Protein AF-0000000086902797 (afdb_homodimer)

Structure (mmCIF, N/CA/C/O backbone):
data_AF-0000000086902797-model_v1
#
loop_
_entity.id
_entity.type
_entity.pdbx_description
1 polymer 'Uncharacterized protein LOC34619097'
#
loop_
_atom_site.group_PDB
_atom_site.id
_atom_site.type_symbol
_atom_site.label_atom_id
_atom_site.label_alt_id
_atom_site.label_comp_id
_atom_site.label_asym_id
_atom_site.label_entity_id
_atom_site.label_seq_id
_atom_site.pdbx_PDB_ins_code
_atom_site.Cartn_x
_atom_site.Cartn_y
_atom_site.Cartn_z
_atom_site.occupancy
_atom_site.B_iso_or_equiv
_atom_site.auth_seq_id
_atom_site.auth_comp_id
_atom_site.auth_asym_id
_atom_site.auth_atom_id
_atom_site.pdbx_PDB_model_num
ATOM 1 N N . MET A 1 1 ? 27.516 14.711 15.938 1 35.34 1 MET A N 1
ATOM 2 C CA . MET A 1 1 ? 26.391 13.875 15.508 1 35.34 1 MET A CA 1
ATOM 3 C C . MET A 1 1 ? 25.438 14.664 14.625 1 35.34 1 MET A C 1
ATOM 5 O O . MET A 1 1 ? 24.922 14.141 13.625 1 35.34 1 MET A O 1
ATOM 9 N N . GLY A 1 2 ? 25.234 16.031 14.969 1 41.91 2 GLY A N 1
ATOM 10 C CA . GLY A 1 2 ? 24.453 17 14.219 1 41.91 2 GLY A CA 1
ATOM 11 C C . GLY A 1 2 ? 25 17.281 12.844 1 41.91 2 GLY A C 1
ATOM 12 O O . GLY A 1 2 ? 24.266 17.344 11.867 1 41.91 2 GLY A O 1
ATOM 13 N N . ASP A 1 3 ? 26.219 17.391 12.836 1 45.19 3 ASP A N 1
ATOM 14 C CA . ASP A 1 3 ? 27 17.688 11.641 1 45.19 3 ASP A CA 1
ATOM 15 C C . ASP A 1 3 ? 26.891 16.547 10.617 1 45.19 3 ASP A C 1
ATOM 17 O O . ASP A 1 3 ? 26.828 16.812 9.406 1 45.19 3 ASP A O 1
ATOM 21 N N . CYS A 1 4 ? 26.641 15.469 11.148 1 50.16 4 CYS A N 1
ATOM 22 C CA . CYS A 1 4 ? 26.656 14.281 10.297 1 50.16 4 CYS A CA 1
ATOM 23 C C . CYS A 1 4 ? 25.359 14.172 9.492 1 50.16 4 CYS A C 1
ATOM 25 O O . CYS A 1 4 ? 25.391 13.812 8.32 1 50.16 4 CYS A O 1
ATOM 27 N N . GLU A 1 5 ? 24.266 14.633 10.102 1 54.31 5 GLU A N 1
ATOM 28 C CA . GLU A 1 5 ? 23 14.508 9.383 1 54.31 5 GLU A CA 1
ATOM 29 C C . GLU A 1 5 ? 22.891 15.57 8.297 1 54.31 5 GLU A C 1
ATOM 31 O O . GLU A 1 5 ? 22.344 15.305 7.219 1 54.31 5 GLU A O 1
ATOM 36 N N . LEU A 1 6 ? 23.484 16.75 8.648 1 50.22 6 LEU A N 1
ATOM 37 C CA . LEU A 1 6 ? 23.516 17.797 7.645 1 50.22 6 LEU A CA 1
ATOM 38 C C . LEU A 1 6 ? 24.375 17.391 6.453 1 50.22 6 LEU A C 1
ATOM 40 O O . LEU A 1 6 ? 24 17.641 5.305 1 50.22 6 LEU A O 1
ATOM 44 N N . LEU A 1 7 ? 25.422 16.891 6.805 1 52.56 7 LEU A N 1
ATOM 45 C CA . LEU A 1 7 ? 26.328 16.453 5.758 1 52.56 7 LEU A CA 1
ATOM 46 C C . LEU A 1 7 ? 25.688 15.359 4.906 1 52.56 7 LEU A C 1
ATOM 48 O O . LEU A 1 7 ? 25.859 15.336 3.686 1 52.56 7 LEU A O 1
ATOM 52 N N . ARG A 1 8 ? 24.859 14.586 5.551 1 58.66 8 ARG A N 1
ATOM 53 C CA . ARG A 1 8 ? 24.203 13.469 4.883 1 58.66 8 ARG A CA 1
ATOM 54 C C . ARG A 1 8 ? 23.25 13.961 3.805 1 58.66 8 ARG A C 1
ATOM 56 O O . ARG A 1 8 ? 23.219 13.43 2.693 1 58.66 8 ARG A O 1
ATOM 63 N N . ARG A 1 9 ? 22.625 14.953 4.074 1 56.69 9 ARG A N 1
ATOM 64 C CA . ARG A 1 9 ? 21.609 15.445 3.148 1 56.69 9 ARG A CA 1
ATOM 65 C C . ARG A 1 9 ? 22.234 16.391 2.111 1 56.69 9 ARG A C 1
ATOM 67 O O . ARG A 1 9 ? 21.859 16.344 0.938 1 56.69 9 ARG A O 1
ATOM 74 N N . ALA A 1 10 ? 23.188 17.203 2.549 1 57.59 10 ALA A N 1
ATOM 75 C CA . ALA A 1 10 ? 23.781 18.234 1.687 1 57.59 10 ALA A CA 1
ATOM 76 C C . ALA A 1 10 ? 24.797 17.609 0.73 1 57.59 10 ALA A C 1
ATOM 78 O O . ALA A 1 10 ? 24.875 18 -0.436 1 57.59 10 ALA A O 1
ATOM 79 N N . CYS A 1 11 ? 25.438 16.75 1.182 1 65.75 11 CYS A N 1
ATOM 80 C CA . CYS A 1 11 ? 26.484 16.109 0.381 1 65.75 11 CYS A CA 1
ATOM 81 C C . CYS A 1 11 ? 26.594 14.625 0.696 1 65.75 11 CYS A C 1
ATOM 83 O O . CYS A 1 11 ? 27.547 14.188 1.338 1 65.75 11 CYS A O 1
ATOM 85 N N . PRO A 1 12 ? 25.516 13.977 0.159 1 65.5 12 PRO A N 1
ATOM 86 C CA . PRO A 1 12 ? 25.484 12.547 0.484 1 65.5 12 PRO A CA 1
ATOM 87 C C . PRO A 1 12 ? 26.812 11.844 0.194 1 65.5 12 PRO A C 1
ATOM 89 O O . PRO A 1 12 ? 27.234 10.969 0.952 1 65.5 12 PRO A O 1
ATOM 92 N N . ARG A 1 13 ? 27.438 12.367 -0.789 1 71.12 13 ARG A N 1
ATOM 93 C CA . ARG A 1 13 ? 28.719 11.742 -1.139 1 71.12 13 ARG A CA 1
ATOM 94 C C . ARG A 1 13 ? 29.75 11.961 -0.042 1 71.12 13 ARG A C 1
ATOM 96 O O . ARG A 1 13 ? 30.438 11.023 0.363 1 71.12 13 ARG A O 1
ATOM 103 N N . SER A 1 14 ? 29.781 13.195 0.343 1 69.5 14 SER A N 1
ATOM 104 C CA . SER A 1 14 ? 30.766 13.523 1.37 1 69.5 14 SER A CA 1
ATOM 105 C C . SER A 1 14 ? 30.422 12.867 2.703 1 69.5 14 SER A C 1
ATOM 107 O O . SER A 1 14 ? 31.297 12.539 3.49 1 69.5 14 SER A O 1
ATOM 109 N N . PHE A 1 15 ? 29.25 12.703 2.887 1 70.69 15 PHE A N 1
ATOM 110 C CA . PHE A 1 15 ? 28.781 12.07 4.117 1 70.69 15 PHE A CA 1
ATOM 111 C C . PHE A 1 15 ? 29.094 10.578 4.109 1 70.69 15 PHE A C 1
ATOM 113 O O . PHE A 1 15 ? 29.547 10.023 5.117 1 70.69 15 PHE A O 1
ATOM 120 N N . ILE A 1 16 ? 28.875 9.945 2.947 1 74.44 16 ILE A N 1
ATOM 121 C CA . ILE A 1 16 ? 28.969 8.492 2.865 1 74.44 16 ILE A CA 1
ATOM 122 C C . ILE A 1 16 ? 30.422 8.078 2.705 1 74.44 16 ILE A C 1
ATOM 124 O O . ILE A 1 16 ? 30.844 7.016 3.168 1 74.44 16 ILE A O 1
ATOM 128 N N . ALA A 1 17 ? 31.234 8.938 2.197 1 75.75 17 ALA A N 1
ATOM 129 C CA . ALA A 1 17 ? 32.625 8.609 1.826 1 75.75 17 ALA A CA 1
ATOM 130 C C . ALA A 1 17 ? 33.406 8.172 3.045 1 75.75 17 ALA A C 1
ATOM 132 O O . ALA A 1 17 ? 34.094 7.141 3.01 1 75.75 17 ALA A O 1
ATOM 133 N N . PRO A 1 18 ? 33.25 8.859 4.145 1 75.25 18 PRO A N 1
ATOM 134 C CA . PRO A 1 18 ? 34.031 8.438 5.301 1 75.25 18 PRO A CA 1
ATOM 135 C C . PRO A 1 18 ? 33.625 7.07 5.836 1 75.25 18 PRO A C 1
ATOM 137 O O . PRO A 1 18 ? 34.469 6.316 6.336 1 75.25 18 PRO A O 1
ATOM 140 N N . PHE A 1 19 ? 32.438 6.812 5.781 1 74.25 19 PHE A N 1
ATOM 141 C CA . PHE A 1 19 ? 31.969 5.512 6.242 1 74.25 19 PHE A CA 1
ATOM 142 C C . PHE A 1 19 ? 32.531 4.391 5.371 1 74.25 19 PHE A C 1
ATOM 144 O O . PHE A 1 19 ? 33.031 3.387 5.887 1 74.25 19 PHE A O 1
ATOM 151 N N . LEU A 1 20 ? 32.531 4.652 4.191 1 75.69 20 LEU A N 1
ATOM 152 C CA . LEU A 1 20 ? 32.938 3.619 3.244 1 75.69 20 LEU A CA 1
ATOM 153 C C . LEU A 1 20 ? 34.438 3.379 3.312 1 75.69 20 LEU A C 1
ATOM 155 O O . LEU A 1 20 ? 34.906 2.271 3.039 1 75.69 20 LEU A O 1
ATOM 159 N N . GLN A 1 21 ? 35.094 4.402 3.682 1 76.62 21 GLN A N 1
ATOM 160 C CA . GLN A 1 21 ? 36.531 4.227 3.893 1 76.62 21 GLN A CA 1
ATOM 161 C C . GLN A 1 21 ? 36.812 3.238 5.023 1 76.62 21 GLN A C 1
ATOM 163 O O . GLN A 1 21 ? 37.812 2.508 4.992 1 76.62 21 GLN A O 1
ATOM 168 N N . ARG A 1 22 ? 35.875 3.229 5.922 1 78.94 22 ARG A N 1
ATOM 169 C CA . ARG A 1 22 ? 36 2.297 7.039 1 78.94 22 ARG A CA 1
ATOM 170 C C . ARG A 1 22 ? 35.219 1.015 6.762 1 78.94 22 ARG A C 1
ATOM 172 O O . ARG A 1 22 ? 35.062 0.181 7.652 1 78.94 22 ARG A O 1
ATOM 179 N N . ARG A 1 23 ? 34.719 0.865 5.637 1 80.62 23 ARG A N 1
ATOM 180 C CA . ARG A 1 23 ? 34 -0.312 5.156 1 80.62 23 ARG A CA 1
ATOM 181 C C . ARG A 1 23 ? 32.719 -0.55 5.965 1 80.62 23 ARG A C 1
ATOM 183 O O . ARG A 1 23 ? 32.406 -1.69 6.309 1 80.62 23 ARG A O 1
ATOM 190 N N . VAL A 1 24 ? 32.219 0.514 6.461 1 87.88 24 VAL A N 1
ATOM 191 C CA . VAL A 1 24 ? 30.938 0.491 7.152 1 87.88 24 VAL A CA 1
ATOM 192 C C . VAL A 1 24 ? 30.016 1.551 6.555 1 87.88 24 VAL A C 1
ATOM 194 O O . VAL A 1 24 ? 30.453 2.664 6.25 1 87.88 24 VAL A O 1
ATOM 197 N N . ARG A 1 25 ? 28.891 1.145 6.309 1 89.75 25 ARG A N 1
ATOM 198 C CA . ARG A 1 25 ? 27.906 2.057 5.738 1 89.75 25 ARG A CA 1
ATOM 199 C C . ARG A 1 25 ? 27.188 2.846 6.832 1 89.75 25 ARG A C 1
ATOM 201 O O . ARG A 1 25 ? 27.266 2.498 8.008 1 89.75 25 ARG A O 1
ATOM 208 N N . PRO A 1 26 ? 26.484 3.869 6.516 1 84.38 26 PRO A N 1
ATOM 209 C CA . PRO A 1 26 ? 25.812 4.699 7.512 1 84.38 26 PRO A CA 1
ATOM 210 C C . PRO A 1 26 ? 24.797 3.918 8.344 1 84.38 26 PRO A C 1
ATOM 212 O O . PRO A 1 26 ? 24.531 4.27 9.5 1 84.38 26 PRO A O 1
ATOM 215 N N . ASP A 1 27 ? 24.281 2.869 7.805 1 85.44 27 ASP A N 1
ATOM 216 C CA . ASP A 1 27 ? 23.281 2.098 8.547 1 85.44 27 ASP A CA 1
ATOM 217 C C . ASP A 1 27 ? 23.938 0.925 9.281 1 85.44 27 ASP A C 1
ATOM 219 O O . ASP A 1 27 ? 23.25 0.066 9.828 1 85.44 27 ASP A O 1
ATOM 223 N N . GLY A 1 28 ? 25.203 0.854 9.258 1 88.56 28 GLY A N 1
ATOM 224 C CA . GLY A 1 28 ? 25.922 -0.121 10.055 1 88.56 28 GLY A CA 1
ATOM 225 C C . GLY A 1 28 ? 26.297 -1.369 9.273 1 88.56 28 GLY A C 1
ATOM 226 O O . GLY A 1 28 ? 27.062 -2.201 9.75 1 88.56 28 GLY A O 1
ATOM 227 N N . ARG A 1 29 ? 25.875 -1.428 8.055 1 92.31 29 ARG A N 1
ATOM 228 C CA . ARG A 1 29 ? 26.172 -2.609 7.246 1 92.31 29 ARG A CA 1
ATOM 229 C C . ARG A 1 29 ? 27.547 -2.514 6.613 1 92.31 29 ARG A C 1
ATOM 231 O O . ARG A 1 29 ? 28.062 -1.414 6.383 1 92.31 29 ARG A O 1
ATOM 238 N N . ARG A 1 30 ? 28.109 -3.727 6.441 1 92.75 30 ARG A N 1
ATOM 239 C CA . ARG A 1 30 ? 29.266 -3.799 5.559 1 92.75 30 ARG A CA 1
ATOM 240 C C . ARG A 1 30 ? 28.859 -3.627 4.102 1 92.75 30 ARG A C 1
ATOM 242 O O . ARG A 1 30 ? 27.688 -3.777 3.758 1 92.75 30 ARG A O 1
ATOM 249 N N . PRO A 1 31 ? 29.734 -3.369 3.203 1 90.56 31 PRO A N 1
ATOM 250 C CA . PRO A 1 31 ? 29.391 -3.092 1.803 1 90.56 31 PRO A CA 1
ATOM 251 C C . PRO A 1 31 ? 28.656 -4.246 1.133 1 90.56 31 PRO A C 1
ATOM 253 O O . PRO A 1 31 ? 27.766 -4.02 0.3 1 90.56 31 PRO A O 1
ATOM 256 N N . SER A 1 32 ? 28.922 -5.496 1.545 1 91.75 32 SER A N 1
ATOM 257 C CA . SER A 1 32 ? 28.344 -6.648 0.857 1 91.75 32 SER A CA 1
ATOM 258 C C . SER A 1 32 ? 27.156 -7.219 1.628 1 91.75 32 SER A C 1
ATOM 260 O O . SER A 1 32 ? 26.578 -8.234 1.232 1 91.75 32 SER A O 1
ATOM 262 N N . GLU A 1 33 ? 26.75 -6.555 2.646 1 92.31 33 GLU A N 1
ATOM 263 C CA . GLU A 1 33 ? 25.672 -7.055 3.496 1 92.31 33 GLU A CA 1
ATOM 264 C C . GLU A 1 33 ? 24.312 -6.531 3.033 1 92.31 33 GLU A C 1
ATOM 266 O O . GLU A 1 33 ? 24.203 -5.391 2.58 1 92.31 33 GLU A O 1
ATOM 271 N N . VAL A 1 34 ? 23.297 -7.426 3.137 1 94.31 34 VAL A N 1
ATOM 272 C CA . VAL A 1 34 ? 21.938 -7.051 2.801 1 94.31 34 VAL A CA 1
ATOM 273 C C . VAL A 1 34 ? 21.125 -6.824 4.078 1 94.31 34 VAL A C 1
ATOM 275 O O . VAL A 1 34 ? 21.453 -7.379 5.129 1 94.31 34 VAL A O 1
ATOM 278 N N . ARG A 1 35 ? 20.203 -6.059 3.98 1 93.19 35 ARG A N 1
ATOM 279 C CA . ARG A 1 35 ? 19.266 -5.891 5.09 1 93.19 35 ARG A CA 1
ATOM 280 C C . ARG A 1 35 ? 18.484 -7.18 5.355 1 93.19 35 ARG A C 1
ATOM 282 O O . ARG A 1 35 ? 18.109 -7.883 4.418 1 93.19 35 ARG A O 1
ATOM 289 N N . SER A 1 36 ? 18.234 -7.359 6.602 1 90.75 36 SER A N 1
ATOM 290 C CA . SER A 1 36 ? 17.391 -8.508 6.938 1 90.75 36 SER A CA 1
ATOM 291 C C . SER A 1 36 ? 15.961 -8.289 6.473 1 90.75 36 SER A C 1
ATOM 293 O O . SER A 1 36 ? 15.391 -7.219 6.684 1 90.75 36 SER A O 1
ATOM 295 N N . ALA A 1 37 ? 15.43 -9.32 5.832 1 91.94 37 ALA A N 1
ATOM 296 C CA . ALA A 1 37 ? 14.078 -9.203 5.293 1 91.94 37 ALA A CA 1
ATOM 297 C C . ALA A 1 37 ? 13.086 -10.008 6.129 1 91.94 37 ALA A C 1
ATOM 299 O O . ALA A 1 37 ? 13.328 -11.172 6.449 1 91.94 37 ALA A O 1
ATOM 300 N N . GLU A 1 38 ? 12.062 -9.344 6.566 1 91.12 38 GLU A N 1
ATOM 301 C CA . GLU A 1 38 ? 10.914 -10.016 7.16 1 91.12 38 GLU A CA 1
ATOM 302 C C . GLU A 1 38 ? 9.859 -10.344 6.102 1 91.12 38 GLU A C 1
ATOM 304 O O . GLU A 1 38 ? 9.266 -9.445 5.508 1 91.12 38 GLU A O 1
ATOM 309 N N . ILE A 1 39 ? 9.711 -11.625 5.898 1 93.69 39 ILE A N 1
ATOM 310 C CA . ILE A 1 39 ? 8.781 -12.078 4.863 1 93.69 39 ILE A CA 1
ATOM 311 C C . ILE A 1 39 ? 7.621 -12.828 5.508 1 93.69 39 ILE A C 1
ATOM 313 O O . ILE A 1 39 ? 7.836 -13.75 6.297 1 93.69 39 ILE A O 1
ATOM 317 N N . VAL A 1 40 ? 6.422 -12.391 5.227 1 91.88 40 VAL A N 1
ATOM 318 C CA . VAL A 1 40 ? 5.203 -13.078 5.637 1 91.88 40 VAL A CA 1
ATOM 319 C C . VAL A 1 40 ? 4.395 -13.477 4.402 1 91.88 40 VAL A C 1
ATOM 321 O O . VAL A 1 40 ? 4.145 -12.648 3.523 1 91.88 40 VAL A O 1
ATOM 324 N N . ALA A 1 41 ? 4.137 -14.695 4.262 1 92.75 41 ALA A N 1
ATOM 325 C CA . ALA A 1 41 ? 3.354 -15.18 3.129 1 92.75 41 ALA A CA 1
ATOM 326 C C . ALA A 1 41 ? 2.264 -16.141 3.586 1 92.75 41 ALA A C 1
ATOM 328 O O . ALA A 1 41 ? 2.438 -16.875 4.57 1 92.75 41 ALA A O 1
ATOM 329 N N . GLY A 1 42 ? 1.119 -16.094 2.879 1 89.38 42 GLY A N 1
ATOM 330 C CA . GLY A 1 42 ? 0.04 -17.016 3.215 1 89.38 42 GLY A CA 1
ATOM 331 C C . GLY A 1 42 ? -1.132 -16.922 2.256 1 89.38 42 GLY A C 1
ATOM 332 O O . GLY A 1 42 ? -1.144 -16.094 1.351 1 89.38 42 GLY A O 1
ATOM 333 N N . GLY A 1 43 ? -1.982 -17.891 2.424 1 83.25 43 GLY A N 1
ATOM 334 C CA . GLY A 1 43 ? -3.244 -17.953 1.703 1 83.25 43 GLY A CA 1
ATOM 335 C C . GLY A 1 43 ? -4.43 -18.25 2.604 1 83.25 43 GLY A C 1
ATOM 336 O O . GLY A 1 43 ? -4.262 -18.484 3.803 1 83.25 43 GLY A O 1
ATOM 337 N N . PRO A 1 44 ? -5.512 -18.125 2.033 1 76.12 44 PRO A N 1
ATOM 338 C CA . PRO A 1 44 ? -6.715 -18.344 2.838 1 76.12 44 PRO A CA 1
ATOM 339 C C . PRO A 1 44 ? -6.828 -19.781 3.355 1 76.12 44 PRO A C 1
ATOM 341 O O . PRO A 1 44 ? -7.504 -20.031 4.355 1 76.12 44 PRO A O 1
ATOM 344 N N . TYR A 1 45 ? -6.07 -20.719 2.77 1 70.81 45 TYR A N 1
ATOM 345 C CA . TYR A 1 45 ? -6.191 -22.125 3.137 1 70.81 45 TYR A CA 1
ATOM 346 C C . TYR A 1 45 ? -5.191 -22.5 4.227 1 70.81 45 TYR A C 1
ATOM 348 O O . TYR A 1 45 ? -5.512 -23.266 5.141 1 70.81 45 TYR A O 1
ATOM 356 N N . GLU A 1 46 ? -3.988 -22.125 4.164 1 69.19 46 GLU A N 1
ATOM 357 C CA . GLU A 1 46 ? -2.912 -22.609 5.02 1 69.19 46 GLU A CA 1
ATOM 358 C C . GLU A 1 46 ? -2.48 -21.547 6.023 1 69.19 46 GLU A C 1
ATOM 360 O O . GLU A 1 46 ? -1.691 -21.828 6.93 1 69.19 46 GLU A O 1
ATOM 365 N N . GLY A 1 47 ? -3.07 -20.5 6.062 1 74.31 47 GLY A N 1
ATOM 366 C CA . GLY A 1 47 ? -2.633 -19.469 6.992 1 74.31 47 GLY A CA 1
ATOM 367 C C . GLY A 1 47 ? -1.329 -18.812 6.582 1 74.31 47 GLY A C 1
ATOM 368 O O . GLY A 1 47 ? -0.803 -19.094 5.5 1 74.31 47 GLY A O 1
ATOM 369 N N . ALA A 1 48 ? -0.746 -17.938 7.465 1 77.75 48 ALA A N 1
ATOM 370 C CA . ALA A 1 48 ? 0.446 -17.156 7.137 1 77.75 48 ALA A CA 1
ATOM 371 C C . ALA A 1 48 ? 1.696 -17.781 7.742 1 77.75 48 ALA A C 1
ATOM 373 O O . ALA A 1 48 ? 1.643 -18.359 8.828 1 77.75 48 ALA A O 1
ATOM 374 N N . ARG A 1 49 ? 2.752 -17.875 6.973 1 80.69 49 ARG A N 1
ATOM 375 C CA . ARG A 1 49 ? 4.086 -18.25 7.426 1 80.69 49 ARG A CA 1
ATOM 376 C C . ARG A 1 49 ? 5.039 -17.062 7.387 1 80.69 49 ARG A C 1
ATOM 378 O O . ARG A 1 49 ? 4.844 -16.125 6.602 1 80.69 49 ARG A O 1
ATOM 385 N N . GLN A 1 50 ? 5.953 -17.062 8.336 1 78.44 50 GLN A N 1
ATOM 386 C CA . GLN A 1 50 ? 6.891 -15.945 8.406 1 78.44 50 GLN A CA 1
ATOM 387 C C . GLN A 1 50 ? 8.336 -16.438 8.445 1 78.44 50 GLN A C 1
ATOM 389 O O . GLN A 1 50 ? 8.602 -17.547 8.914 1 78.44 50 GLN A O 1
ATOM 394 N N . SER A 1 51 ? 9.164 -15.633 7.887 1 75.56 51 SER A N 1
ATOM 395 C CA . SER A 1 51 ? 10.594 -15.914 8.023 1 75.56 51 SER A CA 1
ATOM 396 C C . SER A 1 51 ? 11.055 -15.773 9.469 1 75.56 51 SER A C 1
ATOM 398 O O . SER A 1 51 ? 10.328 -15.227 10.305 1 75.56 51 SER A O 1
ATOM 400 N N . GLU A 1 52 ? 12.078 -16.547 10.289 1 61.47 52 GLU A N 1
ATOM 401 C CA . GLU A 1 52 ? 12.547 -16.547 11.672 1 61.47 52 GLU A CA 1
ATOM 402 C C . GLU A 1 52 ? 12.766 -15.117 12.18 1 61.47 52 GLU A C 1
ATOM 404 O O . GLU A 1 52 ? 13.156 -14.922 13.328 1 61.47 52 GLU A O 1
ATOM 409 N N . GLY A 1 53 ? 12.586 -14.188 11.953 1 47.66 53 GLY A N 1
ATOM 410 C CA . GLY A 1 53 ? 13.211 -12.969 12.438 1 47.66 53 GLY A CA 1
ATOM 411 C C . GLY A 1 53 ? 12.844 -12.648 13.875 1 47.66 53 GLY A C 1
ATOM 412 O O . GLY A 1 53 ? 12.195 -13.453 14.555 1 47.66 53 GLY A O 1
ATOM 413 N N . CYS A 1 54 ? 12.641 -11.188 14.375 1 43.12 54 CYS A N 1
ATOM 414 C CA . CYS A 1 54 ? 12.922 -10.43 15.586 1 43.12 54 CYS A CA 1
ATOM 415 C C . CYS A 1 54 ? 12.117 -10.977 16.766 1 43.12 54 CYS A C 1
ATOM 417 O O . CYS A 1 54 ? 10.961 -11.359 16.609 1 43.12 54 CYS A O 1
ATOM 419 N N . PRO A 1 55 ? 12.844 -11.133 17.938 1 35.16 55 PRO A N 1
ATOM 420 C CA . PRO A 1 55 ? 12.266 -11.133 19.281 1 35.16 55 PRO A CA 1
ATOM 421 C C . PRO A 1 55 ? 11.344 -9.945 19.531 1 35.16 55 PRO A C 1
ATOM 423 O O . PRO A 1 55 ? 11.656 -8.82 19.141 1 35.16 55 PRO A O 1
ATOM 426 N N . GLY A 1 56 ? 10.195 -9.992 20.172 1 39.59 56 GLY A N 1
ATOM 427 C CA . GLY A 1 56 ? 9.188 -9.039 20.609 1 39.59 56 GLY A CA 1
ATOM 428 C C . GLY A 1 56 ? 8.109 -8.789 19.562 1 39.59 56 GLY A C 1
ATOM 429 O O . GLY A 1 56 ? 7.41 -7.777 19.609 1 39.59 56 GLY A O 1
ATOM 430 N N . SER A 1 57 ? 8.258 -9.211 18.484 1 41.81 57 SER A N 1
ATOM 431 C CA . SER A 1 57 ? 7.973 -8.883 17.094 1 41.81 57 SER A CA 1
ATOM 432 C C . SER A 1 57 ? 6.473 -8.773 16.844 1 41.81 57 SER A C 1
ATOM 434 O O . SER A 1 57 ? 5.684 -9.5 17.453 1 41.81 57 SER A O 1
ATOM 436 N N . ALA A 1 58 ? 5.727 -7.734 16.547 1 42.41 58 ALA A N 1
ATOM 437 C CA . ALA A 1 58 ? 4.43 -7.477 15.922 1 42.41 58 ALA A CA 1
ATOM 438 C C . ALA A 1 58 ? 4.246 -8.32 14.664 1 42.41 58 ALA A C 1
ATOM 440 O O . ALA A 1 58 ? 3.236 -8.195 13.969 1 42.41 58 ALA A O 1
ATOM 441 N N . PRO A 1 59 ? 4.73 -9.57 14.195 1 41.03 59 PRO A N 1
ATOM 442 C CA . PRO A 1 59 ? 4.93 -10.07 12.836 1 41.03 59 PRO A CA 1
ATOM 443 C C . PRO A 1 59 ? 3.617 -10.305 12.094 1 41.03 59 PRO A C 1
ATOM 445 O O . PRO A 1 59 ? 3.553 -10.125 10.875 1 41.03 59 PRO A O 1
ATOM 448 N N . PRO A 1 60 ? 2.611 -10.656 12.219 1 47.84 60 PRO A N 1
ATOM 449 C CA . PRO A 1 60 ? 2.08 -11.531 11.172 1 47.84 60 PRO A CA 1
ATOM 450 C C . PRO A 1 60 ? 1.351 -10.766 10.078 1 47.84 60 PRO A C 1
ATOM 452 O O . PRO A 1 60 ? 1.397 -11.156 8.906 1 47.84 60 PRO A O 1
ATOM 455 N N . ARG A 1 61 ? 1.106 -9.742 9.367 1 57.19 61 ARG A N 1
ATOM 456 C CA . ARG A 1 61 ? -0.207 -10.031 8.797 1 57.19 61 ARG A CA 1
ATOM 457 C C . ARG A 1 61 ? -0.096 -10.391 7.32 1 57.19 61 ARG A C 1
ATOM 459 O O . ARG A 1 61 ? 0.56 -9.688 6.551 1 57.19 61 ARG A O 1
ATOM 466 N N . PRO A 1 62 ? 0.324 -11.289 6.559 1 59.31 62 PRO A N 1
ATOM 467 C CA . PRO A 1 62 ? -0.295 -11.68 5.289 1 59.31 62 PRO A CA 1
ATOM 468 C C . PRO A 1 62 ? -1.45 -12.664 5.477 1 59.31 62 PRO A C 1
ATOM 470 O O . PRO A 1 62 ? -1.313 -13.648 6.203 1 59.31 62 PRO A O 1
ATOM 473 N N . PRO A 1 63 ? -2.824 -12.836 5.125 1 72.88 63 PRO A N 1
ATOM 474 C CA . PRO A 1 63 ? -3.328 -12.852 3.752 1 72.88 63 PRO A CA 1
ATOM 475 C C . PRO A 1 63 ? -4.285 -11.703 3.463 1 72.88 63 PRO A C 1
ATOM 477 O O . PRO A 1 63 ? -4.988 -11.234 4.363 1 72.88 63 PRO A O 1
ATOM 480 N N . LEU A 1 64 ? -4.227 -11.086 2.363 1 82.56 64 LEU A N 1
ATOM 481 C CA . LEU A 1 64 ? -5.195 -10.117 1.862 1 82.56 64 LEU A CA 1
ATOM 482 C C . LEU A 1 64 ? -6.492 -10.812 1.457 1 82.56 64 LEU A C 1
ATOM 484 O O . LEU A 1 64 ? -6.469 -11.828 0.763 1 82.56 64 LEU A O 1
ATOM 488 N N . ALA A 1 65 ? -7.648 -10.344 1.944 1 72.56 65 ALA A N 1
ATOM 489 C CA . ALA A 1 65 ? -8.953 -10.992 1.805 1 72.56 65 ALA A CA 1
ATOM 490 C C . ALA A 1 65 ? -9.297 -11.219 0.335 1 72.56 65 ALA A C 1
ATOM 492 O O . ALA A 1 65 ? -9.961 -12.195 -0.011 1 72.56 65 ALA A O 1
ATOM 493 N N . ALA A 1 66 ? -8.852 -10.352 -0.508 1 75.5 66 ALA A N 1
ATOM 494 C CA . ALA A 1 66 ? -9.266 -10.422 -1.907 1 75.5 66 ALA A CA 1
ATOM 495 C C . ALA A 1 66 ? -8.258 -11.211 -2.738 1 75.5 66 ALA A C 1
ATOM 497 O O . ALA A 1 66 ? -8.406 -11.336 -3.955 1 75.5 66 ALA A O 1
ATOM 498 N N . ALA A 1 67 ? -7.324 -11.812 -2.072 1 89.88 67 ALA A N 1
ATOM 499 C CA . ALA A 1 67 ? -6.273 -12.516 -2.803 1 89.88 67 ALA A CA 1
ATOM 500 C C . ALA A 1 67 ? -6.301 -14.016 -2.496 1 89.88 67 ALA A C 1
ATOM 502 O O . ALA A 1 67 ? -6.773 -14.43 -1.434 1 89.88 67 ALA A O 1
ATOM 503 N N . HIS A 1 68 ? -5.898 -14.844 -3.461 1 93.5 68 HIS A N 1
ATOM 504 C CA . HIS A 1 68 ? -5.781 -16.281 -3.248 1 93.5 68 HIS A CA 1
ATOM 505 C C . HIS A 1 68 ? -4.492 -16.625 -2.51 1 93.5 68 HIS A C 1
ATOM 507 O O . HIS A 1 68 ? -4.355 -17.734 -1.976 1 93.5 68 HIS A O 1
ATOM 513 N N . ALA A 1 69 ? -3.633 -15.766 -2.523 1 94.38 69 ALA A N 1
ATOM 514 C CA . ALA A 1 69 ? -2.414 -15.773 -1.718 1 94.38 69 ALA A CA 1
ATOM 515 C C . ALA A 1 69 ? -1.812 -14.375 -1.626 1 94.38 69 ALA A C 1
ATOM 517 O O . ALA A 1 69 ? -2.025 -13.539 -2.51 1 94.38 69 ALA A O 1
ATOM 518 N N . SER A 1 70 ? -1.124 -14.117 -0.626 1 94.94 70 SER A N 1
ATOM 519 C CA . SER A 1 70 ? -0.521 -12.797 -0.46 1 94.94 70 SER A CA 1
ATOM 520 C C . SER A 1 70 ? 0.754 -12.875 0.374 1 94.94 70 SER A C 1
ATOM 522 O O . SER A 1 70 ? 1.031 -13.898 1 1 94.94 70 SER A O 1
ATOM 524 N N . SER A 1 71 ? 1.534 -11.836 0.305 1 95.38 71 SER A N 1
ATOM 525 C CA . SER A 1 71 ? 2.768 -11.758 1.081 1 95.38 71 SER A CA 1
ATOM 526 C C . SER A 1 71 ? 3.125 -10.312 1.405 1 95.38 71 SER A C 1
ATOM 528 O O . SER A 1 71 ? 2.578 -9.383 0.807 1 95.38 71 SER A O 1
ATOM 530 N N . SER A 1 72 ? 3.904 -10.156 2.379 1 93.88 72 SER A N 1
ATOM 531 C CA . SER A 1 72 ? 4.523 -8.875 2.719 1 93.88 72 SER A CA 1
ATOM 532 C C . SER A 1 72 ? 6.016 -9.039 2.984 1 93.88 72 SER A C 1
ATOM 534 O O . SER A 1 72 ? 6.445 -10.047 3.545 1 93.88 72 SER A O 1
ATOM 536 N N . VAL A 1 73 ? 6.754 -8.094 2.504 1 94.5 73 VAL A N 1
ATOM 537 C CA . VAL A 1 73 ? 8.203 -8.094 2.699 1 94.5 73 VAL A CA 1
ATOM 538 C C . VAL A 1 73 ? 8.641 -6.758 3.295 1 94.5 73 VAL A C 1
ATOM 540 O O . VAL A 1 73 ? 8.328 -5.695 2.752 1 94.5 73 VAL A O 1
ATOM 543 N N . ARG A 1 74 ? 9.32 -6.887 4.363 1 91.94 74 ARG A N 1
ATOM 544 C CA . ARG A 1 74 ? 9.922 -5.707 4.977 1 91.94 74 ARG A CA 1
ATOM 545 C C . ARG A 1 74 ? 11.43 -5.871 5.121 1 91.94 74 ARG A C 1
ATOM 547 O O . ARG A 1 74 ? 11.906 -6.875 5.652 1 91.94 74 ARG A O 1
ATOM 554 N N . ALA A 1 75 ? 12.156 -4.91 4.625 1 91.75 75 ALA A N 1
ATOM 555 C CA . ALA A 1 75 ? 13.609 -4.848 4.742 1 91.75 75 ALA A CA 1
ATOM 556 C C . ALA A 1 75 ? 14.086 -3.404 4.898 1 91.75 75 ALA A C 1
ATOM 558 O O . ALA A 1 75 ? 14.094 -2.639 3.934 1 91.75 75 ALA A O 1
ATOM 559 N N . GLY A 1 76 ? 14.523 -3.088 6.125 1 89.44 76 GLY A N 1
ATOM 560 C CA . GLY A 1 76 ? 14.812 -1.684 6.367 1 89.44 76 GLY A CA 1
ATOM 561 C C . GLY A 1 76 ? 13.609 -0.784 6.148 1 89.44 76 GLY A C 1
ATOM 562 O O . GLY A 1 76 ? 12.547 -1.009 6.727 1 89.44 76 GLY A O 1
ATOM 563 N N . ALA A 1 77 ? 13.773 0.185 5.254 1 89.5 77 ALA A N 1
ATOM 564 C CA . ALA A 1 77 ? 12.68 1.11 4.977 1 89.5 77 ALA A CA 1
ATOM 565 C C . ALA A 1 77 ? 11.789 0.587 3.855 1 89.5 77 ALA A C 1
ATOM 567 O O . ALA A 1 77 ? 10.789 1.221 3.496 1 89.5 77 ALA A O 1
ATOM 568 N N . ASP A 1 78 ? 12.109 -0.549 3.324 1 92.81 78 ASP A N 1
ATOM 569 C CA . ASP A 1 78 ? 11.289 -1.131 2.264 1 92.81 78 ASP A CA 1
ATOM 570 C C . ASP A 1 78 ? 10.094 -1.886 2.844 1 92.81 78 ASP A C 1
ATOM 572 O O . ASP A 1 78 ? 10.242 -2.648 3.801 1 92.81 78 ASP A O 1
ATOM 576 N N . TRP A 1 79 ? 9 -1.631 2.305 1 93.94 79 TRP A N 1
ATOM 577 C CA . TRP A 1 79 ? 7.793 -2.373 2.648 1 93.94 79 TRP A CA 1
ATOM 578 C C . TRP A 1 79 ? 6.961 -2.66 1.404 1 93.94 79 TRP A C 1
ATOM 580 O O . TRP A 1 79 ? 6.426 -1.738 0.781 1 93.94 79 TRP A O 1
ATOM 590 N N . TRP A 1 80 ? 6.91 -3.922 1.045 1 95.19 80 TRP A N 1
ATOM 591 C CA . TRP A 1 80 ? 6.262 -4.352 -0.19 1 95.19 80 TRP A CA 1
ATOM 592 C C . TRP A 1 80 ? 5.211 -5.422 0.088 1 95.19 80 TRP A C 1
ATOM 594 O O . TRP A 1 80 ? 5.375 -6.234 1 1 95.19 80 TRP A O 1
ATOM 604 N N . PHE A 1 81 ? 4.148 -5.379 -0.717 1 95.81 81 PHE A N 1
ATOM 605 C CA . PHE A 1 81 ? 3.088 -6.379 -0.643 1 95.81 81 PHE A CA 1
ATOM 606 C C . PHE A 1 81 ? 2.867 -7.035 -2 1 95.81 81 PHE A C 1
ATOM 608 O O . PHE A 1 81 ? 3.084 -6.41 -3.041 1 95.81 81 PHE A O 1
ATOM 615 N N . ALA A 1 82 ? 2.424 -8.234 -1.956 1 97.12 82 ALA A N 1
ATOM 616 C CA . ALA A 1 82 ? 2.021 -8.922 -3.178 1 97.12 82 ALA A CA 1
ATOM 617 C C . ALA A 1 82 ? 0.742 -9.727 -2.959 1 97.12 82 ALA A C 1
ATOM 619 O O . ALA A 1 82 ? 0.51 -10.25 -1.867 1 97.12 82 ALA A O 1
ATOM 620 N N . ALA A 1 83 ? -0.08 -9.781 -3.908 1 96.5 83 ALA A N 1
ATOM 621 C CA . ALA A 1 83 ? -1.312 -10.562 -3.926 1 96.5 83 ALA A CA 1
ATOM 622 C C . ALA A 1 83 ? -1.44 -11.359 -5.223 1 96.5 83 ALA A C 1
ATOM 624 O O . ALA A 1 83 ? -1.154 -10.836 -6.305 1 96.5 83 ALA A O 1
ATOM 625 N N . VAL A 1 84 ? -1.854 -12.547 -5.137 1 96.88 84 VAL A N 1
ATOM 626 C CA . VAL A 1 84 ? -2.053 -13.391 -6.316 1 96.88 84 VAL A CA 1
ATOM 627 C C . VAL A 1 84 ? -3.545 -13.594 -6.559 1 96.88 84 VAL A C 1
ATOM 629 O O . VAL A 1 84 ? 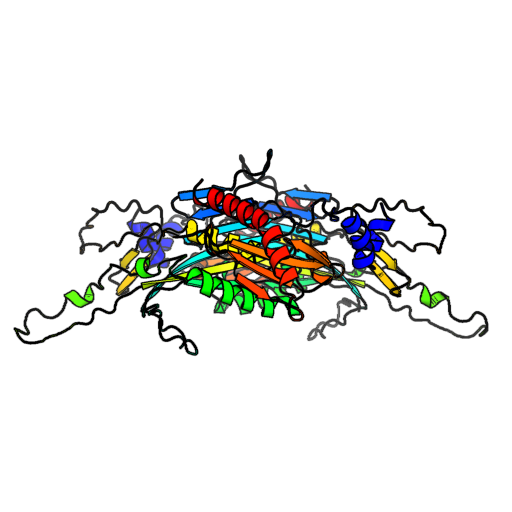-4.289 -13.938 -5.641 1 96.88 84 VAL A O 1
ATOM 632 N N . GLU A 1 85 ? -3.91 -13.344 -7.727 1 94.12 85 GLU A N 1
ATOM 633 C CA . GLU A 1 85 ? -5.273 -13.617 -8.172 1 94.12 85 GLU A CA 1
ATOM 634 C C . GLU A 1 85 ? -5.293 -14.648 -9.297 1 94.12 85 GLU A C 1
ATOM 636 O O . GLU A 1 85 ? -4.539 -14.523 -10.266 1 94.12 85 GLU A O 1
ATOM 641 N N . CYS A 1 86 ? -6.148 -15.617 -9.148 1 94.88 86 CYS A N 1
ATOM 642 C CA . CYS A 1 86 ? -6.312 -16.641 -10.172 1 94.88 86 CYS A CA 1
ATOM 643 C C . CYS A 1 86 ? -7.531 -16.359 -11.039 1 94.88 86 CYS A C 1
ATOM 645 O O . CYS A 1 86 ? -8.625 -16.109 -10.523 1 94.88 86 CYS A O 1
ATOM 647 N N . LYS A 1 87 ? -7.281 -16.406 -12.289 1 91.88 87 LYS A N 1
ATOM 648 C CA . LYS A 1 87 ? -8.367 -16.25 -13.242 1 91.88 87 LYS A CA 1
ATOM 649 C C . LYS A 1 87 ? -8.414 -17.438 -14.219 1 91.88 87 LYS A C 1
ATOM 651 O O . LYS A 1 87 ? -7.383 -17.859 -14.734 1 91.88 87 LYS A O 1
ATOM 656 N N . LEU A 1 88 ? -9.625 -17.891 -14.375 1 91.5 88 LEU A N 1
ATOM 657 C CA . LEU A 1 88 ? -9.812 -18.984 -15.328 1 91.5 88 LEU A CA 1
ATOM 658 C C . LEU A 1 88 ? -10.18 -18.438 -16.703 1 91.5 88 LEU A C 1
ATOM 660 O O . LEU A 1 88 ? -11.023 -17.547 -16.812 1 91.5 88 LEU A O 1
ATOM 664 N N . GLY A 1 89 ? -9.461 -18.922 -17.75 1 88.25 89 GLY A N 1
ATOM 665 C CA . GLY A 1 89 ? -9.742 -18.438 -19.078 1 88.25 89 GLY A CA 1
ATOM 666 C C . GLY A 1 89 ? -9.055 -19.25 -20.172 1 88.25 89 GLY A C 1
ATOM 667 O O . GLY A 1 89 ? -8.352 -20.219 -19.891 1 88.25 89 GLY A O 1
ATOM 668 N N . PRO A 1 90 ? -9.43 -18.844 -21.359 1 85.25 90 PRO A N 1
ATOM 669 C CA . PRO A 1 90 ? -8.758 -19.5 -22.484 1 85.25 90 PRO A CA 1
ATOM 670 C C . PRO A 1 90 ? -7.262 -19.188 -22.547 1 85.25 90 PRO A C 1
ATOM 672 O O . PRO A 1 90 ? -6.785 -18.297 -21.844 1 85.25 90 PRO A O 1
ATOM 675 N N . PRO A 1 91 ? -6.594 -20.016 -23.281 1 81.75 91 PRO A N 1
ATOM 676 C CA . PRO A 1 91 ? -5.156 -19.766 -23.391 1 81.75 91 PRO A CA 1
ATOM 677 C C . PRO A 1 91 ? -4.844 -18.391 -23.984 1 81.75 91 PRO A C 1
ATOM 679 O O . PRO A 1 91 ? -5.617 -17.859 -24.781 1 81.75 91 PRO A O 1
ATOM 682 N N . VAL A 1 92 ? -3.859 -17.641 -23.438 1 73.12 92 VAL A N 1
ATOM 683 C CA . VAL A 1 92 ? -3.412 -16.344 -23.906 1 73.12 92 VAL A CA 1
ATOM 684 C C . VAL A 1 92 ? -2.154 -16.5 -24.766 1 73.12 92 VAL A C 1
ATOM 686 O O . VAL A 1 92 ? -1.225 -17.219 -24.375 1 73.12 92 VAL A O 1
ATOM 689 N N . PRO A 1 93 ? -2.279 -15.922 -26.016 1 62.12 93 PRO A N 1
ATOM 690 C CA . PRO A 1 93 ? -1.097 -16.031 -26.875 1 62.12 93 PRO A CA 1
ATOM 691 C C . PRO A 1 93 ? 0.087 -15.219 -26.359 1 62.12 93 PRO A C 1
ATOM 693 O O . PRO A 1 93 ? -0.106 -14.188 -25.719 1 62.12 93 PRO A O 1
ATOM 696 N N . LEU A 1 94 ? 1.349 -15.641 -26.188 1 57.38 94 LEU A N 1
ATOM 697 C CA . LEU A 1 94 ? 2.559 -14.891 -25.875 1 57.38 94 LEU A CA 1
ATOM 698 C C . LEU A 1 94 ? 2.895 -13.906 -26.984 1 57.38 94 LEU A C 1
ATOM 700 O O . LEU A 1 94 ? 2.623 -14.18 -28.156 1 57.38 94 LEU A O 1
ATOM 704 N N . PRO A 1 95 ? 3.172 -12.617 -26.578 1 52.69 95 PRO A N 1
ATOM 705 C CA . PRO A 1 95 ? 3.701 -11.805 -27.672 1 52.69 95 PRO A CA 1
ATOM 706 C C . PRO A 1 95 ? 4.848 -12.492 -28.422 1 52.69 95 PRO A C 1
ATOM 708 O O . PRO A 1 95 ? 5.594 -13.273 -27.828 1 52.69 95 PRO A O 1
ATOM 711 N N . PRO A 1 96 ? 4.875 -12.391 -29.75 1 44.25 96 PRO A N 1
ATOM 712 C CA . PRO A 1 96 ? 5.961 -12.984 -30.531 1 44.25 96 PRO A CA 1
ATOM 713 C C . PRO A 1 96 ? 7.344 -12.594 -30.016 1 44.25 96 PRO A C 1
ATOM 715 O O . PRO A 1 96 ? 7.566 -11.438 -29.672 1 44.25 96 PRO A O 1
ATOM 718 N N . ARG A 1 97 ? 8.102 -13.375 -29.234 1 42.5 97 ARG A N 1
ATOM 719 C CA . ARG A 1 97 ? 9.5 -13.07 -28.969 1 42.5 97 ARG A CA 1
ATOM 720 C C . ARG A 1 97 ? 10.219 -12.656 -30.25 1 42.5 97 ARG A C 1
ATOM 722 O O . ARG A 1 97 ? 9.961 -13.211 -31.328 1 42.5 97 ARG A O 1
ATOM 729 N N . ASN A 1 98 ? 10.789 -11.492 -30.328 1 35.84 98 ASN A N 1
ATOM 730 C CA . ASN A 1 98 ? 11.898 -11.336 -31.266 1 35.84 98 ASN A CA 1
ATOM 731 C C . ASN A 1 98 ? 12.945 -12.422 -31.062 1 35.84 98 ASN A C 1
ATOM 733 O O . ASN A 1 98 ? 13.469 -12.594 -29.953 1 35.84 98 ASN A O 1
ATOM 737 N N . GLY A 1 99 ? 13.312 -13.414 -32.125 1 38.41 99 GLY A N 1
ATOM 738 C CA . GLY A 1 99 ? 14.281 -14.375 -32.625 1 38.41 99 GLY A CA 1
ATOM 739 C C . GLY A 1 99 ? 14.086 -15.766 -32.062 1 38.41 99 GLY A C 1
ATOM 740 O O . GLY A 1 99 ? 14.656 -16.734 -32.562 1 38.41 99 GLY A O 1
ATOM 741 N N . SER A 1 100 ? 14.422 -15.992 -30.641 1 37.34 100 SER A N 1
ATOM 742 C CA . SER A 1 100 ? 14.695 -17.406 -30.375 1 37.34 100 SER A CA 1
ATOM 743 C C . SER A 1 100 ? 13.438 -18.25 -30.562 1 37.34 100 SER A C 1
ATOM 745 O O . SER A 1 100 ? 12.352 -17.859 -30.125 1 37.34 100 SER A O 1
ATOM 747 N N . PRO A 1 101 ? 13.328 -19.062 -31.609 1 36.78 101 PRO A N 1
ATOM 748 C CA . PRO A 1 101 ? 12.336 -20.078 -31.953 1 36.78 101 PRO A CA 1
ATOM 749 C C . PRO A 1 101 ? 11.781 -20.812 -30.734 1 36.78 101 PRO A C 1
ATOM 751 O O . PRO A 1 101 ? 10.844 -21.609 -30.859 1 36.78 101 PRO A O 1
ATOM 754 N N . HIS A 1 102 ? 12.742 -21.062 -29.828 1 37 102 HIS A N 1
ATOM 755 C CA . HIS A 1 102 ? 12.57 -22.297 -29.047 1 37 102 HIS A CA 1
ATOM 756 C C . HIS A 1 102 ? 11.297 -22.25 -28.219 1 37 102 HIS A C 1
ATOM 758 O O . HIS A 1 102 ? 10.523 -23.203 -28.203 1 37 102 HIS A O 1
ATOM 764 N N . GLY A 1 103 ? 11.406 -21.75 -26.844 1 37.69 103 GLY A N 1
ATOM 765 C CA . GLY A 1 103 ? 10.555 -22.516 -25.953 1 37.69 103 GLY A CA 1
ATOM 766 C C . GLY A 1 103 ? 9.078 -22.219 -26.125 1 37.69 103 GLY A C 1
ATOM 767 O O . GLY A 1 103 ? 8.695 -21.094 -26.469 1 37.69 103 GLY A O 1
ATOM 768 N N . GLU A 1 104 ? 8.336 -23.109 -26.719 1 39.91 104 GLU A N 1
ATOM 769 C CA . GLU A 1 104 ? 6.902 -23.375 -26.656 1 39.91 104 GLU A CA 1
ATOM 770 C C . GLU A 1 104 ? 6.289 -22.797 -25.375 1 39.91 104 GLU A C 1
ATOM 772 O O . GLU A 1 104 ? 6.121 -23.531 -24.391 1 39.91 104 GLU A O 1
ATOM 777 N N . CYS A 1 105 ? 6.922 -21.859 -24.703 1 44.19 105 CYS A N 1
ATOM 778 C CA . CYS A 1 105 ? 5.914 -21.594 -23.688 1 44.19 105 CYS A CA 1
ATOM 779 C C . CYS A 1 105 ? 4.523 -21.516 -24.297 1 44.19 105 CYS A C 1
ATOM 781 O O . CYS A 1 105 ? 4.234 -20.609 -25.078 1 44.19 105 CYS A O 1
ATOM 783 N N . GLY A 1 106 ? 3.994 -22.641 -24.812 1 48.72 106 GLY A N 1
ATOM 784 C CA . GLY A 1 106 ? 2.674 -23 -25.312 1 48.72 106 GLY A CA 1
ATOM 785 C C . GLY A 1 106 ? 1.578 -22.078 -24.797 1 48.72 106 GLY A C 1
ATOM 786 O O . GLY A 1 106 ? 1.791 -21.328 -23.844 1 48.72 106 GLY A O 1
ATOM 787 N N . SER A 1 107 ? 0.456 -21.891 -25.578 1 65.62 107 SER A N 1
ATOM 788 C CA . SER A 1 107 ? -0.895 -21.359 -25.406 1 65.62 107 SER A CA 1
ATOM 789 C C . SER A 1 107 ? -1.516 -21.844 -24.109 1 65.62 107 SER A C 1
ATOM 791 O O . SER A 1 107 ? -1.849 -23.031 -23.969 1 65.62 107 SER A O 1
ATOM 793 N N . GLY A 1 108 ? -0.819 -21.547 -22.938 1 83.06 108 GLY A N 1
ATOM 794 C CA . GLY A 1 108 ? -1.48 -22 -21.734 1 83.06 108 GLY A CA 1
ATOM 795 C C . GLY A 1 108 ? -1.618 -20.906 -20.688 1 83.06 108 GLY A C 1
ATOM 796 O O . GLY A 1 108 ? -1.766 -19.734 -21.016 1 83.06 108 GLY A O 1
ATOM 797 N N . GLY A 1 109 ? -1.688 -21.328 -19.453 1 90.19 109 GLY A N 1
ATOM 798 C CA . GLY A 1 109 ? -1.733 -20.422 -18.328 1 90.19 109 GLY A CA 1
ATOM 799 C C . GLY A 1 109 ? -0.411 -19.734 -18.062 1 90.19 109 GLY A C 1
ATOM 800 O O . GLY A 1 109 ? 0.652 -20.266 -18.375 1 90.19 109 GLY A O 1
ATOM 801 N N . ARG A 1 110 ? -0.475 -18.5 -17.609 1 92.5 110 ARG A N 1
ATOM 802 C CA . ARG A 1 110 ? 0.734 -17.719 -17.359 1 92.5 110 ARG A CA 1
ATOM 803 C C . ARG A 1 110 ? 0.631 -16.953 -16.047 1 92.5 110 ARG A C 1
ATOM 805 O O . ARG A 1 110 ? -0.452 -16.844 -15.477 1 92.5 110 ARG A O 1
ATOM 812 N N . VAL A 1 111 ? 1.815 -16.547 -15.742 1 96.25 111 VAL A N 1
ATOM 813 C CA . VAL A 1 111 ? 1.926 -15.648 -14.602 1 96.25 111 VAL A CA 1
ATOM 814 C C . VAL A 1 111 ? 2.211 -14.227 -15.086 1 96.25 111 VAL A C 1
ATOM 816 O O . VAL A 1 111 ? 3.119 -14.016 -15.891 1 96.25 111 VAL A O 1
ATOM 819 N N . VAL A 1 112 ? 1.403 -13.328 -14.727 1 96.19 112 VAL A N 1
ATOM 820 C CA . VAL A 1 112 ? 1.642 -11.922 -15.031 1 96.19 112 VAL A CA 1
ATOM 821 C C . VAL A 1 112 ? 1.859 -11.141 -13.734 1 96.19 112 VAL A C 1
ATOM 823 O O . VAL A 1 112 ? 1.047 -11.227 -12.812 1 96.19 112 VAL A O 1
ATOM 826 N N . VAL A 1 113 ? 2.98 -10.438 -13.695 1 97.12 113 VAL A N 1
ATOM 827 C CA . VAL A 1 113 ? 3.293 -9.641 -12.516 1 97.12 113 VAL A CA 1
ATOM 828 C C . VAL A 1 113 ? 3.082 -8.156 -12.828 1 97.12 113 VAL A C 1
ATOM 830 O O . VAL A 1 113 ? 3.559 -7.656 -13.852 1 97.12 113 VAL A O 1
ATOM 833 N N . VAL A 1 114 ? 2.342 -7.488 -12.031 1 95.75 114 VAL A N 1
ATOM 834 C CA . VAL A 1 114 ? 2.131 -6.051 -12.148 1 95.75 114 VAL A CA 1
ATOM 835 C C . VAL A 1 114 ? 2.613 -5.355 -10.875 1 95.75 114 VAL A C 1
ATOM 837 O O . VAL A 1 114 ? 2.182 -5.695 -9.773 1 95.75 114 VAL A O 1
ATOM 840 N N . VAL A 1 115 ? 3.479 -4.406 -11.062 1 95.69 115 VAL A N 1
ATOM 841 C CA . VAL A 1 115 ? 4.055 -3.682 -9.938 1 95.69 115 VAL A CA 1
ATOM 842 C C . VAL A 1 115 ? 3.514 -2.254 -9.906 1 95.69 115 VAL A C 1
ATOM 844 O O . VAL A 1 115 ? 3.516 -1.562 -10.93 1 95.69 115 VAL A O 1
ATOM 847 N N . ASP A 1 116 ? 3.012 -1.884 -8.75 1 93.94 116 ASP A N 1
ATOM 848 C CA . ASP A 1 116 ? 2.545 -0.516 -8.539 1 93.94 116 ASP A CA 1
ATOM 849 C C . ASP A 1 116 ? 3.373 0.188 -7.469 1 93.94 116 ASP A C 1
ATOM 851 O O . ASP A 1 116 ? 3.684 -0.4 -6.434 1 93.94 116 ASP A O 1
ATOM 855 N N . MET A 1 117 ? 3.727 1.404 -7.766 1 93.31 117 MET A N 1
ATOM 856 C CA . MET A 1 117 ? 4.406 2.262 -6.797 1 93.31 117 MET A CA 1
ATOM 857 C C . MET A 1 117 ? 3.627 3.555 -6.574 1 93.31 117 MET A C 1
ATOM 859 O O . MET A 1 117 ? 3.951 4.586 -7.164 1 93.31 117 MET A O 1
AT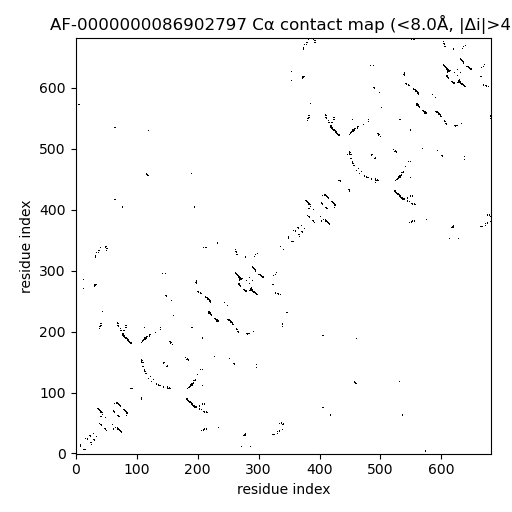OM 863 N N . PRO A 1 118 ? 2.658 3.441 -5.676 1 92.31 118 PRO A N 1
ATOM 864 C CA . PRO A 1 118 ? 1.848 4.637 -5.426 1 92.31 118 PRO A CA 1
ATOM 865 C C . PRO A 1 118 ? 2.648 5.77 -4.789 1 92.31 118 PRO A C 1
ATOM 867 O O . PRO A 1 118 ? 3.781 5.559 -4.348 1 92.31 118 PRO A O 1
ATOM 870 N N . ARG A 1 119 ? 2.074 6.969 -4.734 1 89.25 119 ARG A N 1
ATOM 871 C CA . ARG A 1 119 ? 2.762 8.172 -4.289 1 89.25 119 ARG A CA 1
ATOM 872 C C . ARG A 1 119 ? 3.182 8.055 -2.826 1 89.25 119 ARG A C 1
ATOM 874 O O . ARG A 1 119 ? 4.148 8.688 -2.398 1 89.25 119 ARG A O 1
ATOM 881 N N . ILE A 1 120 ? 2.516 7.254 -2.131 1 92.75 120 ILE A N 1
ATOM 882 C CA . ILE A 1 120 ? 2.762 7.141 -0.697 1 92.75 120 ILE A CA 1
ATOM 883 C C . ILE A 1 120 ? 4.148 6.547 -0.457 1 92.75 120 ILE A C 1
ATOM 885 O O . ILE A 1 120 ? 4.723 6.711 0.622 1 92.75 120 ILE A O 1
ATOM 889 N N . CYS A 1 121 ? 4.68 5.824 -1.412 1 91.94 121 CYS A N 1
ATOM 890 C CA . CYS A 1 121 ? 5.875 5.027 -1.146 1 91.94 121 CYS A CA 1
ATOM 891 C C . CYS A 1 121 ? 7.102 5.918 -1.01 1 91.94 121 CYS A C 1
ATOM 893 O O . CYS A 1 121 ? 8.148 5.473 -0.542 1 91.94 121 CYS A O 1
ATOM 895 N N . GLY A 1 122 ? 6.98 7.152 -1.412 1 86.69 122 GLY A N 1
ATOM 896 C CA . GLY A 1 122 ? 8.055 8.109 -1.196 1 86.69 122 GLY A CA 1
ATOM 897 C C . GLY A 1 122 ? 9.031 8.188 -2.355 1 86.69 122 GLY A C 1
ATOM 898 O O . GLY A 1 122 ? 9.969 8.984 -2.33 1 86.69 122 GLY A O 1
ATOM 899 N N . CYS A 1 123 ? 8.812 7.375 -3.301 1 82.06 123 CYS A N 1
ATOM 900 C CA . CYS A 1 123 ? 9.664 7.418 -4.484 1 82.06 123 CYS A CA 1
ATOM 901 C C . CYS A 1 123 ? 9.211 8.508 -5.445 1 82.06 123 CYS A C 1
ATOM 903 O O . CYS A 1 123 ? 8.016 8.797 -5.543 1 82.06 123 CYS A O 1
ATOM 905 N N . SER A 1 124 ? 10.195 9.164 -6.016 1 73.81 124 SER A N 1
ATOM 906 C CA . SER A 1 124 ? 9.844 10.211 -6.973 1 73.81 124 SER A CA 1
ATOM 907 C C . SER A 1 124 ? 9.047 9.641 -8.141 1 73.81 124 SER A C 1
ATOM 909 O O . SER A 1 124 ? 9.289 8.508 -8.57 1 73.81 124 SER A O 1
ATOM 911 N N . GLN A 1 125 ? 8.023 10.383 -8.562 1 63.56 125 GLN A N 1
ATOM 912 C CA . GLN A 1 125 ? 7.062 9.93 -9.562 1 63.56 125 GLN A CA 1
ATOM 913 C C . GLN A 1 125 ? 7.766 9.57 -10.867 1 63.56 125 GLN A C 1
ATOM 915 O O . GLN A 1 125 ? 7.414 8.578 -11.516 1 63.56 125 GLN A O 1
ATOM 920 N N . ASP A 1 126 ? 8.602 10.414 -11.305 1 59.91 126 ASP A N 1
ATOM 921 C CA . ASP A 1 126 ? 9.289 10.156 -12.562 1 59.91 126 ASP A CA 1
ATOM 922 C C . ASP A 1 126 ? 10.023 8.812 -12.523 1 59.91 126 ASP A C 1
ATOM 924 O O . ASP A 1 126 ? 10.008 8.062 -13.5 1 59.91 126 ASP A O 1
ATOM 928 N N . ASP A 1 127 ? 10.422 8.422 -11.469 1 65.38 127 ASP A N 1
ATOM 929 C CA . ASP A 1 127 ? 11.219 7.211 -11.281 1 65.38 127 ASP A CA 1
ATOM 930 C C . ASP A 1 127 ? 10.32 5.988 -11.086 1 65.38 127 ASP A C 1
ATOM 932 O O . ASP A 1 127 ? 10.625 4.902 -11.586 1 65.38 127 ASP A O 1
ATOM 936 N N . THR A 1 128 ? 9.094 6.355 -10.805 1 73.06 128 THR A N 1
ATOM 937 C CA . THR A 1 128 ? 8.281 5.238 -10.336 1 73.06 128 THR A CA 1
ATOM 938 C C . THR A 1 128 ? 7.648 4.496 -11.508 1 73.06 128 THR A C 1
ATOM 940 O O . THR A 1 128 ? 7.59 3.264 -11.508 1 73.06 128 THR A O 1
ATOM 943 N N . VAL A 1 129 ? 7.27 5.199 -12.562 1 75.25 129 VAL A N 1
ATOM 944 C CA . VAL A 1 129 ? 6.539 4.551 -13.648 1 75.25 129 VAL A CA 1
ATOM 945 C C . VAL A 1 129 ? 7.488 3.66 -14.445 1 75.25 129 VAL A C 1
ATOM 947 O O . VAL A 1 129 ? 7.188 2.492 -14.703 1 75.25 129 VAL A O 1
ATOM 950 N N . GLY A 1 130 ? 8.578 4.223 -14.844 1 77.56 130 GLY A N 1
ATOM 951 C CA . GLY A 1 130 ? 9.562 3.443 -15.578 1 77.56 130 GLY A CA 1
ATOM 9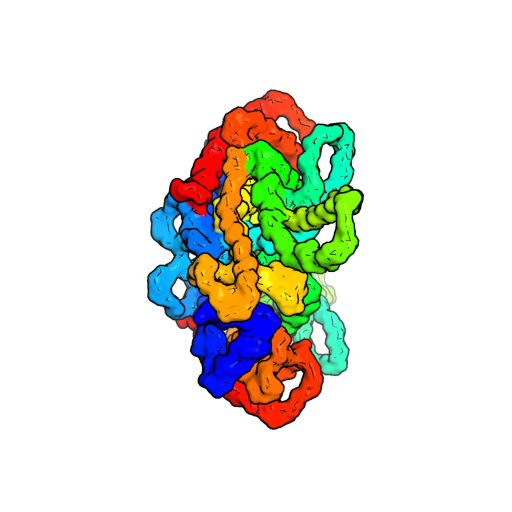52 C C . GLY A 1 130 ? 10.086 2.254 -14.789 1 77.56 130 GLY A C 1
ATOM 953 O O . GLY A 1 130 ? 10.164 1.144 -15.32 1 77.56 130 GLY A O 1
ATOM 954 N N . THR A 1 131 ? 10.32 2.494 -13.609 1 80.62 131 THR A N 1
ATOM 955 C CA . THR A 1 131 ? 10.844 1.453 -12.727 1 80.62 131 THR A CA 1
ATOM 956 C C . THR A 1 131 ? 9.812 0.349 -12.523 1 80.62 131 THR A C 1
ATOM 958 O O . THR A 1 131 ? 10.133 -0.836 -12.625 1 80.62 131 THR A O 1
ATOM 961 N N . SER A 1 132 ? 8.602 0.742 -12.266 1 88.75 132 SER A N 1
ATOM 962 C CA . SER A 1 132 ? 7.527 -0.219 -12.047 1 88.75 132 SER A CA 1
ATOM 963 C C . SER A 1 132 ? 7.348 -1.131 -13.258 1 88.75 132 SER A C 1
ATOM 965 O O . SER A 1 132 ? 7.203 -2.346 -13.109 1 88.75 132 SER A O 1
ATOM 967 N N . ARG A 1 133 ? 7.402 -0.535 -14.43 1 88.81 133 ARG A N 1
ATOM 968 C CA . ARG A 1 133 ? 7.242 -1.302 -15.656 1 88.81 133 ARG A CA 1
ATOM 969 C C . ARG A 1 133 ? 8.398 -2.275 -15.852 1 88.81 133 ARG A C 1
ATOM 971 O O . ARG A 1 133 ? 8.188 -3.432 -16.219 1 88.81 133 ARG A O 1
ATOM 978 N N . GLU A 1 134 ? 9.523 -1.78 -15.609 1 85.56 134 GLU A N 1
ATOM 979 C CA . GLU A 1 134 ? 10.719 -2.607 -15.773 1 85.56 134 GLU A CA 1
ATOM 980 C C . GLU A 1 134 ? 10.711 -3.791 -14.812 1 85.56 134 GLU A C 1
ATOM 982 O O . GLU A 1 134 ? 10.984 -4.926 -15.211 1 85.56 134 GLU A O 1
ATOM 987 N N . VAL A 1 135 ? 10.398 -3.535 -13.656 1 89 135 VAL A N 1
ATOM 988 C CA . VAL A 1 135 ? 10.367 -4.586 -12.648 1 89 135 VAL A CA 1
ATOM 989 C C . VAL A 1 135 ? 9.25 -5.582 -12.969 1 89 135 VAL A C 1
ATOM 991 O O . VAL A 1 135 ? 9.445 -6.793 -12.859 1 89 135 VAL A O 1
ATOM 994 N N . SER A 1 136 ? 8.109 -5.082 -13.43 1 94.44 136 SER A N 1
ATOM 995 C CA . SER A 1 136 ? 7 -5.941 -13.82 1 94.44 136 SER A CA 1
ATOM 996 C C . SER A 1 136 ? 7.414 -6.914 -14.922 1 94.44 136 SER A C 1
ATOM 998 O O . SER A 1 136 ? 7.148 -8.117 -14.828 1 94.44 136 SER A O 1
ATOM 1000 N N . ARG A 1 137 ? 8.023 -6.348 -15.898 1 92 137 ARG A N 1
ATOM 1001 C CA . ARG A 1 137 ? 8.453 -7.156 -17.031 1 92 137 ARG A CA 1
ATOM 1002 C C . ARG A 1 137 ? 9.461 -8.211 -16.594 1 92 137 ARG A C 1
ATOM 1004 O O . ARG A 1 137 ? 9.352 -9.383 -16.984 1 92 137 ARG A O 1
ATOM 1011 N N . HIS A 1 138 ? 10.367 -7.789 -15.82 1 88.62 138 HIS A N 1
ATOM 1012 C CA . HIS A 1 138 ? 11.414 -8.688 -15.344 1 88.62 138 HIS A CA 1
ATOM 1013 C C . HIS A 1 138 ? 10.828 -9.828 -14.523 1 88.62 138 HIS A C 1
ATOM 1015 O O . HIS A 1 138 ? 11.148 -11 -14.758 1 88.62 138 HIS A O 1
ATOM 1021 N N . LEU A 1 139 ? 10 -9.508 -13.633 1 94.06 139 LEU A N 1
ATOM 1022 C CA . LEU A 1 139 ? 9.414 -10.516 -12.742 1 94.06 139 LEU A CA 1
ATOM 1023 C C . LEU A 1 139 ? 8.492 -11.453 -13.516 1 94.06 139 LEU A C 1
ATOM 1025 O O . LEU A 1 139 ? 8.438 -12.648 -13.227 1 94.06 139 LEU A O 1
ATOM 1029 N N . THR A 1 140 ? 7.766 -10.875 -14.469 1 95.25 140 THR A N 1
ATOM 1030 C CA . THR A 1 140 ? 6.91 -11.711 -15.305 1 95.25 140 THR A CA 1
ATOM 1031 C C . THR A 1 140 ? 7.738 -12.742 -16.062 1 95.25 140 THR A C 1
ATOM 1033 O O . THR A 1 140 ? 7.395 -13.93 -16.078 1 95.25 140 THR A O 1
ATOM 1036 N N . ALA A 1 141 ? 8.797 -12.281 -16.609 1 91.62 141 ALA A N 1
ATOM 1037 C CA . ALA A 1 141 ? 9.672 -13.195 -17.344 1 91.62 141 ALA A CA 1
ATOM 1038 C C . ALA A 1 141 ? 10.266 -14.242 -16.406 1 91.62 141 ALA A C 1
ATOM 1040 O O . ALA A 1 141 ? 10.312 -15.43 -16.734 1 91.62 141 ALA A O 1
ATOM 1041 N N . LEU A 1 142 ? 10.656 -13.844 -15.281 1 91.69 142 LEU A N 1
ATOM 1042 C CA . LEU A 1 142 ? 11.289 -14.711 -14.297 1 91.69 142 LEU A CA 1
ATOM 1043 C C . LEU A 1 142 ? 10.328 -15.805 -13.844 1 91.69 142 LEU A C 1
ATOM 1045 O O . LEU A 1 142 ? 10.711 -16.969 -13.758 1 91.69 142 LEU A O 1
ATOM 1049 N N . LEU A 1 143 ? 9.086 -15.461 -13.648 1 94.88 143 LEU A N 1
ATOM 1050 C CA . LEU A 1 143 ? 8.125 -16.391 -13.078 1 94.88 143 LEU A CA 1
ATOM 1051 C C . LEU A 1 143 ? 7.461 -17.219 -14.172 1 94.88 143 LEU A C 1
ATOM 1053 O O . LEU A 1 143 ? 6.641 -18.094 -13.875 1 94.88 143 LEU A O 1
ATOM 1057 N N . ASN A 1 144 ? 7.828 -16.953 -15.367 1 93.31 144 ASN A N 1
ATOM 1058 C CA . ASN A 1 144 ? 7.363 -17.797 -16.453 1 93.31 144 ASN A CA 1
ATOM 1059 C C . ASN A 1 144 ? 8.5 -18.656 -17.031 1 93.31 144 ASN A C 1
ATOM 1061 O O . ASN A 1 144 ? 8.305 -19.391 -17.984 1 93.31 144 ASN A O 1
ATOM 1065 N N . ASP A 1 145 ? 9.641 -18.484 -16.438 1 90.44 145 ASP A N 1
ATOM 1066 C CA . ASP A 1 145 ? 10.75 -19.375 -16.766 1 90.44 145 ASP A CA 1
ATOM 1067 C C . ASP A 1 145 ? 10.484 -20.797 -16.266 1 90.44 145 ASP A C 1
ATOM 1069 O O . ASP A 1 145 ? 10.219 -21 -15.078 1 90.44 145 ASP A O 1
ATOM 1073 N N . PRO A 1 146 ? 10.602 -21.781 -17.141 1 91.06 146 PRO A N 1
ATOM 1074 C CA . PRO A 1 146 ? 10.273 -23.156 -16.75 1 91.06 146 PRO A CA 1
ATOM 1075 C C . PRO A 1 146 ? 11.18 -23.688 -15.648 1 91.06 146 PRO A C 1
ATOM 1077 O O . PRO A 1 146 ? 10.781 -24.594 -14.898 1 91.06 146 PRO A O 1
ATOM 1080 N N . SER A 1 147 ? 12.344 -23.172 -15.562 1 90 147 SER A N 1
ATOM 1081 C CA . SER A 1 147 ? 13.258 -23.625 -14.516 1 90 147 SER A CA 1
ATOM 1082 C C . SER A 1 147 ? 12.82 -23.141 -13.148 1 90 147 SER A C 1
ATOM 1084 O O . SER A 1 147 ? 13.227 -23.688 -12.125 1 90 147 SER A O 1
ATOM 1086 N N . VAL A 1 148 ? 12.023 -22.141 -13.125 1 93.31 148 VAL A N 1
ATOM 1087 C CA . VAL A 1 148 ? 11.539 -21.562 -11.875 1 93.31 148 VAL A CA 1
ATOM 1088 C C . VAL A 1 148 ? 10.117 -22.047 -11.594 1 93.31 148 VAL A C 1
ATOM 1090 O O . VAL A 1 148 ? 9.82 -22.531 -10.5 1 93.31 148 VAL A O 1
ATOM 1093 N N . PHE A 1 149 ? 9.281 -21.922 -12.609 1 94.38 149 PHE A N 1
ATOM 1094 C CA . PHE A 1 149 ? 7.855 -22.234 -12.484 1 94.38 149 PHE A CA 1
ATOM 1095 C C . PHE A 1 149 ? 7.324 -22.875 -13.758 1 94.38 149 PHE A C 1
ATOM 1097 O O . PHE A 1 149 ? 7.324 -22.25 -14.82 1 94.38 149 PHE A O 1
ATOM 1104 N N . ASP A 1 150 ? 6.863 -24.078 -13.672 1 93.62 150 ASP A N 1
ATOM 1105 C CA . ASP A 1 150 ? 6.285 -24.781 -14.812 1 93.62 150 ASP A CA 1
ATOM 1106 C C . ASP A 1 150 ? 4.82 -24.391 -15.016 1 93.62 150 ASP A C 1
ATOM 1108 O O . ASP A 1 150 ? 3.943 -24.859 -14.289 1 93.62 150 ASP A O 1
ATOM 1112 N N . CYS A 1 151 ? 4.562 -23.719 -16.016 1 92.38 151 CYS A N 1
ATOM 1113 C CA . CYS A 1 151 ? 3.211 -23.219 -16.266 1 92.38 151 CYS A CA 1
ATOM 1114 C C . CYS A 1 151 ? 2.285 -24.359 -16.688 1 92.38 151 CYS A C 1
ATOM 1116 O O . CYS A 1 151 ? 1.064 -24.188 -16.719 1 92.38 151 CYS A O 1
ATOM 1118 N N . GLY A 1 152 ? 2.775 -25.5 -16.953 1 91.5 152 GLY A N 1
ATOM 1119 C CA . GLY A 1 152 ? 1.947 -26.672 -17.219 1 91.5 152 GLY A CA 1
ATOM 1120 C C . GLY A 1 152 ? 0.993 -26.984 -16.078 1 91.5 152 GLY A C 1
ATOM 1121 O O . GLY A 1 152 ? -0.082 -27.547 -16.297 1 91.5 152 GLY A O 1
ATOM 1122 N N . GLN A 1 153 ? 1.381 -26.594 -14.883 1 94.19 153 GLN A N 1
ATOM 1123 C CA . GLN A 1 153 ? 0.562 -26.891 -13.711 1 94.19 153 GLN A CA 1
ATOM 1124 C C . GLN A 1 153 ? -0.681 -26 -13.672 1 94.19 153 GLN A C 1
ATOM 1126 O O . GLN A 1 153 ? -1.566 -26.203 -12.844 1 94.19 153 GLN A O 1
ATOM 1131 N N . LEU A 1 154 ? -0.754 -25.109 -14.648 1 95.19 154 LEU A N 1
ATOM 1132 C CA . LEU A 1 154 ? -1.869 -24.172 -14.664 1 95.19 154 LEU A CA 1
ATOM 1133 C C . LEU A 1 154 ? -2.982 -24.656 -15.586 1 95.19 154 LEU A C 1
ATOM 1135 O O . LEU A 1 154 ? -3.992 -23.984 -15.758 1 95.19 154 LEU A O 1
ATOM 1139 N N . GLN A 1 155 ? -2.875 -25.812 -16.188 1 92.12 155 GLN A N 1
ATOM 1140 C CA . GLN A 1 155 ? -3.936 -26.391 -17.016 1 92.12 155 GLN A CA 1
ATOM 1141 C C . GLN A 1 155 ? -5.156 -26.75 -16.172 1 92.12 155 GLN A C 1
ATOM 1143 O O . GLN A 1 155 ? -5.027 -27.344 -15.094 1 92.12 155 GLN A O 1
ATOM 1148 N N . PHE A 1 156 ? -6.246 -26.281 -16.641 1 91.94 156 PHE A N 1
ATOM 1149 C CA . PHE A 1 156 ? -7.496 -26.578 -15.945 1 91.94 156 PHE A CA 1
ATOM 1150 C C . PHE A 1 156 ? -8.023 -27.938 -16.359 1 91.94 156 PHE A C 1
ATOM 1152 O O . PHE A 1 156 ? -8.227 -28.219 -17.531 1 91.94 156 PHE A O 1
ATOM 1159 N N . PRO A 1 157 ? -8.25 -28.75 -15.32 1 86.75 157 PRO A N 1
ATOM 1160 C CA . PRO A 1 157 ? -8.664 -30.125 -15.672 1 86.75 157 PRO A CA 1
ATOM 1161 C C . PRO A 1 157 ? -10.164 -30.234 -15.953 1 86.75 157 PRO A C 1
ATOM 1163 O O . PRO A 1 157 ? -10.617 -31.25 -16.484 1 86.75 157 PRO A O 1
ATOM 1166 N N . GLY A 1 158 ? -10.891 -29.219 -15.562 1 81.19 158 GLY A N 1
ATOM 1167 C CA . GLY A 1 158 ? -12.336 -29.312 -15.727 1 81.19 158 GLY A CA 1
ATOM 1168 C C . GLY A 1 158 ? -12.781 -29.203 -17.172 1 81.19 158 GLY A C 1
ATOM 1169 O O . GLY A 1 158 ? -12.109 -28.562 -17.984 1 81.19 158 GLY A O 1
ATOM 1170 N N . HIS A 1 159 ? -13.789 -30.062 -17.609 1 69.44 159 HIS A N 1
ATOM 1171 C CA . HIS A 1 159 ? -14.391 -30.016 -18.938 1 69.44 159 HIS A CA 1
ATOM 1172 C C . HIS A 1 159 ? -15.75 -29.312 -18.906 1 69.44 159 HIS A C 1
ATOM 1174 O O . HIS A 1 159 ? -16.484 -29.438 -17.922 1 69.44 159 HIS A O 1
ATOM 1180 N N . PRO A 1 160 ? -15.891 -28.219 -19.719 1 56.53 160 PRO A N 1
ATOM 1181 C CA . PRO A 1 160 ? -17.234 -27.641 -19.75 1 56.53 160 PRO A CA 1
ATOM 1182 C C . PRO A 1 160 ? -18.328 -28.703 -19.953 1 56.53 160 PRO A C 1
ATOM 1184 O O . PRO A 1 160 ? -18.094 -29.688 -20.641 1 56.53 160 PRO A O 1
ATOM 1187 N N . ALA A 1 161 ? -19.141 -28.953 -19.094 1 51.16 161 ALA A N 1
ATOM 1188 C CA . ALA A 1 161 ? -20.25 -29.875 -19.234 1 51.16 161 ALA A CA 1
ATOM 1189 C C . ALA A 1 161 ? -20.922 -29.719 -20.594 1 51.16 161 ALA A C 1
ATOM 1191 O O . ALA A 1 161 ? -21.469 -30.688 -21.141 1 51.16 161 ALA A O 1
ATOM 1192 N N . ALA A 1 162 ? -21.172 -28.562 -21.094 1 47.31 162 ALA A N 1
ATOM 1193 C CA . ALA A 1 162 ? -21.922 -28.438 -22.344 1 47.31 162 ALA A CA 1
ATOM 1194 C C . ALA A 1 162 ? -21.297 -29.25 -23.453 1 47.31 162 ALA A C 1
ATOM 1196 O O . ALA A 1 162 ? -21.953 -29.547 -24.469 1 47.31 162 ALA A O 1
ATOM 1197 N N . ALA A 1 163 ? -20.031 -29.578 -23.406 1 43.38 163 ALA A N 1
ATOM 1198 C CA . ALA A 1 163 ? -19.594 -30.422 -24.516 1 43.38 163 ALA A CA 1
ATOM 1199 C C . ALA A 1 163 ? -20.234 -31.812 -24.438 1 43.38 163 ALA A C 1
ATOM 1201 O O . ALA A 1 163 ? -20.25 -32.531 -25.422 1 43.38 163 ALA A O 1
ATOM 1202 N N . VAL A 1 164 ? -20.703 -32.219 -23.25 1 41.31 164 VAL A N 1
ATOM 1203 C CA . VAL A 1 164 ? -21.266 -33.562 -23.25 1 41.31 164 VAL A CA 1
ATOM 1204 C C . VAL A 1 164 ? -22.656 -33.562 -23.875 1 41.31 164 VAL A C 1
ATOM 1206 O O . VAL A 1 164 ? -23.172 -34.594 -24.281 1 41.31 164 VAL A O 1
ATOM 1209 N N . GLU A 1 165 ? -23.344 -32.531 -23.75 1 41.56 165 GLU A N 1
ATOM 1210 C CA . GLU A 1 165 ? -24.688 -32.75 -24.297 1 41.56 165 GLU A CA 1
ATOM 1211 C C . GLU A 1 165 ? -24.672 -32.75 -25.812 1 41.56 165 GLU A C 1
ATOM 1213 O O . GLU A 1 165 ? -25.156 -31.781 -26.438 1 41.56 165 GLU A O 1
ATOM 1218 N N . ALA A 1 166 ? -23.516 -33 -26.547 1 38.25 166 ALA A N 1
ATOM 1219 C CA . ALA A 1 166 ? -23.828 -33.25 -27.953 1 38.25 166 ALA A CA 1
ATOM 1220 C C . ALA A 1 166 ? -24.922 -34.281 -28.109 1 38.25 166 ALA A C 1
ATOM 1222 O O . ALA A 1 166 ? -25.094 -35.156 -27.234 1 38.25 166 ALA A O 1
ATOM 1223 N N . ASP A 1 167 ? -25.859 -34.156 -29.016 1 38.38 167 ASP A N 1
ATOM 1224 C CA . ASP A 1 167 ? -26.969 -34.969 -29.484 1 38.38 167 ASP A CA 1
ATOM 1225 C C . ASP A 1 167 ? -26.578 -36.438 -29.609 1 38.38 167 ASP A C 1
ATOM 1227 O O . ASP A 1 167 ? -25.578 -36.75 -30.25 1 38.38 167 ASP A O 1
ATOM 1231 N N . PRO A 1 168 ? -27.031 -37.406 -28.859 1 38.75 168 PRO A N 1
ATOM 1232 C CA . PRO A 1 168 ? -26.891 -38.844 -29.094 1 38.75 168 PRO A CA 1
ATOM 1233 C C . PRO A 1 168 ? -27.031 -39.219 -30.578 1 38.75 168 PRO A C 1
ATOM 1235 O O . PRO A 1 168 ? -26.703 -40.344 -30.953 1 38.75 168 PRO A O 1
ATOM 1238 N N . GLY A 1 169 ? -27.969 -38.688 -31.453 1 37.16 169 GLY A N 1
ATOM 1239 C CA . GLY A 1 169 ? -28.312 -39.25 -32.75 1 37.16 169 GLY A CA 1
ATOM 1240 C C . GLY A 1 169 ? -27.188 -39.188 -33.75 1 37.16 169 GLY A C 1
ATOM 1241 O O . GLY A 1 169 ? -27.344 -39.625 -34.906 1 37.16 169 GLY A O 1
ATOM 1242 N N . CYS A 1 170 ? -26.484 -38.125 -34.062 1 34.62 170 CYS A N 1
ATOM 1243 C CA . CYS A 1 170 ? -25.672 -38.281 -35.25 1 34.62 170 CYS A CA 1
ATOM 1244 C C . CYS A 1 170 ? -24.562 -39.312 -35.031 1 34.62 170 CYS A C 1
ATOM 1246 O O . CYS A 1 170 ? -23.812 -39.219 -34.062 1 34.62 170 CYS A O 1
ATOM 1248 N N . GLY A 1 171 ? -24.594 -40.594 -35.656 1 35.16 171 GLY A N 1
ATOM 1249 C CA . GLY A 1 171 ? -23.734 -41.75 -35.875 1 35.16 171 GLY A CA 1
ATOM 1250 C C . GLY A 1 171 ? -22.25 -41.406 -35.844 1 35.16 171 GLY A C 1
ATOM 1251 O O . GLY A 1 171 ? -21.891 -40.25 -35.625 1 35.16 171 GLY A O 1
ATOM 1252 N N . ASP A 1 172 ? -21.344 -42.344 -36.75 1 36.91 172 ASP A N 1
ATOM 1253 C CA . ASP A 1 172 ? -20 -42.875 -36.906 1 36.91 172 ASP A CA 1
ATOM 1254 C C . ASP A 1 172 ? -18.969 -41.75 -37.062 1 36.91 172 ASP A C 1
ATOM 1256 O O . ASP A 1 172 ? -17.875 -41.812 -36.5 1 36.91 172 ASP A O 1
ATOM 1260 N N . ASN A 1 173 ? -18.938 -41.188 -38.375 1 35 173 ASN A N 1
ATOM 1261 C CA . ASN A 1 173 ? -17.734 -40.688 -39.031 1 35 173 ASN A CA 1
ATOM 1262 C C . ASN A 1 173 ? -17.203 -39.438 -38.375 1 35 173 ASN A C 1
ATOM 1264 O O . ASN A 1 173 ? -16.422 -38.688 -38.969 1 35 173 ASN A O 1
ATOM 1268 N N . HIS A 1 174 ? -18.078 -38.656 -37.719 1 35.59 174 HIS A N 1
ATOM 1269 C CA . HIS A 1 174 ? -17.531 -37.344 -37.531 1 35.59 174 HIS A CA 1
ATOM 1270 C C . HIS A 1 174 ? -16.297 -37.375 -36.625 1 35.59 174 HIS A C 1
ATOM 1272 O O . HIS A 1 174 ? -16.344 -37.938 -35.531 1 35.59 174 HIS A O 1
ATOM 1278 N N . ASN A 1 175 ? -15.078 -37.562 -37.156 1 36.94 175 ASN A N 1
ATOM 1279 C CA . ASN A 1 175 ? -13.805 -37.031 -36.688 1 36.94 175 ASN A CA 1
ATOM 1280 C C . ASN A 1 175 ? -14.008 -35.781 -35.812 1 36.94 175 ASN A C 1
ATOM 1282 O O . ASN A 1 175 ? -13.859 -34.656 -36.281 1 36.94 175 ASN A O 1
ATOM 1286 N N . ASN A 1 176 ? -15.117 -35.562 -35.344 1 37.47 176 ASN A N 1
ATOM 1287 C CA . ASN A 1 176 ? -15.336 -34.438 -34.438 1 37.47 176 ASN A CA 1
ATOM 1288 C C . ASN A 1 176 ? -14.219 -34.312 -33.406 1 37.47 176 ASN A C 1
ATOM 1290 O O . ASN A 1 176 ? -14.203 -35.062 -32.406 1 37.47 176 ASN A O 1
ATOM 1294 N N . SER A 1 177 ? -12.961 -34.344 -33.812 1 40.41 177 SER A N 1
ATOM 1295 C CA . SER A 1 177 ? -11.953 -33.594 -33.062 1 40.41 177 SER A CA 1
ATOM 1296 C C . SER A 1 177 ? -12.586 -32.5 -32.219 1 40.41 177 SER A C 1
ATOM 1298 O O . SER A 1 177 ? -12.758 -31.375 -32.688 1 40.41 177 SER A O 1
ATOM 1300 N N . SER A 1 178 ? -13.727 -32.5 -31.734 1 42.56 178 SER A N 1
ATOM 1301 C CA . SER A 1 178 ? -14.258 -31.609 -30.719 1 42.56 178 SER A CA 1
ATOM 1302 C C . SER A 1 178 ? -13.141 -31 -29.891 1 42.56 178 SER A C 1
ATOM 1304 O O . SER A 1 178 ? -12.531 -31.688 -29.062 1 42.56 178 SER A O 1
ATOM 1306 N N . SER A 1 179 ? -12.188 -30.359 -30.422 1 48.09 179 SER A N 1
ATOM 1307 C CA . SER A 1 179 ? -11.094 -29.547 -29.906 1 48.09 179 SER A CA 1
ATOM 1308 C C . SER A 1 179 ? -11.5 -28.859 -28.609 1 48.09 179 SER A C 1
ATOM 1310 O O . SER A 1 179 ? -12.242 -27.875 -28.641 1 48.09 179 SER A O 1
ATOM 1312 N N . SER A 1 180 ? -11.898 -29.516 -27.578 1 56.91 180 SER A N 1
ATOM 1313 C CA . SER A 1 180 ? -12.219 -29.047 -26.234 1 56.91 180 SER A CA 1
ATOM 1314 C C . SER A 1 180 ? -11.328 -27.875 -25.844 1 56.91 180 SER A C 1
ATOM 1316 O O . SER A 1 180 ? -10.109 -27.922 -25.984 1 56.91 180 SER A O 1
ATOM 1318 N N . ILE A 1 181 ? -11.844 -26.688 -26.016 1 64.19 181 ILE A N 1
ATOM 1319 C CA . ILE A 1 181 ? -11.156 -25.5 -25.562 1 64.19 181 ILE A CA 1
ATOM 1320 C C . ILE A 1 181 ? -10.57 -25.734 -24.172 1 64.19 181 ILE A C 1
ATOM 1322 O O . ILE A 1 181 ? -11.289 -26.125 -23.25 1 64.19 181 ILE A O 1
ATOM 1326 N N . LYS A 1 182 ? -9.273 -25.969 -24.203 1 79.75 182 LYS A N 1
ATOM 1327 C CA . LYS A 1 182 ? -8.57 -26.078 -22.922 1 79.75 182 LYS A CA 1
ATOM 1328 C C . LYS A 1 182 ? -8.555 -24.75 -22.188 1 79.75 182 LYS A C 1
ATOM 1330 O O . LYS A 1 182 ? -8.398 -23.688 -22.812 1 79.75 182 LYS A O 1
ATOM 1335 N N . PHE A 1 183 ? -9.023 -24.812 -20.953 1 88.38 183 PHE A N 1
ATOM 1336 C CA . PHE A 1 183 ? -8.945 -23.641 -20.094 1 88.38 183 PHE A CA 1
ATOM 1337 C C . PHE A 1 183 ? -7.719 -23.719 -19.188 1 88.38 183 PHE A C 1
ATOM 1339 O O . PHE A 1 183 ? -7.172 -24.812 -18.969 1 88.38 183 PHE A O 1
ATOM 1346 N N . TYR A 1 184 ? -7.27 -22.578 -18.859 1 92.62 184 TYR A N 1
ATOM 1347 C CA . TYR A 1 184 ? -6.082 -22.453 -18.031 1 92.62 184 TYR A CA 1
ATOM 1348 C C . TYR A 1 184 ? -6.297 -21.438 -16.906 1 92.62 184 TYR A C 1
ATOM 1350 O O . TYR A 1 184 ? -7.09 -20.5 -17.062 1 92.62 184 TYR A O 1
ATOM 1358 N N . TRP A 1 185 ? -5.586 -21.719 -15.828 1 94.75 185 TRP A N 1
ATOM 1359 C CA . TRP A 1 185 ? -5.473 -20.688 -14.805 1 94.75 185 TRP A CA 1
ATOM 1360 C C . TRP A 1 185 ? -4.453 -19.625 -15.211 1 94.75 185 TRP A C 1
ATOM 1362 O O . TRP A 1 185 ? -3.326 -19.953 -15.594 1 94.75 185 TRP A O 1
ATOM 1372 N N . HIS A 1 186 ? -4.895 -18.422 -15.219 1 95 186 HIS A N 1
ATOM 1373 C CA . HIS A 1 186 ? -4.012 -17.266 -15.367 1 95 186 HIS A CA 1
ATOM 1374 C C . HIS A 1 186 ? -3.773 -16.578 -14.031 1 95 186 HIS A C 1
ATOM 1376 O O . HIS A 1 186 ? -4.715 -16.094 -13.398 1 95 186 HIS A O 1
ATOM 1382 N N . LEU A 1 187 ? -2.506 -16.547 -13.625 1 96.88 187 LEU A N 1
ATOM 1383 C CA . LEU A 1 187 ? -2.158 -15.984 -12.32 1 96.88 187 LEU A CA 1
ATOM 1384 C C . LEU A 1 187 ? -1.724 -14.523 -12.469 1 96.88 187 LEU A C 1
ATOM 1386 O O . LEU A 1 187 ? -0.793 -14.219 -13.219 1 96.88 187 LEU A O 1
ATOM 1390 N N . GLU A 1 188 ? -2.402 -13.695 -11.852 1 96.25 188 GLU A N 1
ATOM 1391 C CA . GLU A 1 188 ? -1.99 -12.305 -11.758 1 96.25 188 GLU A CA 1
ATOM 1392 C C . GLU A 1 188 ? -1.382 -11.992 -10.391 1 96.25 188 GLU A C 1
ATOM 1394 O O . GLU A 1 188 ? -2.07 -12.062 -9.375 1 96.25 188 GLU A O 1
ATOM 1399 N N . VAL A 1 189 ? -0.105 -11.672 -10.406 1 97.69 189 VAL A N 1
ATOM 1400 C CA . VAL A 1 189 ? 0.586 -11.281 -9.18 1 97.69 189 VAL A CA 1
ATOM 1401 C C . VAL A 1 189 ? 0.692 -9.758 -9.109 1 97.69 189 VAL A C 1
ATOM 1403 O O . VAL A 1 189 ? 1.424 -9.141 -9.891 1 97.69 189 VAL A O 1
ATOM 1406 N N . ARG A 1 190 ? 0.015 -9.188 -8.219 1 96.81 190 ARG A N 1
ATOM 1407 C CA . ARG A 1 190 ? 0.004 -7.742 -8.047 1 96.81 190 ARG A CA 1
ATOM 1408 C C . ARG A 1 190 ? 0.901 -7.324 -6.883 1 96.81 190 ARG A C 1
ATOM 1410 O O . ARG A 1 190 ? 0.656 -7.703 -5.734 1 96.81 190 ARG A O 1
ATOM 1417 N N . VAL A 1 191 ? 1.905 -6.578 -7.215 1 97.31 191 VAL A N 1
ATOM 1418 C CA . VAL A 1 191 ? 2.891 -6.148 -6.227 1 97.31 191 VAL A CA 1
ATOM 1419 C C . VAL A 1 191 ? 2.77 -4.641 -6 1 97.31 191 VAL A C 1
ATOM 1421 O O . VAL A 1 191 ? 2.619 -3.875 -6.953 1 97.31 191 VAL A O 1
ATOM 1424 N N . VAL A 1 192 ? 2.846 -4.219 -4.73 1 95.62 192 VAL A N 1
ATOM 1425 C CA . VAL A 1 192 ? 2.75 -2.793 -4.449 1 95.62 192 VAL A CA 1
ATOM 1426 C C . VAL A 1 192 ? 3.852 -2.385 -3.471 1 95.62 192 VAL A C 1
ATOM 1428 O O . VAL A 1 192 ? 4.156 -3.121 -2.529 1 95.62 192 VAL A O 1
ATOM 1431 N N . CYS A 1 193 ? 4.398 -1.244 -3.771 1 95.38 193 CYS A N 1
ATOM 1432 C CA . CYS A 1 193 ? 5.371 -0.651 -2.861 1 95.38 193 CYS A CA 1
ATOM 1433 C C . CYS A 1 193 ? 4.699 0.327 -1.905 1 95.38 193 CYS A C 1
ATOM 1435 O O . CYS A 1 193 ? 4.238 1.392 -2.322 1 95.38 193 CYS A O 1
ATOM 1437 N N . LEU A 1 194 ? 4.664 -0.003 -0.648 1 93.5 194 LEU A N 1
ATOM 1438 C CA . LEU A 1 194 ? 4.074 0.89 0.344 1 93.5 194 LEU A CA 1
ATOM 1439 C C . LEU A 1 194 ? 5.102 1.907 0.836 1 93.5 194 LEU A C 1
ATOM 1441 O O . LEU A 1 194 ? 4.75 3.051 1.136 1 93.5 194 LEU A O 1
ATOM 1445 N N . GLN A 1 195 ? 6.277 1.433 0.982 1 92.81 195 GLN A N 1
ATOM 1446 C CA . GLN A 1 195 ? 7.422 2.256 1.361 1 92.81 195 GLN A CA 1
ATOM 1447 C C . GLN A 1 195 ? 8.672 1.856 0.58 1 92.81 195 GLN A C 1
ATOM 1449 O O . GLN A 1 195 ? 9.031 0.678 0.538 1 92.81 195 GLN A O 1
ATOM 1454 N N . PHE A 1 196 ? 9.266 2.906 0.072 1 92.69 196 PHE A N 1
ATOM 1455 C CA . PHE A 1 196 ? 10.43 2.621 -0.758 1 92.69 196 PHE A CA 1
ATOM 1456 C C . PHE A 1 196 ? 11.719 2.975 -0.023 1 92.69 196 PHE A C 1
ATOM 1458 O O . PHE A 1 196 ? 11.922 4.129 0.358 1 92.69 196 PHE A O 1
ATOM 1465 N N . GLY A 1 197 ? 12.57 1.932 0.115 1 91.5 197 GLY A N 1
ATOM 1466 C CA . GLY A 1 197 ? 13.844 2.121 0.793 1 91.5 197 GLY A CA 1
ATOM 1467 C C . GLY A 1 197 ? 15.039 1.889 -0.109 1 91.5 197 GLY A C 1
ATOM 1468 O O . GLY A 1 197 ? 16.172 1.756 0.371 1 91.5 197 GLY A O 1
ATOM 1469 N N . GLY A 1 198 ? 14.742 1.713 -1.37 1 90.19 198 GLY A N 1
ATOM 1470 C CA . GLY A 1 198 ? 15.859 1.563 -2.293 1 90.19 198 GLY A CA 1
ATOM 1471 C C . GLY A 1 198 ? 15.898 0.204 -2.965 1 90.19 198 GLY A C 1
ATOM 1472 O O . GLY A 1 198 ? 16.641 0.005 -3.932 1 90.19 198 GLY A O 1
ATOM 1473 N N . SER A 1 199 ? 15.141 -0.736 -2.465 1 89.25 199 SER A N 1
ATOM 1474 C CA . SER A 1 199 ? 15.164 -2.092 -3.008 1 89.25 199 SER A CA 1
ATOM 1475 C C . SER A 1 199 ? 14.297 -2.203 -4.258 1 89.25 199 SER A C 1
ATOM 1477 O O . SER A 1 199 ? 13.148 -2.65 -4.184 1 89.25 199 SER A O 1
ATOM 1479 N N . LEU A 1 200 ? 14.852 -2.02 -5.336 1 83.25 200 LEU A N 1
ATOM 1480 C CA . LEU A 1 200 ? 14.117 -1.978 -6.594 1 83.25 200 LEU A CA 1
ATOM 1481 C C . LEU A 1 200 ? 13.719 -3.381 -7.035 1 83.25 200 LEU A C 1
ATOM 1483 O O . LEU A 1 200 ? 12.586 -3.598 -7.48 1 83.25 200 LEU A O 1
ATOM 1487 N N . PHE A 1 201 ? 14.617 -4.344 -6.926 1 90.31 201 PHE A N 1
ATOM 1488 C CA . PHE A 1 201 ? 14.383 -5.668 -7.48 1 90.31 201 PHE A CA 1
ATOM 1489 C C . PHE A 1 201 ? 14.266 -6.707 -6.375 1 90.31 201 PHE A C 1
ATOM 1491 O O . PHE A 1 201 ? 13.406 -7.586 -6.43 1 90.31 201 PHE A O 1
ATOM 1498 N N . ARG A 1 202 ? 14.969 -6.551 -5.352 1 94.06 202 ARG A N 1
ATOM 1499 C CA . ARG A 1 202 ? 15.062 -7.598 -4.34 1 94.06 202 ARG A CA 1
ATOM 1500 C C . ARG A 1 202 ? 13.734 -7.766 -3.602 1 94.06 202 ARG A C 1
ATOM 1502 O O . ARG A 1 202 ? 13.156 -8.852 -3.602 1 94.06 202 ARG A O 1
ATOM 1509 N N . ALA A 1 203 ? 13.281 -6.645 -3.049 1 95.31 203 ALA A N 1
ATOM 1510 C CA . ALA A 1 203 ? 12.086 -6.723 -2.203 1 95.31 203 ALA A CA 1
ATOM 1511 C C . ALA A 1 203 ? 10.867 -7.145 -3.014 1 95.31 203 ALA A C 1
ATOM 1513 O O . ALA A 1 203 ? 10.133 -8.055 -2.615 1 95.31 203 ALA A O 1
ATOM 1514 N N . PRO A 1 204 ? 10.648 -6.562 -4.223 1 96.25 204 PRO A N 1
ATOM 1515 C CA . PRO A 1 204 ? 9.484 -7.004 -4.996 1 96.25 204 PRO A CA 1
ATOM 1516 C C . PRO A 1 204 ? 9.602 -8.453 -5.461 1 96.25 204 PRO A C 1
ATOM 1518 O O . PRO A 1 204 ? 8.594 -9.156 -5.562 1 96.25 204 PRO A O 1
ATOM 1521 N N . THR A 1 205 ? 10.805 -8.891 -5.777 1 96.69 205 THR A N 1
ATOM 1522 C CA . THR A 1 205 ? 11 -10.289 -6.141 1 96.69 205 THR A CA 1
ATOM 1523 C C . THR A 1 205 ? 10.648 -11.211 -4.977 1 96.69 205 THR A C 1
ATOM 1525 O O . THR A 1 205 ? 9.922 -12.188 -5.148 1 96.69 205 THR A O 1
ATOM 1528 N N . LEU A 1 206 ? 11.125 -10.852 -3.811 1 96.94 206 LEU A N 1
ATOM 1529 C CA . LEU A 1 206 ? 10.82 -11.633 -2.621 1 96.94 206 LEU A CA 1
ATOM 1530 C C . LEU A 1 206 ? 9.32 -11.695 -2.379 1 96.94 206 LEU A C 1
ATOM 1532 O O . LEU A 1 206 ? 8.773 -12.758 -2.086 1 96.94 206 LEU A O 1
ATOM 1536 N N . ALA A 1 207 ? 8.672 -10.586 -2.547 1 97 207 ALA A N 1
ATOM 1537 C CA . ALA A 1 207 ? 7.23 -10.516 -2.312 1 97 207 ALA A CA 1
ATOM 1538 C C . ALA A 1 207 ? 6.469 -11.383 -3.316 1 97 207 ALA A C 1
ATOM 1540 O O . ALA A 1 207 ? 5.605 -12.172 -2.936 1 97 207 ALA A O 1
ATOM 1541 N N . ALA A 1 208 ? 6.824 -11.227 -4.562 1 97.94 208 ALA A N 1
ATOM 1542 C CA . ALA A 1 208 ? 6.133 -11.945 -5.625 1 97.94 208 ALA A CA 1
ATOM 1543 C C . ALA A 1 208 ? 6.328 -13.453 -5.484 1 97.94 208 ALA A C 1
ATOM 1545 O O . ALA A 1 208 ? 5.367 -14.219 -5.562 1 97.94 208 ALA A O 1
ATOM 1546 N N . VAL A 1 209 ? 7.559 -13.859 -5.227 1 97.62 209 VAL A N 1
ATOM 1547 C CA . VAL A 1 209 ? 7.887 -15.273 -5.148 1 97.62 209 VAL A CA 1
ATOM 1548 C C . VAL A 1 209 ? 7.262 -15.883 -3.891 1 97.62 209 VAL A C 1
ATOM 1550 O O . VAL A 1 209 ? 6.73 -16.984 -3.926 1 97.62 209 VAL A O 1
ATOM 1553 N N . ALA A 1 210 ? 7.293 -15.148 -2.836 1 96.44 210 ALA A N 1
ATOM 1554 C CA . ALA A 1 210 ? 6.699 -15.641 -1.595 1 96.44 210 ALA A CA 1
ATOM 1555 C C . ALA A 1 210 ? 5.195 -15.828 -1.743 1 96.44 210 ALA A C 1
ATOM 1557 O O . ALA A 1 210 ? 4.641 -16.844 -1.296 1 96.44 210 ALA A O 1
ATOM 1558 N N . ALA A 1 211 ? 4.543 -14.859 -2.344 1 96.56 211 ALA A N 1
ATOM 1559 C CA . ALA A 1 211 ? 3.1 -14.969 -2.553 1 96.56 211 ALA A CA 1
ATOM 1560 C C . ALA A 1 211 ? 2.764 -16.156 -3.441 1 96.56 211 ALA A C 1
ATOM 1562 O O . ALA A 1 211 ? 1.851 -16.938 -3.137 1 96.56 211 ALA A O 1
ATOM 1563 N N . LEU A 1 212 ? 3.527 -16.297 -4.512 1 96.75 212 LEU A N 1
ATOM 1564 C CA . LEU A 1 212 ? 3.295 -17.406 -5.422 1 96.75 212 LEU A CA 1
ATOM 1565 C C . LEU A 1 212 ? 3.559 -18.734 -4.727 1 96.75 212 LEU A C 1
ATOM 1567 O O . LEU A 1 212 ? 2.824 -19.703 -4.934 1 96.75 212 LEU A O 1
ATOM 1571 N N . GLY A 1 213 ? 4.582 -18.734 -3.918 1 94.75 213 GLY A N 1
ATOM 1572 C CA . GLY A 1 213 ? 4.922 -19.938 -3.176 1 94.75 213 GLY A CA 1
ATOM 1573 C C . GLY A 1 213 ? 3.846 -20.359 -2.188 1 94.75 213 GLY A C 1
ATOM 1574 O O . GLY A 1 213 ? 3.76 -21.516 -1.809 1 94.75 213 GLY A O 1
ATOM 1575 N N . ALA A 1 214 ? 3.012 -19.453 -1.787 1 93.5 214 ALA A N 1
ATOM 1576 C CA . ALA A 1 214 ? 1.948 -19.719 -0.823 1 93.5 214 ALA A CA 1
ATOM 1577 C C . ALA A 1 214 ? 0.628 -20.016 -1.529 1 93.5 214 ALA A C 1
ATOM 1579 O O . ALA A 1 214 ? -0.377 -20.312 -0.881 1 93.5 214 ALA A O 1
ATOM 1580 N N . LEU A 1 215 ? 0.614 -20 -2.805 1 95.19 215 LEU A N 1
ATOM 1581 C CA . LEU A 1 215 ? -0.625 -20.047 -3.572 1 95.19 215 LEU A CA 1
ATOM 1582 C C . LEU A 1 215 ? -1.154 -21.484 -3.652 1 95.19 215 LEU A C 1
ATOM 1584 O O . LEU A 1 215 ? -0.412 -22.406 -3.998 1 95.19 215 LEU A O 1
ATOM 1588 N N . ARG A 1 216 ? -2.375 -21.609 -3.316 1 94.44 216 ARG A N 1
ATOM 1589 C CA . ARG A 1 216 ? -3.201 -22.75 -3.695 1 94.44 216 ARG A CA 1
ATOM 1590 C C . ARG A 1 216 ? -4.305 -22.328 -4.66 1 94.44 216 ARG A C 1
ATOM 1592 O O . ARG A 1 216 ? -5.145 -21.484 -4.328 1 94.44 216 ARG A O 1
ATOM 1599 N N . ILE A 1 217 ? -4.215 -22.922 -5.793 1 94.56 217 ILE A N 1
ATOM 1600 C CA . ILE A 1 217 ? -5.273 -22.625 -6.758 1 94.56 217 ILE A CA 1
ATOM 1601 C C . ILE A 1 217 ? -6.633 -22.984 -6.152 1 94.56 217 ILE A C 1
ATOM 1603 O O . ILE A 1 217 ? -6.789 -24.047 -5.543 1 94.56 217 ILE A O 1
ATOM 1607 N N . PRO A 1 218 ? -7.559 -22.109 -6.266 1 91.62 218 PRO A N 1
ATOM 1608 C CA . PRO A 1 218 ? -8.836 -22.312 -5.586 1 91.62 218 PRO A CA 1
ATOM 1609 C C . PRO A 1 218 ? -9.68 -23.422 -6.219 1 91.62 218 PRO A C 1
ATOM 1611 O O . PRO A 1 218 ? -9.5 -23.734 -7.398 1 91.62 218 PRO A O 1
ATOM 1614 N N . ASP A 1 219 ? -10.617 -23.922 -5.359 1 89.94 219 ASP A N 1
ATOM 1615 C CA . ASP A 1 219 ? -11.625 -24.859 -5.844 1 89.94 219 ASP A CA 1
ATOM 1616 C C . ASP A 1 219 ? -12.695 -24.141 -6.656 1 89.94 219 ASP A C 1
ATOM 1618 O O . ASP A 1 219 ? -13.047 -22.984 -6.355 1 89.94 219 ASP A O 1
ATOM 1622 N N . VAL A 1 220 ? -13.148 -24.844 -7.703 1 89 220 VAL A N 1
ATOM 1623 C CA . VAL A 1 220 ? -14.211 -24.234 -8.484 1 89 220 VAL A CA 1
ATOM 1624 C C . VAL A 1 220 ? -15.359 -25.219 -8.656 1 89 220 VAL A C 1
ATOM 1626 O O . VAL A 1 220 ? -15.156 -26.438 -8.586 1 89 220 VAL A O 1
ATOM 1629 N N . GLU A 1 221 ? -16.516 -24.656 -8.828 1 85 221 GLU A N 1
ATOM 1630 C CA . GLU A 1 221 ? -17.734 -25.438 -9.086 1 85 221 GLU A CA 1
ATOM 1631 C C . GLU A 1 221 ? -18.438 -24.938 -10.344 1 85 221 GLU A C 1
ATOM 1633 O O . GLU A 1 221 ? -18.5 -23.734 -10.594 1 85 221 GLU A O 1
ATOM 1638 N N . TRP A 1 222 ? -18.938 -25.906 -11.062 1 83.19 222 TRP A N 1
ATOM 1639 C CA . TRP A 1 222 ? -19.703 -25.547 -12.25 1 83.19 222 TRP A CA 1
ATOM 1640 C C . TRP A 1 222 ? -21.047 -24.938 -11.867 1 83.19 222 TRP A C 1
ATOM 1642 O O . TRP A 1 222 ? -21.797 -25.516 -11.07 1 83.19 222 TRP A O 1
ATOM 1652 N N . ASP A 1 223 ? -21.203 -23.766 -12.383 1 77.88 223 ASP A N 1
ATOM 1653 C CA . ASP A 1 223 ? -22.5 -23.094 -12.219 1 77.88 223 ASP A CA 1
ATOM 1654 C C . ASP A 1 223 ? -23.359 -23.281 -13.461 1 77.88 223 ASP A C 1
ATOM 1656 O O . ASP A 1 223 ? -23.125 -22.641 -14.492 1 77.88 223 ASP A O 1
ATOM 1660 N N . PRO A 1 224 ? -24.312 -24.047 -13.352 1 76 224 PRO A N 1
ATOM 1661 C CA . PRO A 1 224 ? -25.141 -24.328 -14.523 1 76 224 PRO A CA 1
ATOM 1662 C C . PRO A 1 224 ? -25.922 -23.109 -15.008 1 76 224 PRO A C 1
ATOM 1664 O O . PRO A 1 224 ? -26.234 -23 -16.188 1 76 224 PRO A O 1
ATOM 1667 N N . GLN A 1 225 ? -26.25 -22.234 -14.109 1 74.75 225 GLN A N 1
ATOM 1668 C CA . GLN A 1 225 ? -27 -21.047 -14.484 1 74.75 225 GLN A CA 1
ATOM 1669 C C . GLN A 1 225 ? -26.125 -20.078 -15.273 1 74.75 225 GLN A C 1
ATOM 1671 O O . GLN A 1 225 ? -26.562 -19.547 -16.297 1 74.75 225 GLN A O 1
ATOM 1676 N N . LYS A 1 226 ? -24.953 -19.938 -14.867 1 76.25 226 LYS A N 1
ATOM 1677 C CA . LYS A 1 226 ? -24.016 -19.016 -15.523 1 76.25 226 LYS A CA 1
ATOM 1678 C C . LYS A 1 226 ? -23.266 -19.703 -16.656 1 76.25 226 LYS A C 1
ATOM 1680 O O . LYS A 1 226 ? -22.625 -19.047 -17.469 1 76.25 226 LYS A O 1
ATOM 1685 N N . LYS A 1 227 ? -23.438 -20.984 -16.641 1 78.19 227 LYS A N 1
ATOM 1686 C CA . LYS A 1 227 ? -22.703 -21.797 -17.609 1 78.19 227 LYS A CA 1
ATOM 1687 C C . LYS A 1 227 ? -21.203 -21.5 -17.547 1 78.19 227 LYS A C 1
ATOM 1689 O O . LYS A 1 227 ? -20.562 -21.281 -18.578 1 78.19 227 LYS A O 1
ATOM 1694 N N . TRP A 1 228 ? -20.797 -21.359 -16.344 1 83.38 228 TRP A N 1
ATOM 1695 C CA . TRP A 1 228 ? -19.391 -21.062 -16.109 1 83.38 228 TRP A CA 1
ATOM 1696 C C . TRP A 1 228 ? -18.953 -21.594 -14.742 1 83.38 228 TRP A C 1
ATOM 1698 O O . TRP A 1 228 ? -19.766 -22.078 -13.961 1 83.38 228 TRP A O 1
ATOM 1708 N N . TRP A 1 229 ? -17.641 -21.594 -14.617 1 83.94 229 TRP A N 1
ATOM 1709 C CA . TRP A 1 229 ? -17.047 -22.031 -13.359 1 83.94 229 TRP A CA 1
ATOM 1710 C C . TRP A 1 229 ? -17.047 -20.922 -12.32 1 83.94 229 TRP A C 1
ATOM 1712 O O . TRP A 1 229 ? -16.719 -19.766 -12.641 1 83.94 229 TRP A O 1
ATOM 1722 N N . SER A 1 230 ? -17.438 -21.281 -11.125 1 83.56 230 SER A N 1
ATOM 1723 C CA . SER A 1 230 ? -17.438 -20.328 -10.023 1 83.56 230 SER A CA 1
ATOM 1724 C C . SER A 1 230 ? -16.438 -20.719 -8.945 1 83.56 230 SER A C 1
ATOM 1726 O O . SER A 1 230 ? -16.312 -21.906 -8.617 1 83.56 230 SER A O 1
ATOM 1728 N N . LEU A 1 231 ? -15.703 -19.734 -8.398 1 84.81 231 LEU A N 1
ATOM 1729 C CA . LEU A 1 231 ? -14.734 -19.984 -7.332 1 84.81 231 LEU A CA 1
ATOM 1730 C C . LEU A 1 231 ? -15.438 -20.391 -6.043 1 84.81 231 LEU A C 1
ATOM 1732 O O . LEU A 1 231 ? -16.484 -19.828 -5.699 1 84.81 231 LEU A O 1
ATOM 1736 N N . LEU A 1 232 ? -14.875 -21.391 -5.41 1 80.5 232 LEU A N 1
ATOM 1737 C CA . LEU A 1 232 ? -15.383 -21.812 -4.109 1 80.5 232 LEU A CA 1
ATOM 1738 C C . LEU A 1 232 ? -14.555 -21.203 -2.98 1 80.5 232 LEU A C 1
ATOM 1740 O O . LEU A 1 232 ? -13.336 -21.094 -3.086 1 80.5 232 LEU A O 1
ATOM 1744 N N . PRO A 1 233 ? -15.242 -20.734 -1.928 1 73.31 233 PRO A N 1
ATOM 1745 C CA . PRO A 1 233 ? -14.484 -20.219 -0.783 1 73.31 233 PRO A CA 1
ATOM 1746 C C . PRO A 1 233 ? -13.664 -21.297 -0.09 1 73.31 233 PRO A C 1
ATOM 1748 O O . PRO A 1 233 ? -13.961 -22.484 -0.215 1 73.31 233 PRO A O 1
ATOM 1751 N N . PRO A 1 234 ? -12.602 -20.875 0.535 1 67.31 234 PRO A N 1
ATOM 1752 C CA . PRO A 1 234 ? -11.719 -21.844 1.195 1 67.31 234 PRO A CA 1
ATOM 1753 C C . PRO A 1 234 ? -12.453 -22.688 2.234 1 67.31 234 PRO A C 1
ATOM 1755 O O . PRO A 1 234 ? -12.07 -23.828 2.492 1 67.31 234 PRO A O 1
ATOM 1758 N N . SER A 1 235 ? -13.32 -22.266 2.98 1 60.41 235 SER A N 1
ATOM 1759 C CA . SER A 1 235 ? -14 -22.984 4.051 1 60.41 235 SER A CA 1
ATOM 1760 C C . SER A 1 235 ? -15.016 -23.984 3.492 1 60.41 235 SER A C 1
ATOM 1762 O O . SER A 1 235 ? -15.703 -24.672 4.25 1 60.41 235 SER A O 1
ATOM 1764 N N . SER A 1 236 ? -15.094 -24.094 2.246 1 51.56 236 SER A N 1
ATOM 1765 C CA . SER A 1 236 ? -16.172 -24.953 1.753 1 51.56 236 SER A CA 1
ATOM 1766 C C . SER A 1 236 ? -15.852 -26.422 1.977 1 51.56 236 SER A C 1
ATOM 1768 O O . SER A 1 236 ? -14.828 -26.922 1.509 1 51.56 236 SER A O 1
ATOM 1770 N N . ASP A 1 237 ? -16.156 -26.859 3.152 1 50.72 237 ASP A N 1
ATOM 1771 C CA . ASP A 1 237 ? -16.141 -28.297 3.379 1 50.72 237 ASP A CA 1
ATOM 1772 C C . ASP A 1 237 ? -17 -29.016 2.34 1 50.72 237 ASP A C 1
ATOM 1774 O O . ASP A 1 237 ? -17.984 -29.672 2.684 1 50.72 237 ASP A O 1
ATOM 1778 N N . LEU A 1 238 ? -17.125 -28.5 1.393 1 49.56 238 LEU A N 1
ATOM 1779 C CA . LEU A 1 238 ? -17.953 -29.281 0.484 1 49.56 238 LEU A CA 1
ATOM 1780 C C . LEU A 1 238 ? -17.469 -30.734 0.398 1 49.56 238 LEU A C 1
ATOM 1782 O O . LEU A 1 238 ? -16.297 -30.969 0.087 1 49.56 238 LEU A O 1
ATOM 1786 N N . ARG A 1 239 ? -18.078 -31.547 1.275 1 41.88 239 ARG A N 1
ATOM 1787 C CA . ARG A 1 239 ? -18 -33 1.072 1 41.88 239 ARG A CA 1
ATOM 1788 C C . ARG A 1 239 ? -18.203 -33.344 -0.397 1 41.88 239 ARG A C 1
ATOM 1790 O O . ARG A 1 239 ? -19.031 -32.75 -1.08 1 41.88 239 ARG A O 1
ATOM 1797 N N . GLU A 1 240 ? -17.125 -33.781 -0.912 1 43.59 240 GLU A N 1
ATOM 1798 C CA . GLU A 1 240 ? -17.188 -34.406 -2.223 1 43.59 240 GLU A CA 1
ATOM 1799 C C . GLU A 1 240 ? -18.625 -34.781 -2.607 1 43.59 240 GLU A C 1
ATOM 1801 O O . GLU A 1 240 ? -18.984 -34.688 -3.781 1 43.59 240 GLU A O 1
ATOM 1806 N N . ASP A 1 241 ? -19.344 -35.25 -1.569 1 39.5 241 ASP A N 1
ATOM 1807 C CA . ASP A 1 241 ? -20.5 -36.094 -1.807 1 39.5 241 ASP A CA 1
ATOM 1808 C C . ASP A 1 241 ? -21.781 -35.281 -1.864 1 39.5 241 ASP A C 1
ATOM 1810 O O . ASP A 1 241 ? -22.875 -35.844 -1.81 1 39.5 241 ASP A O 1
ATOM 1814 N N . GLN A 1 242 ? -21.781 -34.125 -1.461 1 41.22 242 GLN A N 1
ATOM 1815 C CA . GLN A 1 242 ? -23.188 -33.719 -1.414 1 41.22 242 GLN A CA 1
ATOM 1816 C C . GLN A 1 242 ? -23.75 -33.531 -2.818 1 41.22 242 GLN A C 1
ATOM 1818 O O . GLN A 1 242 ? -23.484 -32.5 -3.459 1 41.22 242 GLN A O 1
ATOM 1823 N N . THR A 1 243 ? -24.016 -34.562 -3.461 1 39.94 243 THR A N 1
ATOM 1824 C CA . THR A 1 243 ? -24.938 -34.75 -4.566 1 39.94 243 THR A CA 1
ATOM 1825 C C . THR A 1 243 ? -26.266 -34.031 -4.281 1 39.94 243 THR A C 1
ATOM 1827 O O . THR A 1 243 ? -27.078 -34.531 -3.492 1 39.94 243 THR A O 1
ATOM 1830 N N . GLY A 1 244 ? -26.297 -32.719 -3.893 1 38.84 244 GLY A N 1
ATOM 1831 C CA . GLY A 1 244 ? -27.688 -32.344 -3.736 1 38.84 244 GLY A CA 1
ATOM 1832 C C . GLY A 1 244 ? -28.594 -32.969 -4.793 1 38.84 244 GLY A C 1
ATOM 1833 O O . GLY A 1 244 ? -28.109 -33.562 -5.746 1 38.84 244 GLY A O 1
ATOM 1834 N N . GLU A 1 245 ? -29.859 -33.125 -4.41 1 40.66 245 GLU A N 1
ATOM 1835 C CA . GLU A 1 245 ? -30.891 -33.75 -5.238 1 40.66 245 GLU A CA 1
ATOM 1836 C C . GLU A 1 245 ? -30.688 -33.406 -6.715 1 40.66 245 GLU A C 1
ATOM 1838 O O . GLU A 1 245 ? -31.172 -34.156 -7.59 1 40.66 245 GLU A O 1
ATOM 1843 N N . GLY A 1 246 ? -30.625 -32.125 -7.195 1 39.72 246 GLY A N 1
A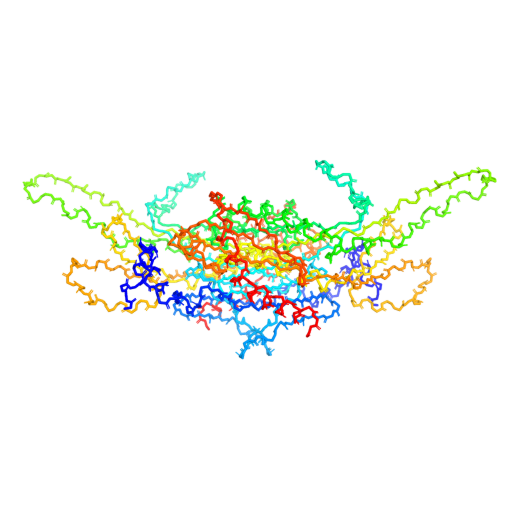TOM 1844 C CA . GLY A 1 246 ? -30.547 -31.734 -8.594 1 39.72 246 GLY A CA 1
ATOM 1845 C C . GLY A 1 246 ? -29.125 -31.703 -9.117 1 39.72 246 GLY A C 1
ATOM 1846 O O . GLY A 1 246 ? -28.172 -31.578 -8.344 1 39.72 246 GLY A O 1
ATOM 1847 N N . GLY A 1 247 ? -28.641 -32.188 -10.391 1 46.12 247 GLY A N 1
ATOM 1848 C CA . GLY A 1 247 ? -27.531 -32.625 -11.242 1 46.12 247 GLY A CA 1
ATOM 1849 C C . GLY A 1 247 ? -26.188 -32.531 -10.547 1 46.12 247 GLY A C 1
ATOM 1850 O O . GLY A 1 247 ? -26.062 -31.922 -9.484 1 46.12 247 GLY A O 1
ATOM 1851 N N . GLU A 1 248 ? -25.234 -33.625 -10.672 1 50.62 248 GLU A N 1
ATOM 1852 C CA . GLU A 1 248 ? -23.859 -33.844 -10.219 1 50.62 248 GLU A CA 1
ATOM 1853 C C . GLU A 1 248 ? -23.062 -32.562 -10.172 1 50.62 248 GLU A C 1
ATOM 1855 O O . GLU A 1 248 ? -22.938 -31.859 -11.18 1 50.62 248 GLU A O 1
ATOM 1860 N N . LEU A 1 249 ? -23.094 -31.859 -8.992 1 61.66 249 LEU A N 1
ATOM 1861 C CA . LEU A 1 249 ? -22.188 -30.719 -8.844 1 61.66 249 LEU A CA 1
ATOM 1862 C C . LEU A 1 249 ? -20.781 -31.094 -9.273 1 61.66 249 LEU A C 1
ATOM 1864 O O . LEU A 1 249 ? -20.188 -32.031 -8.727 1 61.66 249 LEU A O 1
ATOM 1868 N N . VAL A 1 250 ? -20.359 -30.688 -10.445 1 77.06 250 VAL A N 1
ATOM 1869 C CA . VAL A 1 250 ? -19.016 -30.922 -10.945 1 77.06 250 VAL A CA 1
ATOM 1870 C C . VAL A 1 250 ? -18.047 -29.953 -10.289 1 77.06 250 VAL A C 1
ATOM 1872 O O . VAL A 1 250 ? -18.109 -28.75 -10.516 1 77.06 250 VAL A O 1
ATOM 1875 N N . VAL A 1 251 ? -17.375 -30.438 -9.148 1 82.81 251 VAL A N 1
ATOM 1876 C CA . VAL A 1 251 ? -16.375 -29.656 -8.438 1 82.81 251 VAL A CA 1
ATOM 1877 C C . VAL A 1 251 ? -14.969 -30.047 -8.898 1 82.81 251 VAL A C 1
ATOM 1879 O O . VAL A 1 251 ? -14.672 -31.234 -9.047 1 82.81 251 VAL A O 1
ATOM 1882 N N . VAL A 1 252 ? -14.234 -29.047 -9.289 1 86.81 252 VAL A N 1
ATOM 1883 C CA . VAL A 1 252 ? -12.82 -29.234 -9.578 1 86.81 252 VAL A CA 1
ATOM 1884 C C . VAL A 1 252 ? -11.977 -28.688 -8.438 1 86.81 252 VAL A C 1
ATOM 1886 O O . VAL A 1 252 ? -12.078 -27.5 -8.094 1 86.81 252 VAL A O 1
ATOM 1889 N N . ARG A 1 253 ? -11.172 -29.547 -7.824 1 88.75 253 ARG A N 1
ATOM 1890 C CA . ARG A 1 253 ? -10.359 -29.156 -6.68 1 88.75 253 ARG A CA 1
ATOM 1891 C C . ARG A 1 253 ? -9.094 -28.422 -7.137 1 88.75 253 ARG A C 1
ATOM 1893 O O . ARG A 1 253 ? -8.484 -28.812 -8.133 1 88.75 253 ARG A O 1
ATOM 1900 N N . GLY A 1 254 ? -8.844 -27.422 -6.395 1 91.25 254 GLY A N 1
ATOM 1901 C CA . GLY A 1 254 ? -7.578 -26.734 -6.629 1 91.25 254 GLY A CA 1
ATOM 1902 C C . GLY A 1 254 ? -6.383 -27.484 -6.074 1 91.25 254 GLY A C 1
ATOM 1903 O O . GLY A 1 254 ? -6.527 -28.594 -5.559 1 91.25 254 GLY A O 1
ATOM 1904 N N . HIS A 1 255 ? -5.145 -26.953 -6.309 1 92.75 255 HIS A N 1
ATOM 1905 C CA . HIS A 1 255 ? -3.918 -27.578 -5.82 1 92.75 255 HIS A CA 1
ATOM 1906 C C . HIS A 1 255 ? -2.863 -26.516 -5.496 1 92.75 255 HIS A C 1
ATOM 1908 O O . HIS A 1 255 ? -2.898 -25.422 -6.035 1 92.75 255 HIS A O 1
ATOM 1914 N N . LYS A 1 256 ? -1.997 -26.938 -4.621 1 93.69 256 LYS A N 1
ATOM 1915 C CA . LYS A 1 256 ? -0.852 -26.094 -4.297 1 93.69 256 LYS A CA 1
ATOM 1916 C C . LYS A 1 256 ? 0.136 -26.047 -5.461 1 93.69 256 LYS A C 1
ATOM 1918 O O . LYS A 1 256 ? 0.507 -27.078 -6.016 1 93.69 256 LYS A O 1
ATOM 1923 N N . VAL A 1 257 ? 0.521 -24.844 -5.844 1 95.12 257 VAL A N 1
ATOM 1924 C CA . VAL A 1 257 ? 1.496 -24.734 -6.922 1 95.12 257 VAL A CA 1
ATOM 1925 C C . VAL A 1 257 ? 2.893 -25.047 -6.391 1 95.12 257 VAL A C 1
ATOM 1927 O O . VAL A 1 257 ? 3.156 -24.906 -5.195 1 95.12 257 VAL A O 1
ATOM 1930 N N . VAL A 1 258 ? 3.738 -25.453 -7.301 1 95.06 258 VAL A N 1
ATOM 1931 C CA . VAL A 1 258 ? 5.094 -25.844 -6.934 1 95.06 258 VAL A CA 1
ATOM 1932 C C . VAL A 1 258 ? 6.102 -24.938 -7.648 1 95.06 258 VAL A C 1
ATOM 1934 O O . VAL A 1 258 ? 6.051 -24.797 -8.867 1 95.06 258 VAL A O 1
ATOM 1937 N N . LEU A 1 259 ? 6.91 -24.344 -6.867 1 95.62 259 LEU A N 1
ATOM 1938 C CA . LEU A 1 259 ? 8.07 -23.641 -7.422 1 95.62 259 LEU A CA 1
ATOM 1939 C C . LEU A 1 259 ? 9.258 -24.594 -7.562 1 95.62 259 LEU A C 1
ATOM 1941 O O . LEU A 1 259 ? 9.656 -25.25 -6.594 1 95.62 259 LEU A O 1
ATOM 1945 N N . HIS A 1 260 ? 9.82 -24.641 -8.711 1 94.94 260 HIS A N 1
ATOM 1946 C CA . HIS A 1 260 ? 10.945 -25.531 -8.953 1 94.94 260 HIS A CA 1
ATOM 1947 C C . HIS A 1 260 ? 12.242 -24.938 -8.414 1 94.94 260 HIS A C 1
ATOM 1949 O O . HIS A 1 260 ? 13.211 -25.672 -8.195 1 94.94 260 HIS A O 1
ATOM 1955 N N . ALA A 1 261 ? 12.258 -23.656 -8.336 1 95.06 261 ALA A N 1
ATOM 1956 C CA . ALA A 1 261 ? 13.391 -22.938 -7.773 1 95.06 261 ALA A CA 1
ATOM 1957 C C . ALA A 1 261 ? 12.93 -21.656 -7.062 1 95.06 261 ALA A C 1
ATOM 1959 O O . ALA A 1 261 ? 11.797 -21.219 -7.254 1 95.06 261 ALA A O 1
ATOM 1960 N N . LEU A 1 262 ? 13.781 -21.188 -6.207 1 96.19 262 LEU A N 1
ATOM 1961 C CA . LEU A 1 262 ? 13.531 -19.922 -5.527 1 96.19 262 LEU A CA 1
ATOM 1962 C C . LEU A 1 262 ? 14.43 -18.812 -6.086 1 96.19 262 LEU A C 1
ATOM 1964 O O . LEU A 1 262 ? 15.539 -18.609 -5.594 1 96.19 262 LEU A O 1
ATOM 1968 N N . PRO A 1 263 ? 13.93 -18.125 -7.094 1 96 263 PRO A N 1
ATOM 1969 C CA . PRO A 1 263 ? 14.742 -17.062 -7.676 1 96 263 PRO A CA 1
ATOM 1970 C C . PRO A 1 263 ? 14.914 -15.867 -6.738 1 96 263 PRO A C 1
ATOM 1972 O O . PRO A 1 263 ? 13.977 -15.508 -6.023 1 96 263 PRO A O 1
ATOM 1975 N N . VAL A 1 264 ? 16.062 -15.344 -6.703 1 95.5 264 VAL A N 1
ATOM 1976 C CA . VAL A 1 264 ? 16.344 -14.164 -5.891 1 95.5 264 VAL A CA 1
ATOM 1977 C C . VAL A 1 264 ? 17.156 -13.156 -6.699 1 95.5 264 VAL A C 1
ATOM 1979 O O . VAL A 1 264 ? 17.812 -13.523 -7.676 1 95.5 264 VAL A O 1
ATOM 1982 N N . CYS A 1 265 ? 16.938 -11.906 -6.336 1 93.5 265 CYS A N 1
ATOM 1983 C CA . CYS A 1 265 ? 17.672 -10.82 -6.98 1 93.5 265 CYS A CA 1
ATOM 1984 C C . CYS A 1 265 ? 18.266 -9.875 -5.945 1 93.5 265 CYS A C 1
ATOM 1986 O O . CYS A 1 265 ? 17.688 -9.68 -4.871 1 93.5 265 CYS A O 1
ATOM 1988 N N . VAL A 1 266 ? 19.453 -9.375 -6.23 1 93.69 266 VAL A N 1
ATOM 1989 C CA . VAL A 1 266 ? 20.031 -8.312 -5.422 1 93.69 266 VAL A CA 1
ATOM 1990 C C . VAL A 1 266 ? 20.5 -7.172 -6.324 1 93.69 266 VAL A C 1
ATOM 1992 O O . VAL A 1 266 ? 20.75 -7.379 -7.512 1 93.69 266 VAL A O 1
ATOM 1995 N N . THR A 1 267 ? 20.5 -6 -5.801 1 92.25 267 THR A N 1
ATOM 1996 C CA . THR A 1 267 ? 20.969 -4.824 -6.523 1 92.25 267 THR A CA 1
ATOM 1997 C C . THR A 1 267 ? 22.281 -4.316 -5.93 1 92.25 267 THR A C 1
ATOM 1999 O O . THR A 1 267 ? 22.469 -4.344 -4.711 1 92.25 267 THR A O 1
ATOM 2002 N N . ALA A 1 268 ? 23.141 -3.953 -6.75 1 92.81 268 ALA A N 1
ATOM 2003 C CA . ALA A 1 268 ? 24.406 -3.355 -6.34 1 92.81 268 ALA A CA 1
ATOM 2004 C C . ALA A 1 268 ? 24.578 -1.954 -6.918 1 92.81 268 ALA A C 1
ATOM 2006 O O . ALA A 1 268 ? 24.062 -1.661 -8 1 92.81 268 ALA A O 1
ATOM 2007 N N . CYS A 1 269 ? 25.156 -1.125 -6.156 1 90.5 269 CYS A N 1
ATOM 2008 C CA . CYS A 1 269 ? 25.453 0.24 -6.574 1 90.5 269 CYS A CA 1
ATOM 2009 C C . CYS A 1 269 ? 26.938 0.54 -6.461 1 90.5 269 CYS A C 1
ATOM 2011 O O . CYS A 1 269 ? 27.562 0.222 -5.445 1 90.5 269 CYS A O 1
ATOM 2013 N N . GLN A 1 270 ? 27.469 1.061 -7.52 1 87.12 270 GLN A N 1
ATOM 2014 C CA . GLN A 1 270 ? 28.859 1.492 -7.465 1 87.12 270 GLN A CA 1
ATOM 2015 C C . GLN A 1 270 ? 28.984 2.865 -6.809 1 87.12 270 GLN A C 1
ATOM 2017 O O . GLN A 1 270 ? 28.531 3.867 -7.367 1 87.12 270 GLN A O 1
ATOM 2022 N N . VAL A 1 271 ? 29.5 2.746 -5.609 1 83.44 271 VAL A N 1
ATOM 2023 C CA . VAL A 1 271 ? 29.656 3.992 -4.863 1 83.44 271 VAL A CA 1
ATOM 2024 C C . VAL A 1 271 ? 31.109 4.449 -4.906 1 83.44 271 VAL A C 1
ATOM 2026 O O . VAL A 1 271 ? 32.031 3.625 -4.848 1 83.44 271 VAL A O 1
ATOM 2029 N N . LEU A 1 272 ? 31.406 5.75 -4.957 1 76.19 272 LEU A N 1
ATOM 2030 C CA . LEU A 1 272 ? 32.719 6.359 -4.941 1 76.19 272 LEU A CA 1
ATOM 2031 C C . LEU A 1 272 ? 33.656 5.691 -5.957 1 76.19 272 LEU A C 1
ATOM 2033 O O . LEU A 1 272 ? 34.781 5.363 -5.641 1 76.19 272 LEU A O 1
ATOM 2037 N N . HIS A 1 273 ? 33.281 5.246 -7.09 1 70.94 273 HIS A N 1
ATOM 2038 C CA . HIS A 1 273 ? 34 4.789 -8.273 1 70.94 273 HIS A CA 1
ATOM 2039 C C . HIS A 1 273 ? 34.469 3.355 -8.094 1 70.94 273 HIS A C 1
ATOM 2041 O O . HIS A 1 273 ? 34.438 2.566 -9.047 1 70.94 273 HIS A O 1
ATOM 2047 N N . ASN A 1 274 ? 34.906 2.998 -6.852 1 73.5 274 ASN A N 1
ATOM 2048 C CA . ASN A 1 274 ? 35.562 1.695 -6.812 1 73.5 274 ASN A CA 1
ATOM 2049 C C . ASN A 1 274 ? 34.938 0.773 -5.781 1 73.5 274 ASN A C 1
ATOM 2051 O O . ASN A 1 274 ? 35.438 -0.312 -5.504 1 73.5 274 ASN A O 1
ATOM 2055 N N . THR A 1 275 ? 33.938 1.182 -5.195 1 82.12 275 THR A N 1
ATOM 2056 C CA . THR A 1 275 ? 33.344 0.349 -4.152 1 82.12 275 THR A CA 1
ATOM 2057 C C . THR A 1 275 ? 31.891 0.01 -4.496 1 82.12 275 THR A C 1
ATOM 2059 O O . THR A 1 275 ? 31.109 0.887 -4.887 1 82.12 275 THR A O 1
ATOM 2062 N N . TRP A 1 276 ? 31.625 -1.302 -4.418 1 87.94 276 TRP A N 1
ATOM 2063 C CA . TRP A 1 276 ? 30.234 -1.745 -4.605 1 87.94 276 TRP A CA 1
ATOM 2064 C C . TRP A 1 276 ? 29.531 -1.915 -3.266 1 87.94 276 TRP A C 1
ATOM 2066 O O . TRP A 1 276 ? 30.125 -2.426 -2.309 1 87.94 276 TRP A O 1
ATOM 2076 N N . VAL A 1 277 ? 28.344 -1.418 -3.262 1 92.06 277 VAL A N 1
ATOM 2077 C CA . VAL A 1 277 ? 27.469 -1.691 -2.117 1 92.06 277 VAL A CA 1
ATOM 2078 C C . VAL A 1 277 ? 26.281 -2.525 -2.562 1 92.06 277 VAL A C 1
ATOM 2080 O O . VAL A 1 277 ? 25.656 -2.236 -3.59 1 92.06 277 VAL A O 1
ATOM 2083 N N . ILE A 1 278 ? 26.062 -3.602 -1.86 1 94.19 278 ILE A N 1
ATOM 2084 C CA . ILE A 1 278 ? 24.953 -4.48 -2.162 1 94.19 278 ILE A CA 1
ATOM 2085 C C . ILE A 1 278 ? 23.719 -4.035 -1.373 1 94.19 278 ILE A C 1
ATOM 2087 O O . ILE A 1 278 ? 23.828 -3.584 -0.232 1 94.19 278 ILE A O 1
ATOM 2091 N N . ASP A 1 279 ? 22.516 -4.113 -2.035 1 94.5 279 ASP A N 1
ATOM 2092 C CA . ASP A 1 279 ? 21.266 -3.686 -1.411 1 94.5 279 ASP A CA 1
ATOM 2093 C C . ASP A 1 279 ? 21.359 -2.232 -0.95 1 94.5 279 ASP A C 1
ATOM 2095 O O . ASP A 1 279 ? 21.188 -1.941 0.236 1 94.5 279 ASP A O 1
ATOM 2099 N N . PRO A 1 280 ? 21.547 -1.37 -1.887 1 93.12 280 PRO A N 1
ATOM 2100 C CA . PRO A 1 280 ? 21.734 0.038 -1.527 1 93.12 280 PRO A CA 1
ATOM 2101 C C . PRO A 1 280 ? 20.469 0.678 -0.962 1 93.12 280 PRO A C 1
ATOM 2103 O O . PRO A 1 280 ? 19.359 0.324 -1.367 1 93.12 280 PRO A O 1
ATOM 2106 N N . THR A 1 281 ? 20.688 1.604 -0.017 1 90.69 281 THR A N 1
ATOM 2107 C CA . THR A 1 281 ? 19.594 2.455 0.433 1 90.69 281 THR A CA 1
ATOM 2108 C C . THR A 1 281 ? 19.219 3.463 -0.647 1 90.69 281 THR A C 1
ATOM 2110 O O . THR A 1 281 ? 19.906 3.592 -1.657 1 90.69 281 THR A O 1
ATOM 2113 N N . GLN A 1 282 ? 18.125 4.102 -0.445 1 86.75 282 GLN A N 1
ATOM 2114 C CA . GLN A 1 282 ? 17.688 5.125 -1.391 1 86.75 282 GLN A CA 1
ATOM 2115 C C . GLN A 1 282 ? 18.75 6.191 -1.583 1 86.75 282 GLN A C 1
ATOM 2117 O O . GLN A 1 282 ? 18.984 6.652 -2.703 1 86.75 282 GLN A O 1
ATOM 2122 N N . GLU A 1 283 ? 19.438 6.59 -0.574 1 83.62 283 GLU A N 1
ATOM 2123 C CA . GLU A 1 283 ? 20.5 7.586 -0.629 1 83.62 283 GLU A CA 1
ATOM 2124 C C . GLU A 1 283 ? 21.703 7.066 -1.411 1 83.62 283 GLU A C 1
ATOM 2126 O O . GLU A 1 283 ? 22.266 7.781 -2.246 1 83.62 283 GLU A O 1
ATOM 2131 N N . GLU A 1 284 ? 22.062 5.887 -1.161 1 88.19 284 GLU A N 1
ATOM 2132 C CA . GLU A 1 284 ? 23.219 5.281 -1.799 1 88.19 284 GLU A CA 1
ATOM 2133 C C . GLU A 1 284 ? 23 5.109 -3.299 1 88.19 284 GLU A C 1
ATOM 2135 O O . GLU A 1 284 ? 23.953 5.215 -4.086 1 88.19 284 GLU A O 1
ATOM 2140 N N . ARG A 1 285 ? 21.812 4.883 -3.684 1 86.62 285 ARG A N 1
ATOM 2141 C CA . ARG A 1 285 ? 21.484 4.652 -5.086 1 86.62 285 ARG A CA 1
ATOM 2142 C C . ARG A 1 285 ? 21.766 5.887 -5.93 1 86.62 285 ARG A C 1
ATOM 2144 O O . ARG A 1 285 ? 21.969 5.785 -7.141 1 86.62 285 ARG A O 1
ATOM 2151 N N . GLN A 1 286 ? 21.797 6.969 -5.238 1 81.38 286 GLN A N 1
ATOM 2152 C CA . GLN A 1 286 ? 21.984 8.219 -5.961 1 81.38 286 GLN A CA 1
ATOM 2153 C C . GLN A 1 286 ? 23.453 8.484 -6.223 1 81.38 286 GLN A C 1
ATOM 2155 O O . GLN A 1 286 ? 23.812 9.43 -6.934 1 81.38 286 GLN A O 1
ATOM 2160 N N . LEU A 1 287 ? 24.312 7.66 -5.789 1 84.5 287 LEU A N 1
ATOM 2161 C CA . LEU A 1 287 ? 25.734 7.969 -5.793 1 84.5 287 LEU A CA 1
ATOM 2162 C C . LEU A 1 287 ? 26.438 7.312 -6.977 1 84.5 287 LEU A C 1
ATOM 2164 O O . LEU A 1 287 ? 27.594 7.617 -7.27 1 84.5 287 LEU A O 1
ATOM 2168 N N . GLY A 1 288 ? 25.75 6.41 -7.691 1 83.44 288 GLY A N 1
ATOM 2169 C CA . GLY A 1 288 ? 26.406 5.738 -8.805 1 83.44 288 GLY A CA 1
ATOM 2170 C C . GLY A 1 288 ? 25.469 4.844 -9.594 1 83.44 288 GLY A C 1
ATOM 2171 O O . GLY A 1 288 ? 24.25 4.848 -9.359 1 83.44 288 GLY A O 1
ATOM 2172 N N . PRO A 1 289 ? 26.031 4.152 -10.516 1 85.19 289 PRO A N 1
ATOM 2173 C CA . PRO A 1 289 ? 25.203 3.264 -11.344 1 85.19 289 PRO A CA 1
ATOM 2174 C C . PRO A 1 289 ? 24.734 2.02 -10.586 1 85.19 289 PRO A C 1
ATOM 2176 O O . PRO A 1 289 ? 25.453 1.526 -9.703 1 85.19 289 PRO A O 1
ATOM 2179 N N . LEU A 1 290 ? 23.594 1.582 -11.062 1 88.19 290 LEU A N 1
ATOM 2180 C CA . LEU A 1 290 ? 22.984 0.413 -10.438 1 88.19 290 LEU A CA 1
ATOM 2181 C C . LEU A 1 290 ? 23.109 -0.813 -11.336 1 88.19 290 LEU A C 1
ATOM 2183 O O . LEU A 1 290 ? 22.984 -0.709 -12.555 1 88.19 290 LEU A O 1
ATOM 2187 N N . VAL A 1 291 ? 23.391 -1.949 -10.68 1 88.88 291 VAL A N 1
ATOM 2188 C CA . VAL A 1 291 ? 23.438 -3.236 -11.359 1 88.88 291 VAL A CA 1
ATOM 2189 C C . VAL A 1 291 ? 22.547 -4.242 -10.641 1 88.88 291 VAL A C 1
ATOM 2191 O O . VAL A 1 291 ? 22.531 -4.297 -9.406 1 88.88 291 VAL A O 1
ATOM 2194 N N . GLY A 1 292 ? 21.781 -4.922 -11.406 1 89.44 292 GLY A N 1
ATOM 2195 C CA . GLY A 1 292 ? 20.969 -6 -10.867 1 89.44 292 GLY A CA 1
ATOM 2196 C C . GLY A 1 292 ? 21.562 -7.375 -11.109 1 89.44 292 GLY A C 1
ATOM 2197 O O . GLY A 1 292 ? 22.062 -7.656 -12.203 1 89.44 292 GLY A O 1
ATOM 2198 N N . LEU A 1 293 ? 21.578 -8.156 -10.086 1 91.5 293 LEU A N 1
ATOM 2199 C CA . LEU A 1 293 ? 22.031 -9.539 -10.18 1 91.5 293 LEU A CA 1
ATOM 2200 C C . LEU A 1 293 ? 20.875 -10.5 -9.891 1 91.5 293 LEU A C 1
ATOM 2202 O O . LEU A 1 293 ? 20.188 -10.359 -8.875 1 91.5 293 LEU A O 1
ATOM 2206 N N . VAL A 1 294 ? 20.688 -11.391 -10.82 1 91.19 294 VAL A N 1
ATOM 2207 C CA . VAL A 1 294 ? 19.578 -12.336 -10.672 1 91.19 294 VAL A CA 1
ATOM 2208 C C . VAL A 1 294 ? 20.125 -13.758 -10.578 1 91.19 294 VAL A C 1
ATOM 2210 O O . VAL A 1 294 ? 20.953 -14.164 -11.391 1 91.19 294 VAL A O 1
ATOM 2213 N N . SER A 1 295 ? 19.688 -14.438 -9.531 1 93.06 295 SER A N 1
ATOM 2214 C CA . SER A 1 295 ? 19.938 -15.859 -9.375 1 93.06 295 SER A CA 1
ATOM 2215 C C . SER A 1 295 ? 18.641 -16.672 -9.445 1 93.06 295 SER A C 1
ATOM 2217 O O . SER A 1 295 ? 17.875 -16.719 -8.484 1 93.06 295 SER A O 1
ATOM 2219 N N . PRO A 1 296 ? 18.422 -17.281 -10.594 1 89.69 296 PRO A N 1
ATOM 2220 C CA . PRO A 1 296 ? 17.156 -18.016 -10.742 1 89.69 296 PRO A CA 1
ATOM 2221 C C . PRO A 1 296 ? 17.078 -19.25 -9.836 1 89.69 296 PRO A C 1
ATOM 2223 O O . PRO A 1 296 ? 15.984 -19.656 -9.453 1 89.69 296 PRO A O 1
ATOM 2226 N N . ALA A 1 297 ? 18.219 -19.828 -9.539 1 90.75 297 ALA A N 1
ATOM 2227 C CA . ALA A 1 297 ? 18.25 -21.016 -8.703 1 90.75 297 ALA A CA 1
ATOM 2228 C C . ALA A 1 297 ? 19.578 -21.141 -7.945 1 90.75 297 ALA A C 1
ATOM 2230 O O . ALA A 1 297 ? 20.547 -20.453 -8.281 1 90.75 297 ALA A O 1
ATOM 2231 N N . GLN A 1 298 ? 19.453 -21.953 -6.941 1 88.81 298 GLN A N 1
ATOM 2232 C CA . GLN A 1 298 ? 20.672 -22.203 -6.188 1 88.81 298 GLN A CA 1
ATOM 2233 C C . GLN A 1 298 ? 21.766 -22.781 -7.086 1 88.81 298 GLN A C 1
ATOM 2235 O O . GLN A 1 298 ? 21.516 -23.719 -7.848 1 88.81 298 GLN A O 1
ATOM 2240 N N . GLY A 1 299 ? 22.938 -22.141 -7.062 1 83.44 299 GLY A N 1
ATOM 2241 C CA . GLY A 1 299 ? 24.078 -22.656 -7.82 1 83.44 299 GLY A CA 1
ATOM 2242 C C . GLY A 1 299 ? 24.078 -22.203 -9.266 1 83.44 299 GLY A C 1
ATOM 2243 O O . GLY A 1 299 ? 25.047 -22.406 -9.984 1 83.44 299 GLY A O 1
ATOM 2244 N N . ALA A 1 300 ? 22.969 -21.656 -9.734 1 84.31 300 ALA A N 1
ATOM 2245 C CA . ALA A 1 300 ? 22.906 -21.188 -11.117 1 84.31 300 ALA A CA 1
ATOM 2246 C C . ALA A 1 300 ? 23.766 -19.938 -11.312 1 84.31 300 ALA A C 1
ATOM 2248 O O . ALA A 1 300 ? 23.984 -19.172 -10.375 1 84.31 300 ALA A O 1
ATOM 2249 N N . PRO A 1 301 ? 24.312 -19.812 -12.578 1 83.56 301 PRO A N 1
ATOM 2250 C CA . PRO A 1 301 ? 25.062 -18.578 -12.859 1 83.56 301 PRO A CA 1
ATOM 2251 C C . PRO A 1 301 ? 24.219 -17.312 -12.656 1 83.56 301 PRO A C 1
ATOM 2253 O O . PRO A 1 301 ? 23.016 -17.312 -12.945 1 83.56 301 PRO A O 1
ATOM 2256 N N . LEU A 1 302 ? 24.906 -16.344 -12.18 1 87.5 302 LEU A N 1
ATOM 2257 C CA . LEU A 1 302 ? 24.234 -15.078 -11.93 1 87.5 302 LEU A CA 1
ATOM 2258 C C . LEU A 1 302 ? 24.047 -14.297 -13.234 1 87.5 302 LEU A C 1
ATOM 2260 O O . LEU A 1 302 ? 24.953 -14.234 -14.062 1 87.5 302 LEU A O 1
ATOM 2264 N N . SER A 1 303 ? 22.844 -13.852 -13.469 1 84.94 303 SER A N 1
ATOM 2265 C CA . SER A 1 303 ? 22.594 -12.922 -14.57 1 84.94 303 SER A CA 1
ATOM 2266 C C . SER A 1 303 ? 22.766 -11.477 -14.117 1 84.94 303 SER A C 1
ATOM 2268 O O . SER A 1 303 ? 22.281 -11.102 -13.047 1 84.94 303 SER A O 1
ATOM 2270 N N . VAL A 1 304 ? 23.516 -10.742 -14.93 1 85.06 304 VAL A N 1
ATOM 2271 C CA . VAL A 1 304 ? 23.797 -9.352 -14.586 1 85.06 304 VAL A CA 1
ATOM 2272 C C . VAL A 1 304 ? 23 -8.43 -15.516 1 85.06 304 VAL A C 1
ATOM 2274 O O . VAL A 1 304 ? 23.031 -8.594 -16.734 1 85.06 304 VAL A O 1
ATOM 2277 N N . HIS A 1 305 ? 22.234 -7.605 -14.867 1 79.38 305 HIS A N 1
ATOM 2278 C CA . HIS A 1 305 ? 21.469 -6.609 -15.609 1 79.38 305 HIS A CA 1
ATOM 2279 C C . HIS A 1 305 ? 21.891 -5.191 -15.227 1 79.38 305 HIS A C 1
ATOM 2281 O O . HIS A 1 305 ? 21.75 -4.789 -14.07 1 79.38 305 HIS A O 1
ATOM 2287 N N . LYS A 1 306 ? 22.453 -4.598 -16.234 1 77.06 306 LYS A N 1
ATOM 2288 C CA . LYS A 1 306 ? 22.781 -3.199 -15.977 1 77.06 306 LYS A CA 1
ATOM 2289 C C . LYS A 1 306 ? 21.531 -2.324 -15.984 1 77.06 306 LYS A C 1
ATOM 2291 O O . LYS A 1 306 ? 20.781 -2.316 -16.953 1 77.06 306 LYS A O 1
ATOM 2296 N N . LEU A 1 307 ? 21.281 -1.677 -14.891 1 71.56 307 LEU A N 1
ATOM 2297 C CA . LEU A 1 307 ? 20.094 -0.825 -14.773 1 71.56 307 LEU A CA 1
ATOM 2298 C C . LEU A 1 307 ? 20.438 0.618 -15.133 1 71.56 307 LEU A C 1
ATOM 2300 O O . LEU A 1 307 ? 19.594 1.328 -15.703 1 71.56 307 LEU A O 1
ATOM 2304 N N . GLN A 1 308 ? 21.625 0.987 -14.75 1 73.25 308 GLN A N 1
ATOM 2305 C CA . GLN A 1 308 ? 22.078 2.346 -15.039 1 73.25 308 GLN A CA 1
ATOM 2306 C C . GLN A 1 308 ? 23.578 2.377 -15.32 1 73.25 308 GLN A C 1
ATOM 2308 O O . GLN A 1 308 ? 24.312 1.469 -14.93 1 73.25 308 GLN A O 1
ATOM 2313 N N . GLY A 1 309 ? 23.969 3.332 -16.125 1 67.88 309 GLY A N 1
ATOM 2314 C CA . GLY A 1 309 ? 25.375 3.621 -16.281 1 67.88 309 GLY A CA 1
ATOM 2315 C C . GLY A 1 309 ? 26 2.945 -17.484 1 67.88 309 GLY A C 1
ATOM 2316 O O . GLY A 1 309 ? 25.297 2.293 -18.266 1 67.88 309 GLY A O 1
ATOM 2317 N N . GLY A 1 310 ? 27.312 3.188 -17.609 1 67.81 310 GLY A N 1
ATOM 2318 C CA . GLY A 1 310 ? 28.062 2.676 -18.75 1 67.81 310 GLY A CA 1
ATOM 2319 C C . GLY A 1 310 ? 28.484 1.226 -18.594 1 67.81 310 GLY A C 1
ATOM 2320 O O . GLY A 1 310 ? 28.078 0.562 -17.641 1 67.81 310 GLY A O 1
ATOM 2321 N N . PRO A 1 311 ? 29.188 0.749 -19.547 1 73.56 311 PRO A N 1
ATOM 2322 C CA . PRO A 1 311 ? 29.641 -0.644 -19.516 1 73.56 311 PRO A CA 1
ATOM 2323 C C . PRO A 1 311 ? 30.5 -0.965 -18.297 1 73.56 311 PRO A C 1
ATOM 2325 O O . PRO A 1 311 ? 31.25 -0.105 -17.812 1 73.56 311 PRO A O 1
ATOM 2328 N N . LEU A 1 312 ? 30.25 -2.104 -17.797 1 76.38 312 LEU A N 1
ATOM 2329 C CA . LEU A 1 312 ? 30.984 -2.555 -16.625 1 76.38 312 LEU A CA 1
ATOM 2330 C C . LEU A 1 312 ? 32.219 -3.324 -17.031 1 76.38 312 LEU A C 1
ATOM 2332 O O . LEU A 1 312 ? 32.219 -4.086 -18 1 76.38 312 LEU A O 1
ATOM 2336 N N . ASP A 1 313 ? 33.25 -3.004 -16.359 1 78.69 313 ASP A N 1
ATOM 2337 C CA . ASP A 1 313 ? 34.5 -3.748 -16.547 1 78.69 313 ASP A CA 1
ATOM 2338 C C . ASP A 1 313 ? 34.344 -5.191 -16.062 1 78.69 313 ASP A C 1
ATOM 2340 O O . ASP A 1 313 ? 33.719 -5.449 -15.039 1 78.69 313 ASP A O 1
ATOM 2344 N N . ALA A 1 314 ? 34.938 -6.145 -16.828 1 81.38 314 ALA A N 1
ATOM 2345 C CA . ALA A 1 314 ? 34.812 -7.57 -16.531 1 81.38 314 ALA A CA 1
ATOM 2346 C C . ALA A 1 314 ? 35.344 -7.887 -15.141 1 81.38 314 ALA A C 1
ATOM 2348 O O . ALA A 1 314 ? 34.781 -8.703 -14.422 1 81.38 314 ALA A O 1
ATOM 2349 N N . LEU A 1 315 ? 36.406 -7.254 -14.828 1 81.06 315 LEU A N 1
ATOM 2350 C CA . LEU A 1 315 ? 37 -7.504 -13.523 1 81.06 315 LEU A CA 1
ATOM 2351 C C . LEU A 1 315 ? 36.094 -7.004 -12.406 1 81.06 315 LEU A C 1
ATOM 2353 O O . LEU A 1 315 ? 35.906 -7.688 -11.398 1 81.06 315 LEU A O 1
ATOM 2357 N N . LEU A 1 316 ? 35.5 -5.922 -12.648 1 77.38 316 LEU A N 1
ATOM 2358 C CA . LEU A 1 316 ? 34.594 -5.352 -11.672 1 77.38 316 LEU A CA 1
ATOM 2359 C C . LEU A 1 316 ? 33.344 -6.215 -11.516 1 77.38 316 LEU A C 1
ATOM 2361 O O . LEU A 1 316 ? 32.812 -6.383 -10.406 1 77.38 316 LEU A O 1
ATOM 2365 N N . LEU A 1 317 ? 33.031 -6.789 -12.586 1 81.75 317 LEU A N 1
ATOM 2366 C CA . LEU A 1 317 ? 31.859 -7.652 -12.562 1 81.75 317 LEU A CA 1
ATOM 2367 C C . LEU A 1 317 ? 32.125 -8.922 -11.758 1 81.75 317 LEU A C 1
ATOM 2369 O O . LEU A 1 317 ? 31.266 -9.375 -11.008 1 81.75 317 LEU A O 1
ATOM 2373 N N . GLN A 1 318 ? 33.281 -9.422 -11.961 1 85.5 318 GLN A N 1
ATOM 2374 C CA . GLN A 1 318 ? 33.656 -10.609 -11.211 1 85.5 318 GLN A CA 1
ATOM 2375 C C . GLN A 1 318 ? 33.688 -10.32 -9.711 1 85.5 318 GLN A C 1
ATOM 2377 O O . GLN A 1 318 ? 33.25 -11.125 -8.898 1 85.5 318 GLN A O 1
ATOM 2382 N N . GLN A 1 319 ? 34.219 -9.227 -9.414 1 83.94 319 GLN A N 1
ATOM 2383 C CA . GLN A 1 319 ? 34.281 -8.812 -8.016 1 83.94 319 GLN A CA 1
ATOM 2384 C C . GLN A 1 319 ? 32.875 -8.656 -7.422 1 83.94 319 GLN A C 1
ATOM 2386 O O . GLN A 1 319 ? 32.625 -9.047 -6.281 1 83.94 319 GLN A O 1
ATOM 2391 N N . LEU A 1 320 ? 32.062 -8.102 -8.242 1 87.44 320 LEU A N 1
ATOM 2392 C CA . LEU A 1 320 ? 30.688 -7.898 -7.805 1 87.44 320 LEU A CA 1
ATOM 2393 C C . LEU A 1 320 ? 29.984 -9.234 -7.562 1 87.44 320 LEU A C 1
ATOM 2395 O O . LEU A 1 320 ? 29.266 -9.391 -6.574 1 87.44 320 LEU A O 1
ATOM 2399 N N . GLN A 1 321 ? 30.219 -10.148 -8.422 1 88.38 321 GLN A N 1
ATOM 2400 C CA . GLN A 1 321 ? 29.594 -11.461 -8.297 1 88.38 321 GLN A CA 1
ATOM 2401 C C . GLN A 1 321 ? 30.047 -12.172 -7.027 1 88.38 321 GLN A C 1
ATOM 2403 O O . GLN A 1 321 ? 29.25 -12.812 -6.344 1 88.38 321 GLN A O 1
ATOM 2408 N N . LEU A 1 322 ? 31.281 -11.977 -6.738 1 87.12 322 LEU A N 1
ATOM 2409 C CA . LEU A 1 322 ? 31.812 -12.594 -5.527 1 87.12 322 LEU A CA 1
ATOM 2410 C C . LEU A 1 322 ? 31.234 -11.938 -4.281 1 87.12 322 LEU A C 1
ATOM 2412 O O . LEU A 1 322 ? 30.859 -12.625 -3.33 1 87.12 322 LEU A O 1
ATOM 2416 N N . ALA A 1 323 ? 31.125 -10.719 -4.371 1 86.94 323 ALA A N 1
ATOM 2417 C CA . ALA A 1 323 ? 30.594 -9.969 -3.236 1 86.94 323 ALA A CA 1
ATOM 2418 C C . ALA A 1 323 ? 29.109 -10.273 -3.021 1 86.94 323 ALA A C 1
ATOM 2420 O O . ALA A 1 323 ? 28.641 -10.312 -1.884 1 86.94 323 ALA A O 1
ATOM 2421 N N . ALA A 1 324 ? 28.438 -10.547 -4.113 1 91.44 324 ALA A N 1
ATOM 2422 C CA . ALA A 1 324 ? 26.984 -10.719 -4.074 1 91.44 324 ALA A CA 1
ATOM 2423 C C . ALA A 1 324 ? 26.609 -12.148 -3.689 1 91.44 324 ALA A C 1
ATOM 2425 O O . ALA A 1 324 ? 25.469 -12.414 -3.314 1 91.44 324 ALA A O 1
ATOM 2426 N N . ALA A 1 325 ? 27.516 -13.07 -3.762 1 89.69 325 ALA A N 1
ATOM 2427 C CA . ALA A 1 325 ? 27.234 -14.492 -3.553 1 89.69 325 ALA A CA 1
ATOM 2428 C C . ALA A 1 325 ? 26.641 -14.734 -2.172 1 89.69 325 ALA A C 1
ATOM 2430 O O . ALA A 1 325 ? 25.594 -15.391 -2.049 1 89.69 325 ALA A O 1
ATOM 2431 N N . SER A 1 326 ? 27.266 -14.164 -1.184 1 90.12 326 SER A N 1
ATOM 2432 C CA . SER A 1 326 ? 26.781 -14.359 0.178 1 90.12 326 SER A CA 1
ATOM 2433 C C . SER A 1 326 ? 25.406 -13.727 0.372 1 90.12 326 SER A C 1
ATOM 2435 O O . SER A 1 326 ? 24.547 -14.281 1.052 1 90.12 326 SER A O 1
ATOM 2437 N N . ALA A 1 327 ? 25.25 -12.602 -0.227 1 93 327 ALA A N 1
ATOM 2438 C CA . ALA A 1 327 ? 23.984 -11.883 -0.127 1 93 327 ALA A CA 1
ATOM 2439 C C . ALA A 1 327 ? 22.844 -12.672 -0.78 1 93 327 ALA A C 1
ATOM 2441 O O . ALA A 1 327 ? 21.734 -12.727 -0.253 1 93 327 ALA A O 1
ATOM 2442 N N . ILE A 1 328 ? 23.125 -13.258 -1.844 1 94 328 ILE A N 1
ATOM 2443 C CA . ILE A 1 328 ? 22.156 -14.055 -2.592 1 94 328 ILE A CA 1
ATOM 2444 C C . ILE A 1 328 ? 21.75 -15.273 -1.771 1 94 328 ILE A C 1
ATOM 2446 O O . ILE A 1 328 ? 20.562 -15.57 -1.639 1 94 328 ILE A O 1
ATOM 2450 N N . ASP A 1 329 ? 22.719 -15.883 -1.2 1 93.06 329 ASP A N 1
ATOM 2451 C CA . ASP A 1 329 ? 22.438 -17.062 -0.396 1 93.06 329 ASP A CA 1
ATOM 2452 C C . ASP A 1 329 ? 21.594 -16.719 0.83 1 93.06 329 ASP A C 1
ATOM 2454 O O . ASP A 1 329 ? 20.641 -17.422 1.161 1 93.06 329 ASP A O 1
ATOM 2458 N N . GLU A 1 330 ? 21.969 -15.703 1.429 1 92.38 330 GLU A N 1
ATOM 2459 C CA . GLU A 1 330 ? 21.219 -15.242 2.6 1 92.38 330 GLU A CA 1
ATOM 2460 C C . GLU A 1 330 ? 19.781 -14.906 2.24 1 92.38 330 GLU A C 1
ATOM 2462 O O . GLU A 1 330 ? 18.859 -15.273 2.957 1 92.38 330 GLU A O 1
ATOM 2467 N N . THR A 1 331 ? 19.625 -14.203 1.147 1 93.75 331 THR A N 1
ATOM 2468 C CA . THR A 1 331 ? 18.297 -13.812 0.68 1 93.75 331 THR A CA 1
ATOM 2469 C C . THR A 1 331 ? 17.438 -15.039 0.361 1 93.75 331 THR A C 1
ATOM 2471 O O . THR A 1 331 ? 16.266 -15.094 0.729 1 93.75 331 THR A O 1
ATOM 2474 N N . ARG A 1 332 ? 18.016 -15.984 -0.25 1 94.94 332 ARG A N 1
ATOM 2475 C CA . ARG A 1 332 ? 17.312 -17.203 -0.625 1 94.94 332 ARG A CA 1
ATOM 2476 C C . ARG A 1 332 ? 16.891 -18 0.608 1 94.94 332 ARG A C 1
ATOM 2478 O O . ARG A 1 332 ? 15.797 -18.547 0.655 1 94.94 332 ARG A O 1
ATOM 2485 N N . ASN A 1 333 ? 17.781 -18.031 1.567 1 92.56 333 ASN A N 1
ATOM 2486 C CA . ASN A 1 333 ? 17.469 -18.719 2.811 1 92.56 333 ASN A CA 1
ATOM 2487 C C . ASN A 1 333 ? 16.266 -18.094 3.523 1 92.56 333 ASN A C 1
ATOM 2489 O O . ASN A 1 333 ? 15.406 -18.797 4.043 1 92.56 333 ASN A O 1
ATOM 2493 N N . GLN A 1 334 ? 16.25 -16.812 3.506 1 90.88 334 GLN A N 1
ATOM 2494 C CA . GLN A 1 334 ? 15.133 -16.109 4.113 1 90.88 334 GLN A CA 1
ATOM 2495 C C . GLN A 1 334 ? 13.828 -16.422 3.383 1 90.88 334 GLN A C 1
ATOM 2497 O O . GLN A 1 334 ? 12.789 -16.625 4.016 1 90.88 334 GLN A O 1
ATOM 2502 N N . LEU A 1 335 ? 13.906 -16.438 2.094 1 94.44 335 LEU A N 1
ATOM 2503 C CA . LEU A 1 335 ? 12.75 -16.734 1.257 1 94.44 335 LEU A CA 1
ATOM 2504 C C . LEU A 1 335 ? 12.266 -18.156 1.479 1 94.44 335 LEU A C 1
ATOM 2506 O O . LEU A 1 335 ? 11.07 -18.406 1.624 1 94.44 335 LEU A O 1
ATOM 2510 N N . ALA A 1 336 ? 13.219 -19.062 1.578 1 93.12 336 ALA A N 1
ATOM 2511 C CA . ALA A 1 336 ? 12.891 -20.469 1.781 1 93.12 336 ALA A CA 1
ATOM 2512 C C . ALA A 1 336 ? 12.18 -20.672 3.113 1 93.12 336 ALA A C 1
ATOM 2514 O O . ALA A 1 336 ? 11.211 -21.438 3.193 1 93.12 336 ALA A O 1
ATOM 2515 N N . LYS A 1 337 ? 12.562 -20 4.059 1 88.81 337 LYS A N 1
ATOM 2516 C CA . LYS A 1 337 ? 11.953 -20.125 5.379 1 88.81 337 LYS A CA 1
ATOM 2517 C C . LYS A 1 337 ? 10.523 -19.594 5.375 1 88.81 337 LYS A C 1
ATOM 2519 O O . LYS A 1 337 ? 9.648 -20.141 6.055 1 88.81 337 LYS A O 1
ATOM 2524 N N . ALA A 1 338 ? 10.305 -18.594 4.609 1 88 338 ALA A N 1
ATOM 2525 C CA . ALA A 1 338 ? 8.984 -17.969 4.547 1 88 338 ALA A CA 1
ATOM 2526 C C . ALA A 1 338 ? 8 -18.844 3.777 1 88 338 ALA A C 1
ATOM 2528 O O . ALA A 1 338 ? 6.789 -18.766 3.994 1 88 338 ALA A O 1
ATOM 2529 N N . ILE A 1 339 ? 8.5 -19.594 2.871 1 87.62 339 ILE A N 1
ATOM 2530 C CA . ILE A 1 339 ? 7.629 -20.391 2.01 1 87.62 339 ILE A CA 1
ATOM 2531 C C . ILE A 1 339 ? 7.488 -21.797 2.576 1 87.62 339 ILE A C 1
ATOM 2533 O O . ILE A 1 339 ? 6.395 -22.359 2.582 1 87.62 339 ILE A O 1
ATOM 2537 N N . LEU A 1 340 ? 8.648 -22.359 3.006 1 80.44 340 LEU A N 1
ATOM 2538 C CA . LEU A 1 340 ? 8.672 -23.766 3.371 1 80.44 340 LEU A CA 1
ATOM 2539 C C . LEU A 1 340 ? 8.586 -23.938 4.887 1 80.44 340 LEU A C 1
ATOM 2541 O O . LEU A 1 340 ? 8.273 -25.031 5.375 1 80.44 340 LEU A O 1
ATOM 2545 N N . GLY A 1 341 ? 8.562 -22.844 5.727 1 71.56 341 GLY A N 1
ATOM 2546 C CA . GLY A 1 341 ? 8.594 -22.953 7.176 1 71.56 341 GLY A CA 1
ATOM 2547 C C . GLY A 1 341 ? 9.969 -23.312 7.719 1 71.56 341 GLY A C 1
ATOM 2548 O O . GLY A 1 341 ? 10.734 -24.016 7.055 1 71.56 341 GLY A O 1
ATOM 2549 N N . MET B 1 1 ? -24.844 -24.797 4.707 1 35.25 1 MET B N 1
ATOM 2550 C CA . MET B 1 1 ? -23.766 -23.812 4.797 1 35.25 1 MET B CA 1
ATOM 2551 C C . MET B 1 1 ? -23.125 -23.578 3.438 1 35.25 1 MET B C 1
ATOM 2553 O O . MET B 1 1 ? -22.797 -22.453 3.08 1 35.25 1 MET B O 1
ATOM 2557 N N . GLY B 1 2 ? -23 -24.719 2.627 1 42.22 2 GLY B N 1
ATOM 2558 C CA . GLY B 1 2 ? -22.516 -24.75 1.257 1 42.22 2 GLY B CA 1
ATOM 2559 C C . GLY B 1 2 ? -23.375 -23.953 0.296 1 42.22 2 GLY B C 1
ATOM 2560 O O . GLY B 1 2 ? -22.875 -23.203 -0.529 1 42.22 2 GLY B O 1
ATOM 2561 N N . ASP B 1 3 ? -24.562 -24.141 0.47 1 44.84 3 ASP B N 1
ATOM 2562 C CA . ASP B 1 3 ? -25.609 -23.5 -0.333 1 44.84 3 ASP B CA 1
ATOM 2563 C C . ASP B 1 3 ? -25.594 -21.984 -0.162 1 44.84 3 ASP B C 1
ATOM 2565 O O . ASP B 1 3 ? -25.828 -21.25 -1.122 1 44.84 3 ASP B O 1
ATOM 2569 N N . CYS B 1 4 ? -25.125 -21.641 0.934 1 49.78 4 CYS B N 1
ATOM 2570 C CA . CYS B 1 4 ? -25.203 -20.234 1.28 1 49.78 4 CYS B CA 1
ATOM 2571 C C . CYS B 1 4 ? -24.094 -19.438 0.582 1 49.78 4 CYS B C 1
ATOM 2573 O O . CYS B 1 4 ? -24.328 -18.328 0.106 1 49.78 4 CYS B O 1
ATOM 2575 N N . GLU B 1 5 ? -22.938 -20.094 0.402 1 53.97 5 GLU B N 1
ATOM 2576 C CA . GLU B 1 5 ? -21.844 -19.359 -0.227 1 53.97 5 GLU B CA 1
ATOM 2577 C C . GLU B 1 5 ? -22.062 -19.234 -1.733 1 53.97 5 GLU B C 1
ATOM 2579 O O . GLU B 1 5 ? -21.734 -18.203 -2.33 1 53.97 5 GLU B O 1
ATOM 2584 N N . LEU B 1 6 ? -22.672 -20.344 -2.254 1 49.62 6 LEU B N 1
ATOM 2585 C CA . LEU B 1 6 ? -23.031 -20.297 -3.668 1 49.62 6 LEU B CA 1
ATOM 2586 C C . LEU B 1 6 ? -24.062 -19.219 -3.938 1 49.62 6 LEU B C 1
ATOM 2588 O O . LEU B 1 6 ? -23.984 -18.5 -4.93 1 49.62 6 LEU B O 1
ATOM 2592 N N . LEU B 1 7 ? -24.969 -19.25 -3.119 1 52.09 7 LEU B N 1
ATOM 2593 C CA . LEU B 1 7 ? -26.031 -18.25 -3.26 1 52.09 7 LEU B CA 1
ATOM 2594 C C . LEU B 1 7 ? -25.469 -16.844 -3.129 1 52.09 7 LEU B C 1
ATOM 2596 O O . LEU B 1 7 ? -25.891 -15.938 -3.848 1 52.09 7 LEU B O 1
ATOM 2600 N N . ARG B 1 8 ? -24.453 -16.75 -2.33 1 58.28 8 ARG B N 1
ATOM 2601 C CA . ARG B 1 8 ? -23.844 -15.445 -2.062 1 58.28 8 ARG B CA 1
ATOM 2602 C C . ARG B 1 8 ? -23.188 -14.883 -3.314 1 58.28 8 ARG B C 1
ATOM 2604 O O . ARG B 1 8 ? -23.344 -13.703 -3.629 1 58.28 8 ARG B O 1
ATOM 2611 N N . ARG B 1 9 ? -22.594 -15.68 -4 1 56.19 9 ARG B N 1
ATOM 2612 C CA . ARG B 1 9 ? -21.859 -15.227 -5.168 1 56.19 9 ARG B CA 1
ATOM 2613 C C . ARG B 1 9 ? -22.766 -15.125 -6.391 1 56.19 9 ARG B C 1
ATOM 2615 O O . ARG B 1 9 ? -22.641 -14.195 -7.191 1 56.19 9 ARG B O 1
ATOM 2622 N N . ALA B 1 10 ? -23.688 -16.078 -6.527 1 56.78 10 ALA B N 1
ATOM 2623 C CA . ALA B 1 10 ? -24.547 -16.156 -7.703 1 56.78 10 ALA B CA 1
ATOM 2624 C C . ALA B 1 10 ? -25.672 -15.141 -7.637 1 56.78 10 ALA B C 1
ATOM 2626 O O . ALA B 1 10 ? -26.031 -14.531 -8.648 1 56.78 10 ALA B O 1
ATOM 2627 N N . CYS B 1 11 ? -26.141 -14.977 -6.594 1 64.94 11 CYS B N 1
ATOM 2628 C CA . CYS B 1 11 ? -27.266 -14.062 -6.406 1 64.94 11 CYS B CA 1
ATOM 2629 C C . CYS B 1 11 ? -27.156 -13.328 -5.074 1 64.94 11 CYS B C 1
ATOM 2631 O O . CYS B 1 11 ? -27.906 -13.617 -4.137 1 64.94 11 CYS B O 1
ATOM 2633 N N . PRO B 1 12 ? -26.172 -12.391 -5.152 1 64.62 12 PRO B N 1
ATOM 2634 C CA . PRO B 1 12 ? -25.938 -11.688 -3.889 1 64.62 12 PRO B CA 1
ATOM 2635 C C . PRO B 1 12 ? -27.219 -11.148 -3.27 1 64.62 12 PRO B C 1
ATOM 2637 O O . PRO B 1 12 ? -27.391 -11.18 -2.045 1 64.62 12 PRO B O 1
ATOM 2640 N N . ARG B 1 13 ? -28.094 -10.844 -4.141 1 70.94 13 ARG B N 1
ATOM 2641 C CA . ARG B 1 13 ? -29.344 -10.297 -3.627 1 70.94 13 ARG B CA 1
ATOM 2642 C C . ARG B 1 13 ? -30.141 -11.359 -2.875 1 70.94 13 ARG B C 1
ATOM 2644 O O . ARG B 1 13 ? -30.625 -11.109 -1.772 1 70.94 13 ARG B O 1
ATOM 2651 N N . SER B 1 14 ? -30.188 -12.477 -3.545 1 69.06 14 SER B N 1
ATOM 2652 C CA . SER B 1 14 ? -30.969 -13.555 -2.932 1 69.06 14 SER B CA 1
ATOM 2653 C C . SER B 1 14 ? -30.266 -14.078 -1.675 1 69.06 14 SER B C 1
ATOM 2655 O O . SER B 1 14 ? -30.938 -14.539 -0.742 1 69.06 14 SER B O 1
ATOM 2657 N N . PHE B 1 15 ? -29.078 -13.969 -1.668 1 70.38 15 PHE B N 1
ATOM 2658 C CA . PHE B 1 15 ? -28.297 -14.414 -0.517 1 70.38 15 PHE B CA 1
ATOM 2659 C C . PHE B 1 15 ? -28.469 -13.453 0.654 1 70.38 15 PHE B C 1
ATOM 2661 O O . PHE B 1 15 ? -28.625 -13.883 1.798 1 70.38 15 PHE B O 1
ATOM 2668 N N . ILE B 1 16 ? -28.438 -12.172 0.326 1 73.88 16 ILE B N 1
ATOM 2669 C CA . ILE B 1 16 ? -28.422 -11.156 1.373 1 73.88 16 ILE B CA 1
ATOM 2670 C C . ILE B 1 16 ? -29.828 -10.906 1.886 1 73.88 16 ILE B C 1
ATOM 2672 O O . ILE B 1 16 ? -30.031 -10.586 3.061 1 73.88 16 ILE B O 1
ATOM 2676 N N . ALA B 1 17 ? -30.797 -11.188 1.101 1 75.31 17 ALA B N 1
ATOM 2677 C CA . ALA B 1 17 ? -32.188 -10.828 1.396 1 75.31 17 ALA B CA 1
ATOM 2678 C C . ALA B 1 17 ? -32.688 -11.516 2.664 1 75.31 17 ALA B C 1
ATOM 2680 O O . ALA B 1 17 ? -33.25 -10.875 3.549 1 75.31 17 ALA B O 1
ATOM 2681 N N . PRO B 1 18 ? -32.344 -12.773 2.807 1 75.12 18 PRO B N 1
ATOM 2682 C CA . PRO B 1 18 ? -32.844 -13.43 4.02 1 75.12 18 PRO B CA 1
ATOM 2683 C C . PRO B 1 18 ? -32.188 -12.875 5.289 1 75.12 18 PRO B C 1
ATOM 2685 O O . PRO B 1 18 ? -32.844 -12.836 6.344 1 75.12 18 PRO B O 1
ATOM 2688 N N . PHE B 1 19 ? -31.031 -12.555 5.211 1 74 19 PHE B N 1
ATOM 2689 C CA . PHE B 1 19 ? -30.344 -11.984 6.367 1 74 19 PHE B CA 1
ATOM 2690 C C . PHE B 1 19 ? -30.969 -10.648 6.762 1 74 19 PHE B C 1
ATOM 2692 O O . PHE B 1 19 ? -31.25 -10.406 7.938 1 74 19 PHE B O 1
ATOM 2699 N N . LEU B 1 20 ? -31.234 -9.938 5.82 1 75.69 20 LEU B N 1
ATOM 2700 C CA . LEU B 1 20 ? -31.734 -8.586 6.066 1 75.69 20 LEU B CA 1
ATOM 2701 C C . LEU B 1 20 ? -33.156 -8.625 6.605 1 75.69 20 LEU B C 1
ATOM 2703 O O . LEU B 1 20 ? -33.562 -7.73 7.348 1 75.69 20 LEU B O 1
ATOM 2707 N N . GLN B 1 21 ? -33.844 -9.648 6.23 1 76.5 21 GLN B N 1
ATOM 2708 C CA . GLN B 1 21 ? -35.156 -9.828 6.801 1 76.5 21 GLN B CA 1
ATOM 2709 C C . GLN B 1 21 ? -35.094 -10.031 8.312 1 76.5 21 GLN B C 1
ATOM 2711 O O . GLN B 1 21 ? -36 -9.617 9.039 1 76.5 21 GLN B O 1
ATOM 2716 N N . ARG B 1 22 ? -34 -10.609 8.695 1 78.94 22 ARG B N 1
ATOM 2717 C CA . ARG B 1 22 ? -33.781 -10.828 10.125 1 78.94 22 ARG B CA 1
ATOM 2718 C C . ARG B 1 22 ? -32.969 -9.695 10.727 1 78.94 22 ARG B C 1
ATOM 2720 O O . ARG B 1 22 ? -32.531 -9.781 11.883 1 78.94 22 ARG B O 1
ATOM 2727 N N . ARG B 1 23 ? -32.688 -8.719 10.008 1 80.69 23 ARG B N 1
ATOM 2728 C CA . ARG B 1 23 ? -31.984 -7.508 10.422 1 80.69 23 ARG B CA 1
ATOM 2729 C C . ARG B 1 23 ? -30.562 -7.828 10.844 1 80.69 23 ARG B C 1
ATOM 2731 O O . ARG B 1 23 ? -30.062 -7.293 11.844 1 80.69 23 ARG B O 1
ATOM 2738 N N . VAL B 1 24 ? -30.062 -8.859 10.273 1 87.94 24 VAL B N 1
ATOM 2739 C CA . VAL B 1 24 ? -28.672 -9.234 10.461 1 87.94 24 VAL B CA 1
ATOM 2740 C C . VAL B 1 24 ? -28 -9.406 9.102 1 87.94 24 VAL B C 1
ATOM 2742 O O . VAL B 1 24 ? -28.578 -9.961 8.172 1 87.94 24 VAL B O 1
ATOM 2745 N N . ARG B 1 25 ? -26.906 -8.859 9.016 1 89.75 25 ARG B N 1
ATOM 2746 C CA . ARG B 1 25 ? -26.156 -8.945 7.766 1 89.75 25 ARG B CA 1
ATOM 2747 C C . ARG B 1 25 ? -25.297 -10.211 7.723 1 89.75 25 ARG B C 1
ATOM 2749 O O . ARG B 1 25 ? -25.094 -10.859 8.75 1 89.75 25 ARG B O 1
ATOM 2756 N N . PRO B 1 26 ? -24.797 -10.578 6.617 1 84.5 26 PRO B N 1
ATOM 2757 C CA . PRO B 1 26 ? -24 -11.805 6.488 1 84.5 26 PRO B CA 1
ATOM 2758 C C . PRO B 1 26 ? -22.766 -11.812 7.387 1 84.5 26 PRO B C 1
ATOM 2760 O O . PRO B 1 26 ? -22.297 -12.875 7.805 1 84.5 26 PRO B O 1
ATOM 2763 N N . ASP B 1 27 ? -22.266 -10.664 7.719 1 85.38 27 ASP B N 1
ATOM 2764 C CA . ASP B 1 27 ? -21.078 -10.617 8.555 1 85.38 27 ASP B CA 1
ATOM 2765 C C . ASP B 1 27 ? -21.438 -10.445 10.023 1 85.38 27 ASP B C 1
ATOM 2767 O O . ASP B 1 27 ? -20.562 -10.219 10.867 1 85.38 27 ASP B O 1
ATOM 2771 N N . GLY B 1 28 ? -22.656 -10.5 10.336 1 88.56 28 GLY B N 1
ATOM 2772 C CA . GLY B 1 28 ? -23.109 -10.508 11.719 1 88.56 28 GLY B CA 1
ATOM 2773 C C . GLY B 1 28 ? -23.516 -9.141 12.227 1 88.56 28 GLY B C 1
ATOM 2774 O O . GLY B 1 28 ? -24.078 -9.016 13.312 1 88.56 28 GLY B O 1
ATOM 2775 N N . ARG B 1 29 ? -23.375 -8.156 11.398 1 92.31 29 ARG B N 1
ATOM 2776 C CA . ARG B 1 29 ? -23.719 -6.805 11.828 1 92.31 29 ARG B CA 1
ATOM 2777 C C . ARG B 1 29 ? -25.203 -6.531 11.648 1 92.31 29 ARG B C 1
ATOM 2779 O O . ARG B 1 29 ? -25.859 -7.145 10.797 1 92.31 29 ARG B O 1
ATOM 2786 N N . ARG B 1 30 ? -25.641 -5.645 12.555 1 92.69 30 ARG B N 1
ATOM 2787 C CA . ARG B 1 30 ? -26.953 -5.055 12.297 1 92.69 30 ARG B CA 1
ATOM 2788 C C . ARG B 1 30 ? -26.891 -4.047 11.156 1 92.69 30 ARG B C 1
ATOM 2790 O O . ARG B 1 30 ? -25.812 -3.586 10.789 1 92.69 30 ARG B O 1
ATOM 2797 N N . PRO B 1 31 ? -27.969 -3.648 10.578 1 90.69 31 PRO B N 1
ATOM 2798 C CA . PRO B 1 31 ? -27.969 -2.762 9.414 1 90.69 31 PRO B CA 1
ATOM 2799 C C . PRO B 1 31 ? -27.281 -1.427 9.688 1 90.69 31 PRO B C 1
ATOM 2801 O O . PRO B 1 31 ? -26.625 -0.873 8.805 1 90.69 31 PRO B O 1
ATOM 2804 N N . SER B 1 32 ? -27.328 -0.931 10.938 1 91.81 32 SER B N 1
ATOM 2805 C CA . SER B 1 32 ? -26.797 0.399 11.234 1 91.81 32 SER B CA 1
ATOM 2806 C C . SER B 1 32 ? -25.422 0.316 11.891 1 91.81 32 SER B C 1
ATOM 2808 O O . SER B 1 32 ? -24.859 1.339 12.281 1 91.81 32 SER B O 1
ATOM 2810 N N . GLU B 1 33 ? -24.875 -0.839 11.969 1 92.44 33 GLU B N 1
ATOM 2811 C CA . GLU B 1 33 ? -23.594 -1.031 12.648 1 92.44 33 GLU B CA 1
ATOM 2812 C C . GLU B 1 33 ? -22.422 -0.904 11.68 1 92.44 33 GLU B C 1
ATOM 2814 O O . GLU B 1 33 ? -22.531 -1.309 10.516 1 92.44 33 GLU B O 1
ATOM 2819 N N . VAL B 1 34 ? -21.328 -0.297 12.188 1 94.38 34 VAL B N 1
ATOM 2820 C CA . VAL B 1 34 ? -20.109 -0.159 11.406 1 94.38 34 VAL B CA 1
ATOM 2821 C C . VAL B 1 34 ? -19.078 -1.182 11.875 1 94.38 34 VAL B C 1
ATOM 2823 O O . VAL B 1 34 ? -19.125 -1.63 13.023 1 94.38 34 VAL B O 1
ATOM 2826 N N . ARG B 1 35 ? -18.266 -1.523 11.039 1 93.19 35 ARG B N 1
ATOM 2827 C CA . ARG B 1 35 ? -17.125 -2.367 11.422 1 93.19 35 ARG B CA 1
ATOM 2828 C C . ARG B 1 35 ? -16.203 -1.637 12.383 1 93.19 35 ARG B C 1
ATOM 2830 O O . ARG B 1 35 ? -15.969 -0.435 12.234 1 93.19 35 ARG B O 1
ATOM 2837 N N . SER B 1 36 ? -15.672 -2.414 13.258 1 90.94 36 SER B N 1
ATOM 2838 C CA . SER B 1 36 ? -14.68 -1.824 14.148 1 90.94 36 SER B CA 1
ATOM 2839 C C . SER B 1 36 ? -13.398 -1.482 13.391 1 90.94 36 SER B C 1
ATOM 2841 O O . SER B 1 36 ? -12.891 -2.297 12.617 1 90.94 36 SER B O 1
ATOM 2843 N N . ALA B 1 37 ? -12.93 -0.278 13.625 1 92.06 37 ALA B N 1
ATOM 2844 C CA . ALA B 1 37 ? -11.734 0.182 12.914 1 92.06 37 ALA B CA 1
ATOM 2845 C C . ALA B 1 37 ? -10.516 0.184 13.836 1 92.06 37 ALA B C 1
ATOM 2847 O O . ALA B 1 37 ? -10.578 0.695 14.953 1 92.06 37 ALA B O 1
ATOM 2848 N N . GLU B 1 38 ? -9.5 -0.481 13.406 1 91.19 38 GLU B N 1
ATOM 2849 C CA . GLU B 1 38 ? -8.188 -0.364 14.039 1 91.19 38 GLU B CA 1
ATOM 2850 C C . GLU B 1 38 ? -7.355 0.74 13.383 1 91.19 38 GLU B C 1
ATOM 2852 O O . GLU B 1 38 ? -7 0.645 12.211 1 91.19 38 GLU B O 1
ATOM 2857 N N . ILE B 1 39 ? -7.117 1.747 14.18 1 93.81 39 ILE B N 1
ATOM 2858 C CA . ILE B 1 39 ? -6.395 2.904 13.664 1 93.81 39 ILE B CA 1
ATOM 2859 C C . ILE B 1 39 ? -5.059 3.041 14.383 1 93.81 39 ILE B C 1
ATOM 2861 O O . ILE B 1 39 ? -5.008 3.049 15.617 1 93.81 39 ILE B O 1
ATOM 2865 N N . VAL B 1 40 ? -3.994 3.074 13.625 1 91.94 40 VAL B N 1
ATOM 2866 C CA . VAL B 1 40 ? -2.654 3.346 14.133 1 91.94 40 VAL B CA 1
ATOM 2867 C C . VAL B 1 40 ? -2.098 4.605 13.477 1 91.94 40 VAL B C 1
ATOM 2869 O O . VAL B 1 40 ? -2.121 4.738 12.25 1 91.94 40 VAL B O 1
ATOM 2872 N N . ALA B 1 41 ? -1.749 5.547 14.242 1 92.81 41 ALA B N 1
ATOM 2873 C CA . ALA B 1 41 ? -1.185 6.789 13.719 1 92.81 41 ALA B CA 1
ATOM 2874 C C . ALA B 1 41 ? 0.067 7.191 14.492 1 92.81 41 ALA B C 1
ATOM 2876 O O . ALA B 1 41 ? 0.179 6.918 15.688 1 92.81 41 ALA B O 1
ATOM 2877 N N . GLY B 1 42 ? 1.014 7.785 13.766 1 89.44 42 GLY B N 1
ATOM 2878 C CA . GLY B 1 42 ? 2.225 8.242 14.43 1 89.44 42 GLY B CA 1
ATOM 2879 C C . GLY B 1 42 ? 3.148 9.023 13.508 1 89.44 42 GLY B C 1
ATOM 2880 O O . GLY B 1 42 ? 2.879 9.156 12.312 1 89.44 42 GLY B O 1
ATOM 2881 N N . GLY B 1 43 ? 4.121 9.617 14.148 1 83.31 43 GLY B N 1
ATOM 2882 C CA . GLY B 1 43 ? 5.199 10.328 13.477 1 83.31 43 GLY B CA 1
ATOM 2883 C C . GLY B 1 43 ? 6.574 9.977 14.016 1 83.31 43 GLY B C 1
ATOM 2884 O O . GLY B 1 43 ? 6.691 9.219 14.977 1 83.31 43 GLY B O 1
ATOM 2885 N N . PRO B 1 44 ? 7.488 10.438 13.328 1 76.19 44 PRO B N 1
ATOM 2886 C CA . PRO B 1 44 ? 8.852 10.102 13.734 1 76.19 44 PRO B CA 1
ATOM 2887 C C . PRO B 1 44 ? 9.211 10.672 15.109 1 76.19 44 PRO B C 1
ATOM 2889 O O . PRO B 1 44 ? 10.109 10.156 15.773 1 76.19 44 PRO B O 1
ATOM 2892 N N . TYR B 1 45 ? 8.43 11.641 15.602 1 70.69 45 TYR B N 1
ATOM 2893 C CA . TYR B 1 45 ? 8.766 12.312 16.859 1 70.69 45 TYR B CA 1
ATOM 2894 C C . TYR B 1 45 ? 8.062 11.641 18.031 1 70.69 45 TYR B C 1
ATOM 2896 O O . TYR B 1 45 ? 8.648 11.516 19.109 1 70.69 45 TYR B O 1
ATOM 2904 N N . GLU B 1 46 ? 6.859 11.328 17.969 1 68.94 46 GLU B N 1
ATOM 2905 C CA . GLU B 1 46 ? 6.043 10.906 19.109 1 68.94 46 GLU B CA 1
ATOM 2906 C C . GLU B 1 46 ? 5.738 9.414 19.047 1 68.94 46 GLU B C 1
ATOM 2908 O O . GLU B 1 46 ? 5.195 8.844 20 1 68.94 46 GLU B O 1
ATOM 2913 N N . GLY B 1 47 ? 6.219 8.766 18.172 1 74.12 47 GLY B N 1
ATOM 2914 C CA . GLY B 1 47 ? 5.887 7.348 18.094 1 74.12 47 GLY B CA 1
ATOM 2915 C C . GLY B 1 47 ? 4.473 7.09 17.625 1 74.12 47 GLY B C 1
ATOM 2916 O O . GLY B 1 47 ? 3.76 8.023 17.234 1 74.12 47 GLY B O 1
ATOM 2917 N N . ALA B 1 48 ? 4 5.793 17.641 1 77.5 48 ALA B N 1
ATOM 2918 C CA . ALA B 1 48 ? 2.697 5.406 17.109 1 77.5 48 ALA B CA 1
ATOM 2919 C C . ALA B 1 48 ? 1.675 5.242 18.234 1 77.5 48 ALA B C 1
ATOM 2921 O O . ALA B 1 48 ? 2.02 4.824 19.344 1 77.5 48 ALA B O 1
ATOM 2922 N N . ARG B 1 49 ? 0.477 5.77 18.031 1 80.19 49 ARG B N 1
ATOM 2923 C CA . ARG B 1 49 ? -0.684 5.547 18.891 1 80.19 49 ARG B CA 1
ATOM 2924 C C . ARG B 1 49 ? -1.731 4.695 18.172 1 80.19 49 ARG B C 1
ATOM 2926 O O . ARG B 1 49 ? -1.802 4.684 16.953 1 80.19 49 ARG B O 1
ATOM 2933 N N . GLN B 1 50 ? -2.406 3.893 18.984 1 78.12 50 GLN B N 1
ATOM 2934 C CA . GLN B 1 50 ? -3.408 3.008 18.391 1 78.12 50 GLN B CA 1
ATOM 2935 C C . GLN B 1 50 ? -4.754 3.16 19.094 1 78.12 50 GLN B C 1
ATOM 2937 O O . GLN B 1 50 ? -4.812 3.504 20.281 1 78.12 50 GLN B O 1
ATOM 2942 N N . SER B 1 51 ? -5.762 2.982 18.328 1 75.56 51 SER B N 1
ATOM 2943 C CA . SER B 1 51 ? -7.094 2.93 18.922 1 75.56 51 SER B CA 1
ATOM 2944 C C . SER B 1 51 ? -7.242 1.711 19.828 1 75.56 51 SER B C 1
ATOM 2946 O O . SER B 1 51 ? -6.414 0.799 19.797 1 75.56 51 SER B O 1
ATOM 2948 N N . GLU B 1 52 ? -8.016 1.524 21.125 1 61.06 52 GLU B N 1
ATOM 2949 C CA . GLU B 1 52 ? -8.18 0.444 22.094 1 61.06 52 GLU B CA 1
ATOM 2950 C C . GLU B 1 52 ? -8.422 -0.891 21.391 1 61.06 52 GLU B C 1
ATOM 2952 O O . GLU B 1 52 ? -8.547 -1.926 22.047 1 61.06 52 GLU B O 1
ATOM 2957 N N . GLY B 1 53 ? -8.352 -1.348 20.531 1 47 53 GLY B N 1
ATOM 2958 C CA . GLY B 1 53 ? -8.992 -2.561 20.062 1 47 53 GLY B CA 1
ATOM 2959 C C . GLY B 1 53 ? -8.375 -3.826 20.625 1 47 53 GLY B C 1
ATOM 2960 O O . GLY B 1 53 ? -7.504 -3.764 21.484 1 47 53 GLY B O 1
ATOM 2961 N N . CYS B 1 54 ? -8.273 -5.09 19.734 1 43.06 54 CYS B N 1
ATOM 2962 C CA . CYS B 1 54 ? -8.375 -6.531 19.953 1 43.06 54 CYS B CA 1
ATOM 2963 C C . CYS B 1 54 ? -7.289 -7.02 20.906 1 43.06 54 CYS B C 1
ATOM 2965 O O . CYS B 1 54 ? -6.156 -6.547 20.859 1 43.06 54 CYS B O 1
ATOM 2967 N N . PRO B 1 55 ? -7.75 -7.871 21.844 1 35.09 55 PRO B N 1
ATOM 2968 C CA . PRO B 1 55 ? -6.898 -8.836 22.547 1 35.09 55 PRO B CA 1
ATOM 2969 C C . PRO B 1 55 ? -6.051 -9.672 21.594 1 35.09 55 PRO B C 1
ATOM 2971 O O . PRO B 1 55 ? -6.551 -10.148 20.562 1 35.09 55 PRO B O 1
ATOM 2974 N N . GLY B 1 56 ? -4.824 -9.961 21.812 1 39.44 56 GLY B N 1
ATOM 2975 C CA . GLY B 1 56 ? -3.828 -10.789 21.156 1 39.44 56 GLY B CA 1
ATOM 2976 C C . GLY B 1 56 ? -2.99 -10.016 20.156 1 39.44 56 GLY B C 1
ATOM 2977 O O . GLY B 1 56 ? -2.406 -10.609 19.234 1 39.44 56 GLY B O 1
ATOM 2978 N N . SER B 1 57 ? -3.264 -8.945 20 1 41.75 57 SER B N 1
ATOM 2979 C CA . SER B 1 57 ? -3.096 -7.941 18.969 1 41.75 57 SER B CA 1
ATOM 2980 C C . SER B 1 57 ? -1.646 -7.867 18.5 1 41.75 57 SER B C 1
ATOM 2982 O O . SER B 1 57 ? -0.722 -7.973 19.312 1 41.75 57 SER B O 1
ATOM 2984 N N . ALA B 1 58 ? -1.159 -8.281 17.438 1 42.56 58 ALA B N 1
ATOM 2985 C CA . ALA B 1 58 ? -0.046 -7.871 16.578 1 42.56 58 ALA B CA 1
ATOM 2986 C C . ALA B 1 58 ? -0.034 -6.359 16.391 1 42.56 58 ALA B C 1
ATOM 2988 O O . ALA B 1 58 ? 0.832 -5.82 15.695 1 42.56 58 ALA B O 1
ATOM 2989 N N . PRO B 1 59 ? -0.426 -5.227 17.109 1 41.41 59 PRO B N 1
ATOM 2990 C CA . PRO B 1 59 ? -0.896 -3.904 16.688 1 41.41 59 PRO B CA 1
ATOM 2991 C C . PRO B 1 59 ? 0.187 -3.084 15.984 1 41.41 59 PRO B C 1
ATOM 2993 O O . PRO B 1 59 ? -0.108 -2.328 15.055 1 41.41 59 PRO B O 1
ATOM 2996 N N . PRO B 1 60 ? 1.205 -2.805 16.078 1 48.41 60 PRO B N 1
ATOM 2997 C CA . PRO B 1 60 ? 1.564 -1.396 15.898 1 48.41 60 PRO B CA 1
ATOM 2998 C C . PRO B 1 60 ? 1.975 -1.066 14.461 1 48.41 60 PRO B C 1
ATOM 3000 O O . PRO B 1 60 ? 1.802 0.069 14.016 1 48.41 60 PRO B O 1
ATOM 3003 N N . ARG B 1 61 ? 1.845 -1.2 13.266 1 57.31 61 ARG B N 1
ATOM 3004 C CA . ARG B 1 61 ? 2.936 -0.622 12.484 1 57.31 61 ARG B CA 1
ATOM 3005 C C . ARG B 1 61 ? 2.605 0.802 12.055 1 57.31 61 ARG B C 1
ATOM 3007 O O . ARG B 1 61 ? 3.486 1.545 11.617 1 57.31 61 ARG B O 1
ATOM 3014 N N . PRO B 1 62 ? 2.16 1.965 12.375 1 59.66 62 PRO B N 1
ATOM 3015 C CA . PRO B 1 62 ? 2.512 3.258 11.781 1 59.66 62 PRO B CA 1
ATOM 3016 C C . PRO B 1 62 ? 3.783 3.855 12.383 1 59.66 62 PRO B C 1
ATOM 3018 O O . PRO B 1 62 ? 3.951 3.859 13.602 1 59.66 62 PRO B O 1
ATOM 3021 N N . PRO B 1 63 ? 4.996 4.391 11.938 1 73.06 63 PRO B N 1
ATOM 3022 C CA . PRO B 1 63 ? 5.223 5.469 10.977 1 73.06 63 PRO B CA 1
ATOM 3023 C C . PRO B 1 63 ? 5.977 5.004 9.734 1 73.06 63 PRO B C 1
ATOM 3025 O O . PRO B 1 63 ? 6.805 4.094 9.812 1 73.06 63 PRO B O 1
ATOM 3028 N N . LEU B 1 64 ? 5.641 5.406 8.578 1 82.94 64 LEU B N 1
ATOM 3029 C CA . LEU B 1 64 ? 6.379 5.223 7.332 1 82.94 64 LEU B CA 1
ATOM 3030 C C . LEU B 1 64 ? 7.621 6.105 7.305 1 82.94 64 LEU B C 1
ATOM 3032 O O . LEU B 1 64 ? 7.551 7.297 7.621 1 82.94 64 LEU B O 1
ATOM 3036 N N . ALA B 1 65 ? 8.805 5.559 7.027 1 72.75 65 ALA B N 1
ATOM 3037 C CA . ALA B 1 65 ? 10.109 6.215 7.133 1 72.75 65 ALA B CA 1
ATOM 3038 C C . ALA B 1 65 ? 10.148 7.488 6.289 1 72.75 65 ALA B C 1
ATOM 3040 O O . ALA B 1 65 ? 10.82 8.453 6.652 1 72.75 65 ALA B O 1
ATOM 3041 N N . ALA B 1 66 ? 9.438 7.488 5.195 1 75.88 66 ALA B N 1
ATOM 3042 C CA . ALA B 1 66 ? 9.547 8.617 4.273 1 75.88 66 ALA B CA 1
ATOM 3043 C C . ALA B 1 66 ? 8.469 9.656 4.555 1 75.88 66 ALA B C 1
ATOM 3045 O O . ALA B 1 66 ? 8.375 10.672 3.852 1 75.88 66 ALA B O 1
ATOM 3046 N N . ALA B 1 67 ? 7.758 9.469 5.625 1 89.94 67 ALA B N 1
ATOM 3047 C CA . ALA B 1 67 ? 6.648 10.375 5.914 1 89.94 67 ALA B CA 1
ATOM 3048 C C . ALA B 1 67 ? 6.891 11.133 7.215 1 89.94 67 ALA B C 1
ATOM 3050 O O . ALA B 1 67 ? 7.621 10.664 8.094 1 89.94 67 ALA B O 1
ATOM 3051 N N . HIS B 1 68 ? 6.363 12.359 7.301 1 93.5 68 HIS B N 1
ATOM 3052 C CA . HIS B 1 68 ? 6.438 13.141 8.531 1 93.5 68 HIS B CA 1
ATOM 3053 C C . HIS B 1 68 ? 5.375 12.695 9.531 1 93.5 68 HIS B C 1
ATOM 3055 O O . HIS B 1 68 ? 5.465 13.016 10.719 1 93.5 68 HIS B O 1
ATOM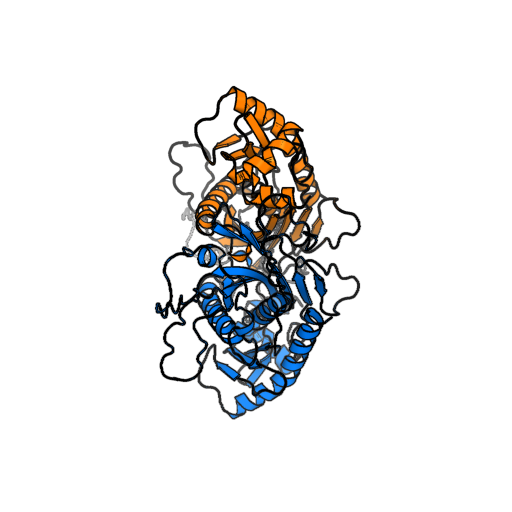 3061 N N . ALA B 1 69 ? 4.445 12.055 9.07 1 94.38 69 ALA B N 1
ATOM 3062 C CA . ALA B 1 69 ? 3.438 11.336 9.852 1 94.38 69 ALA B CA 1
ATOM 3063 C C . ALA B 1 69 ? 2.736 10.289 9 1 94.38 69 ALA B C 1
ATOM 3065 O O . ALA B 1 69 ? 2.676 10.406 7.773 1 94.38 69 ALA B O 1
ATOM 3066 N N . SER B 1 70 ? 2.26 9.305 9.594 1 95.06 70 SER B N 1
ATOM 3067 C CA . SER B 1 70 ? 1.579 8.25 8.852 1 95.06 70 SER B CA 1
ATOM 3068 C C . SER B 1 70 ? 0.527 7.562 9.711 1 95.06 70 SER B C 1
ATOM 3070 O O . SER B 1 70 ? 0.49 7.75 10.93 1 95.06 70 SER B O 1
ATOM 3072 N N . SER B 1 71 ? -0.35 6.848 9.055 1 95.44 71 SER B N 1
ATOM 3073 C CA . SER B 1 71 ? -1.39 6.098 9.75 1 95.44 71 SER B CA 1
ATOM 3074 C C . SER B 1 71 ? -1.808 4.863 8.961 1 95.44 71 SER B C 1
ATOM 3076 O O . SER B 1 71 ? -1.489 4.746 7.773 1 95.44 71 SER B O 1
ATOM 3078 N N . SER B 1 72 ? -2.369 3.953 9.617 1 93.94 72 SER B N 1
ATOM 3079 C CA . SER B 1 72 ? -3.021 2.793 9.023 1 93.94 72 SER B CA 1
ATOM 3080 C C . SER B 1 72 ? -4.402 2.561 9.625 1 93.94 72 SER B C 1
ATOM 3082 O O . SER B 1 72 ? -4.602 2.77 10.828 1 93.94 72 SER B O 1
ATOM 3084 N N . VAL B 1 73 ? -5.312 2.229 8.781 1 94.56 73 VAL B N 1
ATOM 3085 C CA . VAL B 1 73 ? -6.676 1.941 9.211 1 94.56 73 VAL B CA 1
ATOM 3086 C C . VAL B 1 73 ? -7.105 0.572 8.688 1 94.56 73 VAL B C 1
ATOM 3088 O O . VAL B 1 73 ? -7.023 0.305 7.484 1 94.56 73 VAL B O 1
ATOM 3091 N N . ARG B 1 74 ? -7.527 -0.207 9.594 1 92 74 ARG B N 1
ATOM 3092 C CA . ARG B 1 74 ? -8.094 -1.503 9.234 1 92 74 ARG B CA 1
ATOM 3093 C C . ARG B 1 74 ? -9.516 -1.648 9.773 1 92 74 ARG B C 1
ATOM 3095 O O . ARG B 1 74 ? -9.758 -1.428 10.961 1 92 74 ARG B O 1
ATOM 3102 N N . ALA B 1 75 ? -10.414 -1.981 8.891 1 91.88 75 ALA B N 1
ATOM 3103 C CA . ALA B 1 75 ? -11.812 -2.25 9.234 1 91.88 75 ALA B CA 1
ATOM 3104 C C . ALA B 1 75 ? -12.383 -3.367 8.359 1 91.88 75 ALA B C 1
ATOM 3106 O O . ALA B 1 75 ? -12.672 -3.158 7.184 1 91.88 75 ALA B O 1
ATOM 3107 N N . GLY B 1 76 ? -12.578 -4.527 8.992 1 89.5 76 GLY B N 1
ATOM 3108 C CA . GLY B 1 76 ? -12.945 -5.664 8.164 1 89.5 76 GLY B CA 1
ATOM 3109 C C . GLY B 1 76 ? -11.914 -5.98 7.094 1 89.5 76 GLY B C 1
ATOM 3110 O O . GLY B 1 76 ? -10.734 -6.156 7.398 1 89.5 76 GLY B O 1
ATOM 3111 N N . ALA B 1 77 ? -12.359 -5.969 5.84 1 89.69 77 ALA B N 1
ATOM 3112 C CA . ALA B 1 77 ? -11.445 -6.273 4.742 1 89.69 77 ALA B CA 1
ATOM 3113 C C . ALA B 1 77 ? -10.781 -5.004 4.215 1 89.69 77 ALA B C 1
ATOM 3115 O O . ALA B 1 77 ? -10 -5.055 3.264 1 89.69 77 ALA B O 1
ATOM 3116 N N . ASP B 1 78 ? -11.078 -3.902 4.824 1 92.81 78 ASP B N 1
ATOM 3117 C CA . ASP B 1 78 ? -10.445 -2.65 4.41 1 92.81 78 ASP B CA 1
ATOM 3118 C C . ASP B 1 78 ? -9.094 -2.465 5.082 1 92.81 78 ASP B C 1
ATOM 3120 O O . ASP B 1 78 ? -8.953 -2.693 6.285 1 92.81 78 ASP B O 1
ATOM 3124 N N . TRP B 1 79 ? -8.172 -2.123 4.32 1 93.94 79 TRP B N 1
ATOM 3125 C CA . TRP B 1 79 ? -6.855 -1.77 4.832 1 93.94 79 TRP B CA 1
ATOM 3126 C C . TRP B 1 79 ? -6.281 -0.575 4.078 1 93.94 79 TRP B C 1
ATOM 3128 O O . TRP B 1 79 ? -5.984 -0.671 2.887 1 93.94 79 TRP B O 1
ATOM 3138 N N . TRP B 1 80 ? -6.184 0.535 4.781 1 95.12 80 TRP B N 1
ATOM 3139 C CA . TRP B 1 80 ? -5.773 1.799 4.176 1 95.12 80 TRP B CA 1
ATOM 3140 C C . TRP B 1 80 ? -4.59 2.402 4.922 1 95.12 80 TRP B C 1
ATOM 3142 O O . TRP B 1 80 ? -4.473 2.246 6.141 1 95.12 80 TRP B O 1
ATOM 3152 N N . PHE B 1 81 ? -3.734 3.076 4.148 1 95.81 81 PHE B N 1
ATOM 3153 C CA . PHE B 1 81 ? -2.592 3.785 4.711 1 95.81 81 PHE B CA 1
ATOM 3154 C C . PHE B 1 81 ? -2.604 5.25 4.289 1 95.81 81 PHE B C 1
ATOM 3156 O O . PHE B 1 81 ? -3.094 5.586 3.211 1 95.81 81 PHE B O 1
ATOM 3163 N N . ALA B 1 82 ? -2.051 6.059 5.121 1 97.12 82 ALA B N 1
ATOM 3164 C CA . ALA B 1 82 ? -1.854 7.465 4.777 1 97.12 82 ALA B CA 1
ATOM 3165 C C . ALA B 1 82 ? -0.485 7.953 5.238 1 97.12 82 ALA B C 1
ATOM 3167 O O . ALA B 1 82 ? 0.024 7.512 6.27 1 97.12 82 ALA B O 1
ATOM 3168 N N . ALA B 1 83 ? 0.114 8.781 4.504 1 96.5 83 ALA B N 1
ATOM 3169 C CA . ALA B 1 83 ? 1.385 9.43 4.809 1 96.5 83 ALA B CA 1
ATOM 3170 C C . ALA B 1 83 ? 1.308 10.93 4.551 1 96.5 83 ALA B C 1
ATOM 3172 O O . ALA B 1 83 ? 0.741 11.367 3.547 1 96.5 83 ALA B O 1
ATOM 3173 N N . VAL B 1 84 ? 1.852 11.688 5.406 1 96.94 84 VAL B N 1
ATOM 3174 C CA . VAL B 1 84 ? 1.872 13.141 5.242 1 96.94 84 VAL B CA 1
ATOM 3175 C C . VAL B 1 84 ? 3.291 13.602 4.918 1 96.94 84 VAL B C 1
ATOM 3177 O O . VAL B 1 84 ? 4.246 13.219 5.594 1 96.94 84 VAL B O 1
ATOM 3180 N N . GLU B 1 85 ? 3.367 14.344 3.91 1 94.25 85 GLU B N 1
ATOM 3181 C CA . GLU B 1 85 ? 4.625 14.992 3.543 1 94.25 85 GLU B CA 1
ATOM 3182 C C . GLU B 1 85 ? 4.5 16.516 3.592 1 94.25 85 GLU B C 1
ATOM 3184 O O . GLU B 1 85 ? 3.549 17.078 3.055 1 94.25 85 GLU B O 1
ATOM 3189 N N . CYS B 1 86 ? 5.461 17.109 4.223 1 95 86 CYS B N 1
ATOM 3190 C CA . CYS B 1 86 ? 5.5 18.578 4.305 1 95 86 CYS B CA 1
ATOM 3191 C C . CYS B 1 86 ? 6.469 19.156 3.281 1 95 86 CYS B C 1
ATOM 3193 O O . CYS B 1 86 ? 7.617 18.719 3.193 1 95 86 CYS B O 1
ATOM 3195 N N . LYS B 1 87 ? 5.961 20.094 2.576 1 91.94 87 LYS B N 1
ATOM 3196 C CA . LYS B 1 87 ? 6.801 20.812 1.623 1 91.94 87 LYS B CA 1
ATOM 3197 C C . LYS B 1 87 ? 6.75 22.312 1.875 1 91.94 87 LYS B C 1
ATOM 3199 O O . LYS B 1 87 ? 5.676 22.891 2.096 1 91.94 87 LYS B O 1
ATOM 3204 N N . LEU B 1 88 ? 7.93 22.859 1.848 1 91.56 88 LEU B N 1
ATOM 3205 C CA . LEU B 1 88 ? 8.008 24.312 2.012 1 91.56 88 LEU B CA 1
ATOM 3206 C C . LEU B 1 88 ? 8.023 25.016 0.656 1 91.56 88 LEU B C 1
ATOM 3208 O O . LEU B 1 88 ? 8.727 24.594 -0.261 1 91.56 88 LEU B O 1
ATOM 3212 N N . GLY B 1 89 ? 7.129 26.047 0.52 1 88.44 89 GLY B N 1
ATOM 3213 C CA . GLY B 1 89 ? 7.066 26.75 -0.753 1 88.44 89 GLY B CA 1
ATOM 3214 C C . GLY B 1 89 ? 6.246 28.016 -0.691 1 88.44 89 GLY B C 1
ATOM 3215 O O . GLY B 1 89 ? 5.723 28.375 0.366 1 88.44 89 GLY B O 1
ATOM 3216 N N . PRO B 1 90 ? 6.301 28.672 -1.824 1 85.44 90 PRO B N 1
ATOM 3217 C CA . PRO B 1 90 ? 5.473 29.875 -1.908 1 85.44 90 PRO B CA 1
ATOM 3218 C C . PRO B 1 90 ? 3.979 29.578 -1.837 1 85.44 90 PRO B C 1
ATOM 3220 O O . PRO B 1 90 ? 3.574 28.422 -1.955 1 85.44 90 PRO B O 1
ATOM 3223 N N . PRO B 1 91 ? 3.252 30.594 -1.544 1 81.81 91 PRO B N 1
ATOM 3224 C CA . PRO B 1 91 ? 1.806 30.375 -1.479 1 81.81 91 PRO B CA 1
ATOM 3225 C C . PRO B 1 91 ? 1.224 29.875 -2.801 1 81.81 91 PRO B C 1
ATOM 3227 O O . PRO B 1 91 ? 1.743 30.203 -3.871 1 81.81 91 PRO B O 1
ATOM 3230 N N . VAL B 1 92 ? 0.298 28.906 -2.781 1 73.62 92 VAL B N 1
ATOM 3231 C CA . VAL B 1 92 ? -0.387 28.359 -3.951 1 73.62 92 VAL B CA 1
ATOM 3232 C C . VAL B 1 92 ? -1.769 29 -4.082 1 73.62 92 VAL B C 1
ATOM 3234 O O . VAL B 1 92 ? -2.502 29.109 -3.094 1 73.62 92 VAL B O 1
ATOM 3237 N N . PRO B 1 93 ? -1.981 29.547 -5.34 1 62.75 93 PRO B N 1
ATOM 3238 C CA . PRO B 1 93 ? -3.301 30.156 -5.531 1 62.75 93 PRO B CA 1
ATOM 3239 C C . PRO B 1 93 ? -4.43 29.125 -5.52 1 62.75 93 PRO B C 1
ATOM 3241 O O . PRO B 1 93 ? -4.227 27.984 -5.922 1 62.75 93 PRO B O 1
ATOM 3244 N N . LEU B 1 94 ? -5.566 29.188 -4.82 1 57.62 94 LEU B N 1
ATOM 3245 C CA . LEU B 1 94 ? -6.762 28.344 -4.895 1 57.62 94 LEU B CA 1
ATOM 3246 C C . LEU B 1 94 ? -7.445 28.5 -6.246 1 57.62 94 LEU B C 1
ATOM 3248 O O . LEU B 1 94 ? -7.41 29.578 -6.852 1 57.62 94 LEU B O 1
ATOM 3252 N N . PRO B 1 95 ? -7.766 27.312 -6.887 1 52.78 95 PRO B N 1
ATOM 3253 C CA . PRO B 1 95 ? -8.617 27.547 -8.055 1 52.78 95 PRO B CA 1
ATOM 3254 C C . PRO B 1 95 ? -9.82 28.438 -7.738 1 52.78 95 PRO B C 1
ATOM 3256 O O . PRO B 1 95 ? -10.32 28.422 -6.609 1 52.78 95 PRO B O 1
ATOM 3259 N N . PRO B 1 96 ? -10.172 29.375 -8.633 1 44.19 96 PRO B N 1
ATOM 3260 C CA . PRO B 1 96 ? -11.328 30.234 -8.43 1 44.19 96 PRO B CA 1
ATOM 3261 C C . PRO B 1 96 ? -12.594 29.453 -8.086 1 44.19 96 PRO B C 1
ATOM 3263 O O . PRO B 1 96 ? -12.859 28.406 -8.68 1 44.19 96 PRO B O 1
ATOM 3266 N N . ARG B 1 97 ? -13.055 29.297 -6.828 1 42.56 97 ARG B N 1
ATOM 3267 C CA . ARG B 1 97 ? -14.391 28.766 -6.578 1 42.56 97 ARG B CA 1
ATOM 3268 C C . ARG B 1 97 ? -15.414 29.406 -7.496 1 42.56 97 ARG B C 1
ATOM 3270 O O . ARG B 1 97 ? -15.336 30.594 -7.789 1 42.56 97 ARG B O 1
ATOM 3277 N N . ASN B 1 98 ? -16.141 28.641 -8.289 1 35.91 98 ASN B N 1
ATOM 3278 C CA . ASN B 1 98 ? -17.422 29.188 -8.719 1 35.91 98 ASN B CA 1
ATOM 3279 C C . ASN B 1 98 ? -18.266 29.656 -7.531 1 35.91 98 ASN B C 1
ATOM 3281 O O . ASN B 1 98 ? -18.516 28.891 -6.602 1 35.91 98 ASN B O 1
ATOM 3285 N N . GLY B 1 99 ? -18.766 31.078 -7.418 1 38.19 99 GLY B N 1
ATOM 3286 C CA . GLY B 1 99 ? -19.703 31.969 -6.773 1 38.19 99 GLY B CA 1
ATOM 3287 C C . GLY B 1 99 ? -19.234 32.469 -5.414 1 38.19 99 GLY B C 1
ATOM 3288 O O . GLY B 1 99 ? -19.797 33.406 -4.855 1 38.19 99 GLY B O 1
ATOM 3289 N N . SER B 1 100 ? -19.203 31.484 -4.32 1 37.22 100 SER B N 1
ATOM 3290 C CA . SER B 1 100 ? -19.266 32.156 -3.027 1 37.22 100 SER B CA 1
ATOM 3291 C C . SER B 1 100 ? -18.016 33 -2.775 1 37.22 100 SER B C 1
ATOM 3293 O O . SER B 1 100 ? -16.906 32.562 -3.068 1 37.22 100 SER B O 1
ATOM 3295 N N . PRO B 1 101 ? -18.094 34.312 -2.799 1 36.84 101 PRO B N 1
ATOM 3296 C CA . PRO B 1 101 ? -17.125 35.344 -2.475 1 36.84 101 PRO B CA 1
ATOM 3297 C C . PRO B 1 101 ? -16.219 34.969 -1.309 1 36.84 101 PRO B C 1
ATOM 3299 O O . PRO B 1 101 ? -15.25 35.688 -1.007 1 36.84 101 PRO B O 1
ATOM 3302 N N . HIS B 1 102 ? -16.875 34.344 -0.325 1 37.19 102 HIS B N 1
ATOM 3303 C CA . HIS B 1 102 ? -16.375 34.531 1.032 1 37.19 102 HIS B CA 1
ATOM 3304 C C . HIS B 1 102 ? -14.961 34 1.193 1 37.19 102 HIS B C 1
ATOM 3306 O O . HIS B 1 102 ? -14.094 34.688 1.73 1 37.19 102 HIS B O 1
ATOM 3312 N N . GLY B 1 103 ? -14.805 32.625 1.677 1 37.53 103 GLY B N 1
ATOM 3313 C CA . GLY B 1 103 ? -13.688 32.531 2.602 1 37.53 103 GLY B CA 1
ATOM 3314 C C . GLY B 1 103 ? -12.336 32.594 1.916 1 37.53 103 GLY B C 1
ATOM 3315 O O . GLY B 1 103 ? -12.172 32.125 0.79 1 37.53 103 GLY B O 1
ATOM 3316 N N . GLU B 1 104 ? -11.656 33.688 2.004 1 39.97 104 GLU B N 1
ATOM 3317 C CA . GLU B 1 104 ? -10.227 33.969 1.891 1 39.97 104 GLU B CA 1
ATOM 3318 C C . GLU B 1 104 ? -9.398 32.719 2.143 1 39.97 104 GLU B C 1
ATOM 3320 O O . GLU B 1 104 ? -8.93 32.5 3.26 1 39.97 104 GLU B O 1
ATOM 3325 N N . CYS B 1 105 ? -9.938 31.531 2.023 1 44.34 105 CYS B N 1
ATOM 3326 C CA . CYS B 1 105 ? -8.734 30.719 2.221 1 44.34 105 CYS B CA 1
ATOM 3327 C C . CYS B 1 105 ? -7.566 31.281 1.416 1 44.34 105 CYS B C 1
ATOM 3329 O O . CYS B 1 105 ? -7.57 31.219 0.185 1 44.34 105 CYS B O 1
ATOM 3331 N N . GLY B 1 106 ? -7.07 32.5 1.766 1 49.22 106 GLY B N 1
ATOM 3332 C CA . GLY B 1 106 ? -5.883 33.219 1.352 1 49.22 106 GLY B CA 1
ATOM 3333 C C . GLY B 1 106 ? -4.812 32.344 0.752 1 49.22 106 GLY B C 1
ATOM 3334 O O . GLY B 1 106 ? -4.891 31.109 0.844 1 49.22 106 GLY B O 1
ATOM 3335 N N . SER B 1 107 ? -3.928 32.938 -0.137 1 65.38 107 SER B N 1
ATOM 3336 C CA . SER B 1 107 ? -2.627 32.562 -0.681 1 65.38 107 SER B CA 1
ATOM 3337 C C . SER B 1 107 ? -1.716 31.984 0.404 1 65.38 107 SER B C 1
ATOM 3339 O O . SER B 1 107 ? -1.402 32.656 1.379 1 65.38 107 SER B O 1
ATOM 3341 N N . GLY B 1 108 ? -2.096 30.766 0.996 1 82.88 108 GLY B N 1
ATOM 3342 C CA . GLY B 1 108 ? -1.162 30.219 1.971 1 82.88 108 GLY B CA 1
ATOM 3343 C C . GLY B 1 108 ? -0.905 28.734 1.79 1 82.88 108 GLY B C 1
ATOM 3344 O O . GLY B 1 108 ? -0.934 28.234 0.667 1 82.88 108 GLY B O 1
ATOM 3345 N N . GLY B 1 109 ? -0.538 28.125 2.883 1 90.12 109 GLY B N 1
ATOM 3346 C CA . GLY B 1 109 ? -0.336 26.688 2.916 1 90.12 109 GLY B CA 1
ATOM 3347 C C . GLY B 1 109 ? -1.632 25.906 2.852 1 90.12 109 GLY B C 1
ATOM 3348 O O . GLY B 1 109 ? -2.682 26.391 3.279 1 90.12 109 GLY B O 1
ATOM 3349 N N . ARG B 1 110 ? -1.591 24.766 2.201 1 92.56 110 ARG B N 1
ATOM 3350 C CA . ARG B 1 110 ? -2.789 23.953 2.037 1 92.56 110 ARG B CA 1
ATOM 3351 C C . ARG B 1 110 ? -2.482 22.469 2.281 1 92.56 110 ARG B C 1
ATOM 3353 O O . ARG B 1 110 ? -1.317 22.078 2.33 1 92.56 110 ARG B O 1
ATOM 3360 N N . VAL B 1 111 ? -3.609 21.859 2.449 1 96.31 111 VAL B N 1
ATOM 3361 C CA . VAL B 1 111 ? -3.562 20.406 2.523 1 96.31 111 VAL B CA 1
ATOM 3362 C C . VAL B 1 111 ? -4.082 19.797 1.22 1 96.31 111 VAL B C 1
ATOM 3364 O O . VAL B 1 111 ? -5.16 20.172 0.744 1 96.31 111 VAL B O 1
ATOM 3367 N N . VAL B 1 112 ? -3.307 19.031 0.607 1 96.25 112 VAL B N 1
ATOM 3368 C CA . VAL B 1 112 ? -3.744 18.297 -0.579 1 96.25 112 VAL B CA 1
ATOM 3369 C C . VAL B 1 112 ? -3.75 16.797 -0.29 1 96.25 112 VAL B C 1
ATOM 3371 O O . VAL B 1 112 ? -2.752 16.25 0.179 1 96.25 112 VAL B O 1
ATOM 3374 N N . VAL B 1 113 ? -4.902 16.188 -0.555 1 97.19 113 VAL B N 1
ATOM 3375 C CA . VAL B 1 113 ? -5.027 14.75 -0.337 1 97.19 113 VAL B CA 1
ATOM 3376 C C . VAL B 1 113 ? -5.031 14.023 -1.68 1 97.19 113 VAL B C 1
ATOM 3378 O O . VAL B 1 113 ? -5.762 14.406 -2.6 1 97.19 113 VAL B O 1
ATOM 3381 N N . VAL B 1 114 ? -4.195 13.055 -1.828 1 95.81 114 VAL B N 1
ATOM 3382 C CA . VAL B 1 114 ? -4.152 12.211 -3.018 1 95.81 114 VAL B CA 1
ATOM 3383 C C . VAL B 1 114 ? -4.418 10.758 -2.629 1 95.81 114 VAL B C 1
ATOM 3385 O O . VAL B 1 114 ? -3.729 10.203 -1.772 1 95.81 114 VAL B O 1
ATOM 3388 N N . VAL B 1 115 ? -5.398 10.195 -3.266 1 95.69 115 VAL B N 1
ATOM 3389 C CA . VAL B 1 115 ? -5.785 8.82 -2.971 1 95.69 115 VAL B CA 1
ATOM 3390 C C . VAL B 1 115 ? -5.387 7.91 -4.133 1 95.69 115 VAL B C 1
ATOM 3392 O O . VAL B 1 115 ? -5.676 8.211 -5.293 1 95.69 115 VAL B O 1
ATOM 3395 N N . ASP B 1 116 ? -4.684 6.848 -3.779 1 93.88 116 ASP B N 1
ATOM 3396 C CA . ASP B 1 116 ? -4.32 5.836 -4.766 1 93.88 116 ASP B CA 1
ATOM 3397 C C . ASP B 1 116 ? -4.965 4.492 -4.434 1 93.88 116 ASP B C 1
ATOM 3399 O O . ASP B 1 116 ? -4.992 4.078 -3.271 1 93.88 116 ASP B O 1
ATOM 3403 N N . MET B 1 117 ? -5.488 3.877 -5.449 1 93.19 117 MET B N 1
ATOM 3404 C CA . MET B 1 117 ? -6.027 2.525 -5.328 1 93.19 117 MET B CA 1
ATOM 3405 C C . MET B 1 117 ? -5.348 1.58 -6.312 1 93.19 117 MET B C 1
ATOM 3407 O O . MET B 1 117 ? -5.887 1.304 -7.387 1 93.19 117 MET B O 1
ATOM 3411 N N . PRO B 1 118 ? -4.203 1.079 -5.859 1 92.12 118 PRO B N 1
ATOM 3412 C CA . PRO B 1 118 ? -3.479 0.178 -6.762 1 92.12 118 PRO B CA 1
ATOM 3413 C C . PRO B 1 118 ? -4.234 -1.122 -7.027 1 92.12 118 PRO B C 1
ATOM 3415 O O . PRO B 1 118 ? -5.227 -1.414 -6.352 1 92.12 118 PRO B O 1
ATOM 3418 N N . ARG B 1 119 ? -3.787 -1.902 -8.008 1 89.19 119 ARG B N 1
ATOM 3419 C CA . ARG B 1 119 ? -4.48 -3.1 -8.469 1 89.19 119 ARG B CA 1
ATOM 3420 C C . ARG B 1 119 ? -4.559 -4.148 -7.367 1 89.19 119 ARG B C 1
ATOM 3422 O O . ARG B 1 119 ? -5.473 -4.977 -7.355 1 89.19 119 ARG B O 1
ATOM 3429 N N . ILE B 1 120 ? -3.68 -4.074 -6.477 1 92.81 120 ILE B N 1
ATOM 3430 C CA . ILE B 1 120 ? -3.6 -5.09 -5.434 1 92.81 120 ILE B CA 1
ATOM 3431 C C . ILE B 1 120 ? -4.836 -5.008 -4.539 1 92.81 120 ILE B C 1
ATOM 3433 O O . ILE B 1 120 ? -5.18 -5.977 -3.859 1 92.81 120 ILE B O 1
ATOM 3437 N N . CYS B 1 121 ? -5.484 -3.863 -4.492 1 91.94 121 CYS B N 1
ATOM 3438 C CA . CYS B 1 121 ? -6.512 -3.656 -3.477 1 91.94 121 CYS B CA 1
ATOM 3439 C C . CYS B 1 121 ? -7.766 -4.457 -3.795 1 91.94 121 CYS B C 1
ATOM 3441 O O . CYS B 1 121 ? -8.641 -4.609 -2.943 1 91.94 121 CYS B O 1
ATOM 3443 N N . GLY B 1 122 ? -7.852 -4.973 -4.996 1 86.5 122 GLY B N 1
ATOM 3444 C CA . GLY B 1 122 ? -8.945 -5.863 -5.348 1 86.5 122 GLY B CA 1
ATOM 3445 C C . GLY B 1 122 ? -10.148 -5.137 -5.918 1 86.5 122 GLY B C 1
ATOM 3446 O O . GLY B 1 122 ? -11.148 -5.766 -6.277 1 86.5 122 GLY B O 1
ATOM 3447 N N . CYS B 1 123 ? -10.055 -3.875 -5.965 1 81.56 123 CYS B N 1
ATOM 3448 C CA . CYS B 1 123 ? -11.141 -3.102 -6.555 1 81.56 123 CYS B CA 1
ATOM 3449 C C . CYS B 1 123 ? -11.031 -3.082 -8.078 1 81.56 123 CYS B C 1
ATOM 3451 O O . CYS B 1 123 ? -9.93 -3.127 -8.625 1 81.56 123 CYS B O 1
ATOM 3453 N N . SER B 1 124 ? -12.164 -3.184 -8.703 1 72.81 124 SER B N 1
ATOM 3454 C CA . SER B 1 124 ? -12.148 -3.137 -10.164 1 72.81 124 SER B CA 1
ATOM 3455 C C . SER B 1 124 ? -11.555 -1.823 -10.664 1 72.81 124 SER B C 1
ATOM 3457 O O . SER B 1 124 ? -11.742 -0.775 -10.047 1 72.81 124 SER B O 1
ATOM 3459 N N . GLN B 1 125 ? -10.703 -1.907 -11.695 1 63.09 125 GLN B N 1
ATOM 3460 C CA . GLN B 1 125 ? -9.922 -0.784 -12.203 1 63.09 125 GLN B CA 1
ATOM 3461 C C . GLN B 1 125 ? -10.828 0.374 -12.617 1 63.09 125 GLN B C 1
ATOM 3463 O O . GLN B 1 125 ? -10.516 1.537 -12.352 1 63.09 125 GLN B O 1
ATOM 3468 N N . ASP B 1 126 ? -11.805 0.075 -13.375 1 58.91 126 ASP B N 1
ATOM 3469 C CA . ASP B 1 126 ? -12.695 1.13 -13.852 1 58.91 126 ASP B CA 1
ATOM 3470 C C . ASP B 1 126 ? -13.281 1.92 -12.68 1 58.91 126 ASP B C 1
ATOM 3472 O O . ASP B 1 126 ? -13.383 3.148 -12.742 1 58.91 126 ASP B O 1
ATOM 3476 N N . ASP B 1 127 ? -13.453 1.363 -11.641 1 64.69 127 ASP B N 1
ATOM 3477 C CA . ASP B 1 127 ? -14.086 1.952 -10.469 1 64.69 127 ASP B CA 1
ATOM 3478 C C . ASP B 1 127 ? -13.07 2.693 -9.602 1 64.69 127 ASP B C 1
ATOM 3480 O O . ASP B 1 127 ? -13.375 3.748 -9.039 1 64.69 127 ASP B O 1
ATOM 3484 N N . THR B 1 128 ? -11.844 2.375 -9.969 1 72.5 128 THR B N 1
ATOM 3485 C CA . THR B 1 128 ? -10.852 2.826 -8.992 1 72.5 128 THR B CA 1
ATOM 3486 C C . THR B 1 128 ? -10.398 4.25 -9.305 1 72.5 128 THR B C 1
ATOM 3488 O O . THR B 1 128 ? -10.234 5.066 -8.398 1 72.5 128 THR B O 1
ATOM 3491 N N . VAL B 1 129 ? -10.305 4.617 -10.57 1 75 129 VAL B N 1
ATOM 3492 C CA . VAL B 1 129 ? -9.758 5.922 -10.922 1 75 129 VAL B CA 1
ATOM 3493 C C . VAL B 1 129 ? -10.766 7.02 -10.57 1 75 129 VAL B C 1
ATOM 3495 O O . VAL B 1 129 ? -10.414 8.008 -9.922 1 75 129 VAL B O 1
ATOM 3498 N N . GLY B 1 130 ? -11.961 6.836 -11.023 1 77.12 130 GLY B N 1
ATOM 3499 C CA . GLY B 1 130 ? -13 7.801 -10.711 1 77.12 130 GLY B CA 1
ATOM 3500 C C . GLY B 1 130 ? -13.25 7.953 -9.227 1 77.12 130 GLY B C 1
ATOM 3501 O O . GLY B 1 130 ? -13.336 9.07 -8.711 1 77.12 130 GLY B O 1
ATOM 3502 N N . THR B 1 131 ? -13.25 6.898 -8.602 1 80.19 131 THR B N 1
ATOM 3503 C CA . THR B 1 131 ? -13.5 6.879 -7.164 1 80.19 131 THR B CA 1
ATOM 3504 C C . THR B 1 131 ? -12.344 7.543 -6.41 1 80.19 131 THR B C 1
ATOM 3506 O O . THR B 1 131 ? -12.57 8.367 -5.523 1 80.19 131 THR B O 1
ATOM 3509 N N . SER B 1 132 ? -11.148 7.199 -6.789 1 88.56 132 SER B N 1
ATOM 3510 C CA . SER B 1 132 ? -9.969 7.766 -6.148 1 88.56 132 SER B CA 1
ATOM 3511 C C . SER B 1 132 ? -9.953 9.289 -6.27 1 88.56 132 SER B C 1
ATOM 3513 O O . SER B 1 132 ? -9.664 9.992 -5.301 1 88.56 132 SER B O 1
ATOM 3515 N N . ARG B 1 133 ? -10.305 9.766 -7.441 1 88.75 133 ARG B N 1
ATOM 3516 C CA . ARG B 1 133 ? -10.328 11.203 -7.68 1 88.75 133 ARG B CA 1
ATOM 3517 C C . ARG B 1 133 ? -11.398 11.883 -6.84 1 88.75 133 ARG B C 1
ATOM 3519 O O . ARG B 1 133 ? -11.164 12.945 -6.258 1 88.75 133 ARG B O 1
ATOM 3526 N N . GLU B 1 134 ? -12.492 11.273 -6.828 1 85.56 134 GLU B N 1
ATOM 3527 C CA . GLU B 1 134 ? -13.609 11.828 -6.074 1 85.56 134 GLU B CA 1
ATOM 3528 C C . GLU B 1 134 ? -13.289 11.891 -4.582 1 85.56 134 GLU B C 1
ATOM 3530 O O . GLU B 1 134 ? -13.539 12.906 -3.932 1 85.56 134 GLU B O 1
ATOM 3535 N N . VAL B 1 135 ? -12.773 10.891 -4.109 1 88.94 135 VAL B N 1
ATOM 3536 C CA . VAL B 1 135 ? -12.43 10.828 -2.693 1 88.94 135 VAL B CA 1
ATOM 3537 C C . VAL B 1 135 ? -11.32 11.836 -2.387 1 88.94 135 VAL B C 1
ATOM 3539 O O . VAL B 1 135 ? -11.367 12.531 -1.371 1 88.94 135 VAL B O 1
ATOM 3542 N N . SER B 1 136 ? -10.352 11.961 -3.285 1 94.38 136 SER B N 1
ATOM 3543 C CA . SER B 1 136 ? -9.273 12.93 -3.125 1 94.38 136 SER B CA 1
ATOM 3544 C C . SER B 1 136 ? -9.812 14.352 -3.01 1 94.38 136 SER B C 1
ATOM 3546 O O . SER B 1 136 ? -9.414 15.094 -2.111 1 94.38 136 SER B O 1
ATOM 3548 N N . ARG B 1 137 ? -10.656 14.648 -3.906 1 92 137 ARG B N 1
ATOM 3549 C CA . ARG B 1 137 ? -11.242 15.984 -3.934 1 92 137 ARG B CA 1
ATOM 3550 C C . ARG B 1 137 ? -12.031 16.266 -2.66 1 92 137 ARG B C 1
ATOM 3552 O O . ARG B 1 137 ? -11.891 17.328 -2.059 1 92 137 ARG B O 1
ATOM 3559 N N . HIS B 1 138 ? -12.789 15.32 -2.301 1 88.69 138 HIS B N 1
ATOM 3560 C CA . HIS B 1 138 ? -13.617 15.453 -1.108 1 88.69 138 HIS B CA 1
ATOM 3561 C C . HIS B 1 138 ? -12.758 15.648 0.138 1 88.69 138 HIS B C 1
ATOM 3563 O O . HIS B 1 138 ? -13.008 16.562 0.928 1 88.69 138 HIS B O 1
ATOM 3569 N N . LEU B 1 139 ? -11.805 14.852 0.292 1 94.06 139 LEU B N 1
ATOM 3570 C CA . LEU B 1 139 ? -10.953 14.898 1.476 1 94.06 139 LEU B CA 1
ATOM 3571 C C . LEU B 1 139 ? -10.125 16.188 1.492 1 94.06 139 LEU B C 1
ATOM 3573 O O . LEU B 1 139 ? -9.898 16.766 2.555 1 94.06 139 LEU B O 1
ATOM 3577 N N . THR B 1 140 ? -9.672 16.594 0.302 1 95.31 140 THR B N 1
ATOM 3578 C CA . THR B 1 140 ? -8.938 17.844 0.215 1 95.31 140 THR B CA 1
ATOM 3579 C C . THR B 1 140 ? -9.797 19.016 0.688 1 95.31 140 THR B C 1
ATOM 3581 O O . THR B 1 140 ? -9.352 19.844 1.481 1 95.31 140 THR B O 1
ATOM 3584 N N . ALA B 1 141 ? -10.992 19.016 0.215 1 91.69 141 ALA B N 1
ATOM 3585 C CA . ALA B 1 141 ? -11.914 20.078 0.624 1 91.69 141 ALA B CA 1
ATOM 3586 C C . ALA B 1 141 ? -12.188 20.016 2.123 1 91.69 141 ALA B C 1
ATOM 3588 O O . ALA B 1 141 ? -12.188 21.047 2.805 1 91.69 141 ALA B O 1
ATOM 3589 N N . LEU B 1 142 ? -12.359 18.875 2.625 1 91.81 142 LEU B N 1
ATOM 3590 C CA . LEU B 1 142 ? -12.688 18.656 4.031 1 91.81 142 LEU B CA 1
ATOM 3591 C C . LEU B 1 142 ? -11.547 19.125 4.93 1 91.81 142 LEU B C 1
ATOM 3593 O O . LEU B 1 142 ? -11.789 19.812 5.934 1 91.81 142 LEU B O 1
ATOM 3597 N N . LEU B 1 143 ? -10.336 18.875 4.523 1 94.88 143 LEU B N 1
ATOM 3598 C CA . LEU B 1 143 ? -9.188 19.156 5.371 1 94.88 143 LEU B CA 1
ATOM 3599 C C . LEU B 1 143 ? -8.695 20.578 5.16 1 94.88 143 LEU B C 1
ATOM 3601 O O . LEU B 1 143 ? -7.746 21.031 5.812 1 94.88 143 LEU B O 1
ATOM 3605 N N . ASN B 1 144 ? -9.336 21.266 4.277 1 93.31 144 ASN B N 1
ATOM 3606 C CA . ASN B 1 144 ? -9.031 22.688 4.121 1 93.31 144 ASN B CA 1
ATOM 3607 C C . ASN B 1 144 ? -10.172 23.562 4.645 1 93.31 144 ASN B C 1
ATOM 3609 O O . ASN B 1 144 ? -10.109 24.781 4.547 1 93.31 144 ASN B O 1
ATOM 3613 N N . ASP B 1 145 ? -11.172 22.891 5.137 1 90.38 145 ASP B N 1
ATOM 3614 C CA . ASP B 1 145 ? -12.234 23.625 5.828 1 90.38 145 ASP B CA 1
ATOM 3615 C C . ASP B 1 145 ? -11.727 24.219 7.141 1 90.38 145 ASP B C 1
ATOM 3617 O O . ASP B 1 145 ? -11.195 23.5 7.988 1 90.38 145 ASP B O 1
ATOM 3621 N N . PRO B 1 146 ? -11.93 25.5 7.352 1 91 146 PRO B N 1
ATOM 3622 C CA . PRO B 1 146 ? -11.398 26.156 8.547 1 91 146 PRO B CA 1
ATOM 3623 C C . PRO B 1 146 ? -11.984 25.609 9.836 1 91 146 PRO B C 1
ATOM 3625 O O . PRO B 1 146 ? -11.352 25.688 10.891 1 91 146 PRO B O 1
ATOM 3628 N N . SER B 1 147 ? -13.156 25.078 9.758 1 89.94 147 SER B N 1
ATOM 3629 C CA . SER B 1 147 ? -13.781 24.516 10.953 1 89.94 147 SER B CA 1
ATOM 3630 C C . SER B 1 147 ? -13.102 23.219 11.359 1 89.94 147 SER B C 1
ATOM 3632 O O . SER B 1 147 ? -13.219 22.781 12.508 1 89.94 147 SER B O 1
ATOM 3634 N N . VAL B 1 148 ? -12.422 22.625 10.461 1 93.38 148 VAL B N 1
ATOM 3635 C CA . VAL B 1 148 ? -11.734 21.359 10.719 1 93.38 148 VAL B CA 1
ATOM 3636 C C . VAL B 1 148 ? -10.25 21.609 10.945 1 93.38 148 VAL B C 1
ATOM 3638 O O . VAL B 1 148 ? -9.68 21.141 11.938 1 93.38 148 VAL B O 1
ATOM 3641 N N . PHE B 1 149 ? -9.664 22.359 10.039 1 94.44 149 PHE B N 1
ATOM 3642 C CA . PHE B 1 149 ? -8.227 22.594 10.047 1 94.44 149 PHE B CA 1
ATOM 3643 C C . PHE B 1 149 ? -7.922 24.031 9.602 1 94.44 149 PHE B C 1
ATOM 3645 O O . PHE B 1 149 ? -8.227 24.406 8.469 1 94.44 149 PHE B O 1
ATOM 3652 N N . ASP B 1 150 ? -7.324 24.812 10.445 1 93.56 150 ASP B N 1
ATOM 3653 C CA . ASP B 1 150 ? -6.938 26.188 10.125 1 93.56 150 ASP B CA 1
ATOM 3654 C C . ASP B 1 150 ? -5.598 26.219 9.391 1 93.56 150 ASP B C 1
ATOM 3656 O O . ASP B 1 150 ? -4.543 26.078 10.016 1 93.56 150 ASP B O 1
ATOM 3660 N N . CYS B 1 151 ? -5.633 26.531 8.188 1 92.31 151 CYS B N 1
ATOM 3661 C CA . CYS B 1 151 ? -4.426 26.516 7.371 1 92.31 151 CYS B CA 1
ATOM 3662 C C . CYS B 1 151 ? -3.502 27.672 7.746 1 92.31 151 CYS B C 1
ATOM 3664 O O . CYS B 1 151 ? -2.34 27.703 7.336 1 92.31 151 CYS B O 1
ATOM 3666 N N . GLY B 1 152 ? -3.928 28.594 8.539 1 91.44 152 GLY B N 1
ATOM 3667 C CA . GLY B 1 152 ? -3.062 29.641 9.062 1 91.44 152 GLY B CA 1
ATOM 3668 C C . GLY B 1 152 ? -1.86 29.094 9.812 1 91.44 152 GLY B C 1
ATOM 3669 O O . GLY B 1 152 ? -0.809 29.734 9.852 1 91.44 152 GLY B O 1
ATOM 3670 N N . GLN B 1 153 ? -2.02 27.922 10.367 1 94.12 153 GLN B N 1
ATOM 3671 C CA . GLN B 1 153 ? -0.942 27.312 11.148 1 94.12 153 GLN B CA 1
ATOM 3672 C C . GLN B 1 153 ? 0.187 26.828 10.242 1 94.12 153 GLN B C 1
ATOM 3674 O O . GLN B 1 153 ? 1.248 26.422 10.727 1 94.12 153 GLN B O 1
ATOM 3679 N N . LEU B 1 154 ? -0.04 26.953 8.945 1 95.19 154 LEU B N 1
ATOM 3680 C CA . LEU B 1 154 ? 0.949 26.453 8 1 95.19 154 LEU B CA 1
ATOM 3681 C C . LEU B 1 154 ? 1.881 27.578 7.543 1 95.19 154 LEU B C 1
ATOM 3683 O O . LEU B 1 154 ? 2.758 27.359 6.703 1 95.19 154 LEU B O 1
ATOM 3687 N N . GLN B 1 155 ? 1.759 28.781 8.047 1 92.12 155 GLN B N 1
ATOM 3688 C CA . GLN B 1 155 ? 2.668 29.875 7.719 1 92.12 155 GLN B CA 1
ATOM 3689 C C . GLN B 1 155 ? 4.07 29.609 8.258 1 92.12 155 GLN B C 1
ATOM 3691 O O . GLN B 1 155 ? 4.23 29.203 9.414 1 92.12 155 GLN B O 1
ATOM 3696 N N . PHE B 1 156 ? 4.973 29.75 7.375 1 91.88 156 PHE B N 1
ATOM 3697 C CA . PHE B 1 156 ? 6.363 29.547 7.766 1 91.88 156 PHE B CA 1
ATOM 3698 C C . PHE B 1 156 ? 6.926 30.812 8.414 1 91.88 156 PHE B C 1
ATOM 3700 O O . PHE B 1 156 ? 6.891 31.891 7.824 1 91.88 156 PHE B O 1
ATOM 3707 N N . PRO B 1 157 ? 7.453 30.609 9.625 1 86.56 157 PRO B N 1
ATOM 3708 C CA . PRO B 1 157 ? 7.91 31.812 10.328 1 86.56 157 PRO B CA 1
ATOM 3709 C C . PRO B 1 157 ? 9.312 32.25 9.898 1 86.56 157 PRO B C 1
ATOM 3711 O O . PRO B 1 157 ? 9.75 33.344 10.227 1 86.56 157 PRO B O 1
ATOM 3714 N N . GLY B 1 158 ? 10.008 31.375 9.242 1 80.81 158 GLY B N 1
ATOM 3715 C CA . GLY B 1 158 ? 11.383 31.703 8.891 1 80.81 158 GLY B CA 1
ATOM 3716 C C . GLY B 1 158 ? 11.484 32.75 7.789 1 80.81 158 GLY B C 1
ATOM 3717 O O . GLY B 1 158 ? 10.578 32.875 6.965 1 80.81 158 GLY B O 1
ATOM 3718 N N . HIS B 1 159 ? 12.492 33.75 7.93 1 68.81 159 HIS B N 1
ATOM 3719 C CA . HIS B 1 159 ? 12.781 34.75 6.914 1 68.81 159 HIS B CA 1
ATOM 3720 C C . HIS B 1 159 ? 14.062 34.406 6.152 1 68.81 159 HIS B C 1
ATOM 3722 O O . HIS B 1 159 ? 15.008 33.875 6.727 1 68.81 159 HIS B O 1
ATOM 3728 N N . PRO B 1 160 ? 13.93 34.25 4.797 1 56.12 160 PRO B N 1
ATOM 3729 C CA . PRO B 1 160 ? 15.211 34.062 4.105 1 56.12 160 PRO B CA 1
ATOM 3730 C C . PRO B 1 160 ? 16.266 35.062 4.512 1 56.12 160 PRO B C 1
ATOM 3732 O O . PRO B 1 160 ? 15.938 36.219 4.809 1 56.12 160 PRO B O 1
ATOM 3735 N N . ALA B 1 161 ? 17.281 34.75 5.133 1 49.97 161 ALA B N 1
ATOM 3736 C CA . ALA B 1 161 ? 18.391 35.656 5.488 1 49.97 161 ALA B CA 1
ATOM 3737 C C . ALA B 1 161 ? 18.719 36.594 4.344 1 49.97 161 ALA B C 1
ATOM 3739 O O . ALA B 1 161 ? 19.125 37.75 4.574 1 49.97 161 ALA B O 1
ATOM 3740 N N . ALA B 1 162 ? 18.812 36.156 3.123 1 46.59 162 ALA B N 1
ATOM 3741 C CA . ALA B 1 162 ? 19.344 37.031 2.08 1 46.59 162 ALA B CA 1
ATOM 3742 C C . ALA B 1 162 ? 18.516 38.312 1.961 1 46.59 162 ALA B C 1
ATOM 3744 O O . ALA B 1 162 ? 18.922 39.25 1.28 1 46.59 162 ALA B O 1
ATOM 3745 N N . ALA B 1 163 ? 17.297 38.406 2.42 1 42.69 163 ALA B N 1
ATOM 3746 C CA . ALA B 1 163 ? 16.719 39.719 2.246 1 42.69 163 ALA B CA 1
ATOM 3747 C C . ALA B 1 163 ? 17.438 40.75 3.127 1 42.69 163 ALA B C 1
ATOM 3749 O O . ALA B 1 163 ? 17.25 41.969 2.959 1 42.69 163 ALA B O 1
ATOM 3750 N N . VAL B 1 164 ? 18.141 40.281 4.176 1 40.12 164 VAL B N 1
ATOM 3751 C CA . VAL B 1 164 ? 18.734 41.344 4.996 1 40.12 164 VAL B CA 1
ATOM 3752 C C . VAL B 1 164 ? 19.938 41.938 4.277 1 40.12 164 VAL B C 1
ATOM 3754 O O . VAL B 1 164 ? 20.359 43.062 4.574 1 40.12 164 VAL B O 1
ATOM 3757 N N . GLU B 1 165 ? 20.641 41.188 3.535 1 40.91 165 GLU B N 1
ATOM 3758 C CA . GLU B 1 165 ? 21.844 41.906 3.123 1 40.91 165 GLU B CA 1
ATOM 3759 C C . GLU B 1 165 ? 21.531 42.938 2.033 1 40.91 165 GLU B C 1
ATOM 3761 O O . GLU B 1 165 ? 21.922 42.75 0.878 1 40.91 165 GLU B O 1
ATOM 3766 N N . ALA B 1 166 ? 20.266 43.438 1.826 1 38.66 166 ALA B N 1
ATOM 3767 C CA . ALA B 1 166 ? 20.328 44.562 0.923 1 38.66 166 ALA B CA 1
ATOM 3768 C C . ALA B 1 166 ? 21.359 45.594 1.394 1 38.66 166 ALA B C 1
ATOM 3770 O O . ALA B 1 166 ? 21.719 45.625 2.574 1 38.66 166 ALA B O 1
ATOM 3771 N N . ASP B 1 167 ? 22 46.375 0.505 1 38.09 167 ASP B N 1
ATOM 3772 C CA . ASP B 1 167 ? 23.016 47.438 0.543 1 38.09 167 ASP B CA 1
ATOM 3773 C C . ASP B 1 167 ? 22.719 48.438 1.651 1 38.09 167 ASP B C 1
ATOM 3775 O O . ASP B 1 167 ? 21.625 49 1.724 1 38.09 167 ASP B O 1
ATOM 3779 N N . PRO B 1 168 ? 23.453 48.594 2.723 1 38.31 168 PRO B N 1
ATOM 3780 C CA . PRO B 1 168 ? 23.422 49.719 3.672 1 38.31 168 PRO B CA 1
ATOM 3781 C C . PRO B 1 168 ? 23.203 51.062 2.992 1 38.31 168 PRO B C 1
ATOM 3783 O O . PRO B 1 168 ? 22.891 52.062 3.662 1 38.31 168 PRO B O 1
ATOM 3786 N N . GLY B 1 169 ? 23.828 51.469 1.811 1 36.88 169 GLY B N 1
ATOM 3787 C CA . GLY B 1 169 ? 23.906 52.844 1.352 1 36.88 169 GLY B CA 1
ATOM 3788 C C . GLY B 1 169 ? 22.562 53.406 0.92 1 36.88 169 GLY B C 1
ATOM 3789 O O . GLY B 1 169 ? 22.484 54.531 0.469 1 36.88 169 GLY B O 1
ATOM 3790 N N . CYS B 1 170 ? 21.703 52.812 0.133 1 34.41 170 CYS B N 1
ATOM 3791 C CA . CYS B 1 170 ? 20.641 53.75 -0.295 1 34.41 170 CYS B CA 1
ATOM 3792 C C . CYS B 1 170 ? 19.781 54.156 0.884 1 34.41 170 CYS B C 1
ATOM 3794 O O . CYS B 1 170 ? 19.312 53.312 1.65 1 34.41 170 CYS B O 1
ATOM 3796 N N . GLY B 1 171 ? 19.75 55.5 1.342 1 34.72 171 GLY B N 1
ATOM 3797 C CA . GLY B 1 171 ? 18.984 56.375 2.23 1 34.72 171 GLY B CA 1
ATOM 3798 C C . GLY B 1 171 ? 17.578 55.875 2.506 1 34.72 171 GLY B C 1
ATOM 3799 O O . GLY B 1 171 ? 17.156 54.875 1.924 1 34.72 171 GLY B O 1
ATOM 3800 N N . ASP B 1 172 ? 16.609 56.969 3.102 1 37.03 172 ASP B N 1
ATOM 3801 C CA . ASP B 1 172 ? 15.375 57.188 3.848 1 37.03 172 ASP B CA 1
ATOM 3802 C C . ASP B 1 172 ? 14.188 56.531 3.166 1 37.03 172 ASP B C 1
ATOM 3804 O O . ASP B 1 172 ? 13.281 56.031 3.838 1 37.03 172 ASP B O 1
ATOM 3808 N N . ASN B 1 173 ? 13.766 57.156 1.97 1 35 173 ASN B N 1
ATOM 3809 C CA . ASN B 1 173 ? 12.383 57.125 1.514 1 35 173 ASN B CA 1
ATOM 3810 C C . ASN B 1 173 ? 11.945 55.75 1.086 1 35 173 ASN B C 1
ATOM 3812 O O . ASN B 1 173 ? 10.977 55.594 0.342 1 35 173 ASN B O 1
ATOM 3816 N N . HIS B 1 174 ? 12.875 54.875 0.776 1 35.62 174 HIS B N 1
ATOM 3817 C CA . HIS B 1 174 ? 12.305 53.75 0.049 1 35.62 174 HIS B CA 1
ATOM 3818 C C . HIS B 1 174 ? 11.32 52.969 0.916 1 35.62 174 HIS B C 1
ATOM 3820 O O . HIS B 1 174 ? 11.648 52.562 2.031 1 35.62 174 HIS B O 1
ATOM 3826 N N . ASN B 1 175 ? 10.031 53.375 0.951 1 36.78 175 ASN B N 1
ATOM 3827 C CA . ASN B 1 175 ? 8.875 52.5 1.144 1 36.78 175 ASN B CA 1
ATOM 3828 C C . ASN B 1 175 ? 9.18 51.062 0.73 1 36.78 175 ASN B C 1
ATOM 3830 O O . ASN B 1 175 ? 8.883 50.656 -0.396 1 36.78 175 ASN B O 1
ATOM 3834 N N . ASN B 1 176 ? 10.344 50.688 0.653 1 37.19 176 ASN B N 1
ATOM 3835 C CA . ASN B 1 176 ? 10.695 49.281 0.379 1 37.19 176 ASN B CA 1
ATOM 3836 C C . ASN B 1 176 ? 9.812 48.312 1.155 1 37.19 176 ASN B C 1
ATOM 3838 O O . ASN B 1 176 ? 10.062 48.062 2.332 1 37.19 176 ASN B O 1
ATOM 3842 N N . SER B 1 177 ? 8.516 48.531 1.144 1 40.25 177 SER B N 1
ATOM 3843 C CA . SER B 1 177 ? 7.625 47.375 1.281 1 40.25 177 SER B CA 1
ATOM 3844 C C . SER B 1 177 ? 8.312 46.094 0.817 1 40.25 177 SER B C 1
ATOM 3846 O O . SER B 1 177 ? 8.258 45.75 -0.365 1 40.25 177 SER B O 1
ATOM 3848 N N . SER B 1 178 ? 9.531 45.875 0.858 1 42.25 178 SER B N 1
ATOM 3849 C CA . SER B 1 178 ? 10.18 44.562 0.681 1 42.25 178 SER B CA 1
ATOM 3850 C C . SER B 1 178 ? 9.219 43.438 1 1 42.25 178 SER B C 1
ATOM 3852 O O . SER B 1 178 ? 8.883 43.188 2.164 1 42.25 178 SER B O 1
ATOM 3854 N N . SER B 1 179 ? 8.125 43.312 0.381 1 47.78 179 SER B N 1
ATOM 3855 C CA . SER B 1 179 ? 7.102 42.281 0.34 1 47.78 179 SER B CA 1
ATOM 3856 C C . SER B 1 179 ? 7.703 40.875 0.556 1 47.78 179 SER B C 1
ATOM 3858 O O . SER B 1 179 ? 8.328 40.312 -0.35 1 47.78 179 SER B O 1
ATOM 3860 N N . SER B 1 180 ? 8.383 40.594 1.615 1 56.78 180 SER B N 1
ATOM 3861 C CA . SER B 1 180 ? 8.938 39.312 2.059 1 56.78 180 SER B CA 1
ATOM 3862 C C . SER B 1 180 ? 8.055 38.156 1.625 1 56.78 180 SER B C 1
ATOM 3864 O O . SER B 1 180 ? 6.844 38.188 1.826 1 56.78 180 SER B O 1
ATOM 3866 N N . ILE B 1 181 ? 8.406 37.562 0.518 1 64.06 181 ILE B N 1
ATOM 3867 C CA . ILE B 1 181 ? 7.723 36.344 0.068 1 64.06 181 ILE B CA 1
ATOM 3868 C C . ILE B 1 181 ? 7.488 35.438 1.255 1 64.06 181 ILE B C 1
ATOM 3870 O O . ILE B 1 181 ? 8.422 35.062 1.974 1 64.06 181 ILE B O 1
ATOM 3874 N N . LYS B 1 182 ? 6.254 35.469 1.693 1 79.88 182 LYS B N 1
ATOM 3875 C CA . LYS B 1 182 ? 5.871 34.531 2.738 1 79.88 182 LYS B CA 1
ATOM 3876 C C . LYS B 1 182 ? 5.879 33.094 2.217 1 79.88 182 LYS B C 1
ATOM 3878 O O . LYS B 1 182 ? 5.488 32.844 1.075 1 79.88 182 LYS B O 1
ATOM 3883 N N . PHE B 1 183 ? 6.609 32.281 2.957 1 88.38 183 PHE B N 1
ATOM 3884 C CA . PHE B 1 183 ? 6.598 30.844 2.652 1 88.38 183 PHE B CA 1
ATOM 3885 C C . PHE B 1 183 ? 5.613 30.109 3.549 1 88.38 183 PHE B C 1
ATOM 3887 O O . PHE B 1 183 ? 5.242 30.594 4.617 1 88.38 183 PHE B O 1
ATOM 3894 N N . TYR B 1 184 ? 5.141 29.062 2.998 1 92.69 184 TYR B N 1
ATOM 3895 C CA . TYR B 1 184 ? 4.156 28.25 3.699 1 92.69 184 TYR B CA 1
ATOM 3896 C C . TYR B 1 184 ? 4.504 26.766 3.596 1 92.69 184 TYR B C 1
ATOM 3898 O O . TYR B 1 184 ? 5.148 26.344 2.637 1 92.69 184 TYR B O 1
ATOM 3906 N N . TRP B 1 185 ? 4.066 26.078 4.637 1 94.75 185 TRP B N 1
ATOM 3907 C CA . TRP B 1 185 ? 4.074 24.625 4.547 1 94.75 185 TRP B CA 1
ATOM 3908 C C . TRP B 1 185 ? 2.893 24.125 3.721 1 94.75 185 TRP B C 1
ATOM 3910 O O . TRP B 1 185 ? 1.748 24.516 3.961 1 94.75 185 TRP B O 1
ATOM 3920 N N . HIS B 1 186 ? 3.211 23.375 2.734 1 95.12 186 HIS B N 1
ATOM 3921 C CA . HIS B 1 186 ? 2.207 22.625 1.972 1 95.12 186 HIS B CA 1
ATOM 3922 C C . HIS B 1 186 ? 2.195 21.156 2.357 1 95.12 186 HIS B C 1
ATOM 3924 O O . HIS B 1 186 ? 3.203 20.469 2.201 1 95.12 186 HIS B O 1
ATOM 3930 N N . LEU B 1 187 ? 1.041 20.703 2.861 1 96.94 187 LEU B N 1
ATOM 3931 C CA . LEU B 1 187 ? 0.925 19.328 3.338 1 96.94 187 LEU B CA 1
ATOM 3932 C C . LEU B 1 187 ? 0.331 18.422 2.26 1 96.94 187 LEU B C 1
ATOM 3934 O O . LEU B 1 187 ? -0.768 18.688 1.764 1 96.94 187 LEU B O 1
ATOM 3938 N N . GLU B 1 188 ? 1.043 17.5 1.882 1 96.31 188 GLU B N 1
ATOM 3939 C CA . GLU B 1 188 ? 0.527 16.469 0.99 1 96.31 188 GLU B CA 1
ATOM 3940 C C . GLU B 1 188 ? 0.199 15.188 1.759 1 96.31 188 GLU B C 1
ATOM 3942 O O . GLU B 1 188 ? 1.095 14.531 2.301 1 96.31 188 GLU B O 1
ATOM 3947 N N . VAL B 1 189 ? -1.079 14.859 1.79 1 97.75 189 VAL B N 1
ATOM 3948 C CA . VAL B 1 189 ? -1.527 13.625 2.424 1 97.75 189 VAL B CA 1
ATOM 3949 C C . VAL B 1 189 ? -1.763 12.555 1.361 1 97.75 189 VAL B C 1
ATOM 3951 O O . VAL B 1 189 ? -2.705 12.648 0.571 1 97.75 189 VAL B O 1
ATOM 3954 N N . ARG B 1 190 ? -0.957 11.578 1.356 1 96.94 190 ARG B N 1
ATOM 3955 C CA . ARG B 1 190 ? -1.046 10.492 0.388 1 96.94 190 ARG B CA 1
ATOM 3956 C C . ARG B 1 190 ? -1.71 9.266 1.005 1 96.94 190 ARG B C 1
ATOM 3958 O O . ARG B 1 190 ? -1.19 8.688 1.961 1 96.94 190 ARG B O 1
ATOM 3965 N N . VAL B 1 191 ? -2.832 8.914 0.459 1 97.38 191 VAL B N 1
ATOM 3966 C CA . VAL B 1 191 ? -3.619 7.801 0.975 1 97.38 191 VAL B CA 1
ATOM 3967 C C . VAL B 1 191 ? -3.604 6.648 -0.027 1 97.38 191 VAL B C 1
ATOM 3969 O O . VAL B 1 191 ? -3.736 6.863 -1.233 1 97.38 191 VAL B O 1
ATOM 3972 N N . VAL B 1 192 ? -3.439 5.418 0.477 1 95.62 192 VAL B N 1
ATOM 3973 C CA . VAL B 1 192 ? -3.426 4.273 -0.429 1 95.62 192 VAL B CA 1
ATOM 3974 C C . VAL B 1 192 ? -4.324 3.166 0.122 1 95.62 192 VAL B C 1
ATOM 3976 O O . VAL B 1 192 ? -4.348 2.922 1.33 1 95.62 192 VAL B O 1
ATOM 3979 N N . CYS B 1 193 ? -5.031 2.586 -0.8 1 95.31 193 CYS B N 1
ATOM 3980 C CA . CYS B 1 193 ? -5.84 1.421 -0.457 1 95.31 193 CYS B CA 1
ATOM 3981 C C . CYS B 1 193 ? -5.074 0.129 -0.72 1 95.31 193 CYS B C 1
ATOM 3983 O O . CYS B 1 193 ? -4.809 -0.216 -1.873 1 95.31 193 CYS B O 1
ATOM 3985 N N . LEU B 1 194 ? -4.746 -0.576 0.315 1 93.38 194 LEU B N 1
ATOM 3986 C CA . LEU B 1 194 ? -4.047 -1.847 0.156 1 93.38 194 LEU B CA 1
ATOM 3987 C C . LEU B 1 194 ? -5.035 -2.986 -0.072 1 93.38 194 LEU B C 1
ATOM 3989 O O . LEU B 1 194 ? -4.742 -3.932 -0.807 1 93.38 194 LEU B O 1
ATOM 3993 N N . GLN B 1 195 ? -6.102 -2.914 0.623 1 92.69 195 GLN B N 1
ATOM 3994 C CA . GLN B 1 195 ? -7.215 -3.85 0.496 1 92.69 195 GLN B CA 1
ATOM 3995 C C . GLN B 1 195 ? -8.555 -3.125 0.562 1 92.69 195 GLN B C 1
ATOM 3997 O O . GLN B 1 195 ? -8.805 -2.35 1.487 1 92.69 195 GLN B O 1
ATOM 4002 N N . PHE B 1 196 ? -9.352 -3.5 -0.414 1 92.62 196 PHE B N 1
ATOM 4003 C CA . PHE B 1 196 ? -10.633 -2.805 -0.482 1 92.62 196 PHE B CA 1
ATOM 4004 C C . PHE B 1 196 ? -11.766 -3.709 -0.012 1 92.62 196 PHE B C 1
ATOM 4006 O O . PHE B 1 196 ? -12 -4.77 -0.596 1 92.62 196 PHE B O 1
ATOM 4013 N N . GLY B 1 197 ? -12.453 -3.207 1.038 1 91.5 197 GLY B N 1
ATOM 4014 C CA . GLY B 1 197 ? -13.57 -3.963 1.595 1 91.5 197 GLY B CA 1
ATOM 4015 C C . GLY B 1 197 ? -14.898 -3.254 1.455 1 91.5 197 GLY B C 1
ATOM 4016 O O . GLY B 1 197 ? -15.883 -3.639 2.094 1 91.5 197 GLY B O 1
ATOM 4017 N N . GLY B 1 198 ? -14.867 -2.156 0.727 1 90.12 198 GLY B N 1
ATOM 4018 C CA . GLY B 1 198 ? -16.141 -1.479 0.491 1 90.12 198 GLY B CA 1
ATOM 4019 C C . GLY B 1 198 ? -16.188 -0.082 1.08 1 90.12 198 GLY B C 1
ATOM 4020 O O . GLY B 1 198 ? -17.078 0.702 0.761 1 90.12 198 GLY B O 1
ATOM 4021 N N . SER B 1 199 ? -15.25 0.247 1.946 1 89.19 199 SER B N 1
ATOM 4022 C CA . SER B 1 199 ? -15.258 1.544 2.613 1 89.19 199 SER B CA 1
ATOM 4023 C C . SER B 1 199 ? -14.664 2.629 1.723 1 89.19 199 SER B C 1
ATOM 4025 O O . SER B 1 199 ? -13.492 2.984 1.866 1 89.19 199 SER B O 1
ATOM 4027 N N . LEU B 1 200 ? -15.438 3.248 0.987 1 83.12 200 LEU B N 1
ATOM 4028 C CA . LEU B 1 200 ? -14.984 4.227 0.005 1 83.12 200 LEU B CA 1
ATOM 4029 C C . LEU B 1 200 ? -14.562 5.523 0.684 1 83.12 200 LEU B C 1
ATOM 4031 O O . LEU B 1 200 ? -13.547 6.117 0.323 1 83.12 200 LEU B O 1
ATOM 4035 N N . PHE B 1 201 ? -15.328 5.98 1.671 1 90.19 201 PHE B N 1
ATOM 4036 C CA . PHE B 1 201 ? -15.094 7.293 2.256 1 90.19 201 PHE B CA 1
ATOM 4037 C C . PHE B 1 201 ? -14.648 7.172 3.707 1 90.19 201 PHE B C 1
ATOM 4039 O O . PHE B 1 201 ? -13.734 7.867 4.141 1 90.19 201 PHE B O 1
ATOM 4046 N N . ARG B 1 202 ? -15.133 6.242 4.387 1 94.06 202 ARG B N 1
ATOM 4047 C CA . ARG B 1 202 ? -14.906 6.172 5.828 1 94.06 202 ARG B CA 1
ATOM 4048 C C . ARG B 1 202 ? -13.445 5.863 6.141 1 94.06 202 ARG B C 1
ATOM 4050 O O . ARG B 1 202 ? -12.773 6.641 6.824 1 94.06 202 ARG B O 1
ATOM 4057 N N . ALA B 1 203 ? -12.992 4.758 5.555 1 95.31 203 ALA B N 1
ATOM 4058 C CA . ALA B 1 203 ? -11.648 4.297 5.895 1 95.31 203 ALA B CA 1
ATOM 4059 C C . ALA B 1 203 ? -10.594 5.293 5.438 1 95.31 203 ALA B C 1
ATOM 4061 O O . ALA B 1 203 ? -9.703 5.672 6.207 1 95.31 203 ALA B O 1
ATOM 4062 N N . PRO B 1 204 ? -10.688 5.828 4.195 1 96.25 204 PRO B N 1
ATOM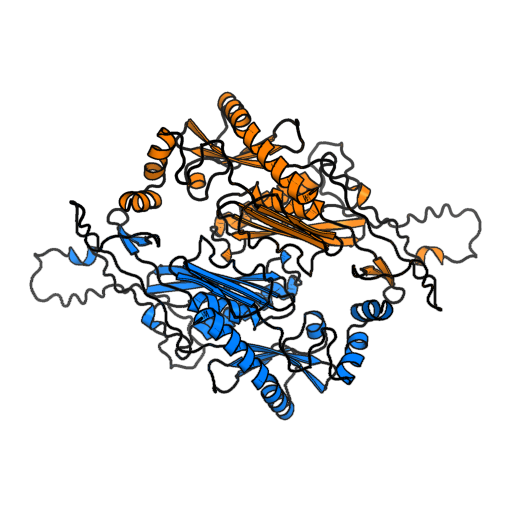 4063 C CA . PRO B 1 204 ? -9.68 6.809 3.781 1 96.25 204 PRO B CA 1
ATOM 4064 C C . PRO B 1 204 ? -9.75 8.102 4.59 1 96.25 204 PRO B C 1
ATOM 4066 O O . PRO B 1 204 ? -8.727 8.742 4.828 1 96.25 204 PRO B O 1
ATOM 4069 N N . THR B 1 205 ? -10.938 8.516 4.988 1 96.75 205 THR B N 1
ATOM 4070 C CA . THR B 1 205 ? -11.07 9.695 5.836 1 96.75 205 THR B CA 1
ATOM 4071 C C . THR B 1 205 ? -10.391 9.477 7.184 1 96.75 205 THR B C 1
ATOM 4073 O O . THR B 1 205 ? -9.625 10.32 7.648 1 96.75 205 THR B O 1
ATOM 4076 N N . LEU B 1 206 ? -10.648 8.312 7.75 1 97.06 206 LEU B N 1
ATOM 4077 C CA . LEU B 1 206 ? -10.023 7.98 9.023 1 97.06 206 LEU B CA 1
ATOM 4078 C C . LEU B 1 206 ? -8.508 7.984 8.898 1 97.06 206 LEU B C 1
ATOM 4080 O O . LEU B 1 206 ? -7.809 8.523 9.758 1 97.06 206 LEU B O 1
ATOM 4084 N N . ALA B 1 207 ? -8.016 7.438 7.828 1 97.06 207 ALA B N 1
ATOM 4085 C CA . ALA B 1 207 ? -6.574 7.359 7.617 1 97.06 207 ALA B CA 1
ATOM 4086 C C . ALA B 1 207 ? -5.969 8.75 7.461 1 97.06 207 ALA B C 1
ATOM 4088 O O . ALA B 1 207 ? -4.965 9.07 8.102 1 97.06 207 ALA B O 1
ATOM 4089 N N . ALA B 1 208 ? -6.598 9.539 6.633 1 97.94 208 ALA B N 1
ATOM 4090 C CA . ALA B 1 208 ? -6.082 10.875 6.352 1 97.94 208 ALA B CA 1
ATOM 4091 C C . ALA B 1 208 ? -6.098 11.75 7.602 1 97.94 208 ALA B C 1
ATOM 4093 O O . ALA B 1 208 ? -5.105 12.406 7.918 1 97.94 208 ALA B O 1
ATOM 4094 N N . VAL B 1 209 ? -7.191 11.703 8.328 1 97.69 209 VAL B N 1
ATOM 4095 C CA . VAL B 1 209 ? -7.355 12.547 9.508 1 97.69 209 VAL B CA 1
ATOM 4096 C C . VAL B 1 209 ? -6.422 12.078 10.617 1 97.69 209 VAL B C 1
ATOM 4098 O O . VAL B 1 209 ? -5.805 12.891 11.312 1 97.69 209 VAL B O 1
ATOM 4101 N N . ALA B 1 210 ? -6.301 10.805 10.75 1 96.5 210 ALA B N 1
ATOM 4102 C CA . ALA B 1 210 ? -5.41 10.266 11.773 1 96.5 210 ALA B CA 1
ATOM 4103 C C . ALA B 1 210 ? -3.959 10.648 11.5 1 96.5 210 ALA B C 1
ATOM 4105 O O . ALA B 1 210 ? -3.229 11.031 12.414 1 96.5 210 ALA B O 1
ATOM 4106 N N . ALA B 1 211 ? -3.547 10.516 10.258 1 96.56 211 ALA B N 1
ATOM 4107 C CA . ALA B 1 211 ? -2.18 10.891 9.898 1 96.56 211 ALA B CA 1
ATOM 4108 C C . ALA B 1 211 ? -1.929 12.375 10.148 1 96.56 211 ALA B C 1
ATOM 4110 O O . ALA B 1 211 ? -0.899 12.75 10.719 1 96.56 211 ALA B O 1
ATOM 4111 N N . LEU B 1 212 ? -2.889 13.172 9.727 1 96.75 212 LEU B N 1
ATOM 4112 C CA . LEU B 1 212 ? -2.754 14.609 9.93 1 96.75 212 LEU B CA 1
ATOM 4113 C C . LEU B 1 212 ? -2.727 14.945 11.422 1 96.75 212 LEU B C 1
ATOM 4115 O O . LEU B 1 212 ? -1.961 15.812 11.852 1 96.75 212 LEU B O 1
ATOM 4119 N N . GLY B 1 213 ? -3.547 14.25 12.156 1 94.81 213 GLY B N 1
ATOM 4120 C CA . GLY B 1 213 ? -3.596 14.461 13.594 1 94.81 213 GLY B CA 1
ATOM 4121 C C . GLY B 1 213 ? -2.301 14.102 14.297 1 94.81 213 GLY B C 1
ATOM 4122 O O . GLY B 1 213 ? -2.02 14.602 15.391 1 94.81 213 GLY B O 1
ATOM 4123 N N . ALA B 1 214 ? -1.491 13.289 13.703 1 93.56 214 ALA B N 1
ATOM 4124 C CA . ALA B 1 214 ? -0.224 12.852 14.289 1 93.56 214 ALA B CA 1
ATOM 4125 C C . ALA B 1 214 ? 0.936 13.703 13.773 1 93.56 214 ALA B C 1
ATOM 4127 O O . ALA B 1 214 ? 2.08 13.523 14.195 1 93.56 214 ALA B O 1
ATOM 4128 N N . LEU B 1 215 ? 0.671 14.641 12.945 1 95.25 215 LEU B N 1
ATOM 4129 C CA . LEU B 1 215 ? 1.716 15.367 12.234 1 95.25 215 LEU B CA 1
ATOM 4130 C C . LEU B 1 215 ? 2.354 16.422 13.133 1 95.25 215 LEU B C 1
ATOM 4132 O O . LEU B 1 215 ? 1.649 17.219 13.758 1 95.25 215 LEU B O 1
ATOM 4136 N N . ARG B 1 216 ? 3.627 16.375 13.172 1 94.5 216 ARG B N 1
ATOM 4137 C CA . ARG B 1 216 ? 4.461 17.484 13.602 1 94.5 216 ARG B CA 1
ATOM 4138 C C . ARG B 1 216 ? 5.281 18.047 12.438 1 94.5 216 ARG B C 1
ATOM 4140 O O . ARG B 1 216 ? 6.09 17.328 11.852 1 94.5 216 ARG B O 1
ATOM 4147 N N . ILE B 1 217 ? 5.016 19.266 12.18 1 94.56 217 ILE B N 1
ATOM 4148 C CA . ILE B 1 217 ? 5.809 19.891 11.125 1 94.56 217 ILE B CA 1
ATOM 4149 C C . ILE B 1 217 ? 7.293 19.812 11.477 1 94.56 217 ILE B C 1
ATOM 4151 O O . ILE B 1 217 ? 7.684 20.078 12.617 1 94.56 217 ILE B O 1
ATOM 4155 N N . PRO B 1 218 ? 8.07 19.422 10.555 1 91.62 218 PRO B N 1
ATOM 4156 C CA . PRO B 1 218 ? 9.484 19.172 10.859 1 91.62 218 PRO B CA 1
ATOM 4157 C C . PRO B 1 218 ? 10.266 20.453 11.102 1 91.62 218 PRO B C 1
ATOM 4159 O O . PRO B 1 218 ? 9.875 21.516 10.625 1 91.62 218 PRO B O 1
ATOM 4162 N N . ASP B 1 219 ? 11.422 20.234 11.828 1 90 219 ASP B N 1
ATOM 4163 C CA . ASP B 1 219 ? 12.391 21.312 11.992 1 90 219 ASP B CA 1
ATOM 4164 C C . ASP B 1 219 ? 13.188 21.547 10.711 1 90 219 ASP B C 1
ATOM 4166 O O . ASP B 1 219 ? 13.469 20.594 9.969 1 90 219 ASP B O 1
ATOM 4170 N N . VAL B 1 220 ? 13.469 22.828 10.477 1 89.06 220 VAL B N 1
ATOM 4171 C CA . VAL B 1 220 ? 14.273 23.109 9.297 1 89.06 220 VAL B CA 1
ATOM 4172 C C . VAL B 1 220 ? 15.453 24 9.672 1 89.06 220 VAL B C 1
ATOM 4174 O O . VAL B 1 220 ? 15.398 24.734 10.672 1 89.06 220 VAL B O 1
ATOM 4177 N N . GLU B 1 221 ? 16.5 23.859 8.891 1 85.06 221 GLU B N 1
ATOM 4178 C CA . GLU B 1 221 ? 17.688 24.688 9.031 1 85.06 221 GLU B CA 1
ATOM 4179 C C . GLU B 1 221 ? 18.062 25.359 7.711 1 85.06 221 GLU B C 1
ATOM 4181 O O . GLU B 1 221 ? 17.938 24.75 6.645 1 85.06 221 GLU B O 1
ATOM 4186 N N . TRP B 1 222 ? 18.484 26.594 7.875 1 83.25 222 TRP B N 1
ATOM 4187 C CA . TRP B 1 222 ? 18.922 27.312 6.684 1 83.25 222 TRP B CA 1
ATOM 4188 C C . TRP B 1 222 ? 20.266 26.75 6.188 1 83.25 222 TRP B C 1
ATOM 4190 O O . TRP B 1 222 ? 21.219 26.625 6.957 1 83.25 222 TRP B O 1
ATOM 4200 N N . ASP B 1 223 ? 20.188 26.375 4.957 1 78 223 ASP B N 1
ATOM 4201 C CA . ASP B 1 223 ? 21.406 25.938 4.289 1 78 223 ASP B CA 1
ATOM 4202 C C . ASP B 1 223 ? 22 27.078 3.451 1 78 223 ASP B C 1
ATOM 4204 O O . ASP B 1 223 ? 21.484 27.391 2.375 1 78 223 ASP B O 1
ATOM 4208 N N . PRO B 1 224 ? 23.031 27.594 3.896 1 76.25 224 PRO B N 1
ATOM 4209 C CA . PRO B 1 224 ? 23.609 28.719 3.176 1 76.25 224 PRO B CA 1
ATOM 4210 C C . PRO B 1 224 ? 24.125 28.344 1.794 1 76.25 224 PRO B C 1
ATOM 4212 O O . PRO B 1 224 ? 24.172 29.172 0.891 1 76.25 224 PRO B O 1
ATOM 4215 N N . GLN B 1 225 ? 24.578 27.125 1.655 1 75.19 225 GLN B N 1
ATOM 4216 C CA . GLN B 1 225 ? 25.109 26.688 0.371 1 75.19 225 GLN B CA 1
ATOM 4217 C C . GLN B 1 225 ? 24 26.547 -0.666 1 75.19 225 GLN B C 1
ATOM 4219 O O . GLN B 1 225 ? 24.141 27 -1.803 1 75.19 225 GLN B O 1
ATOM 4224 N N . LYS B 1 226 ? 22.922 26.031 -0.24 1 76.56 226 LYS B N 1
ATOM 4225 C CA . LYS B 1 226 ? 21.797 25.812 -1.142 1 76.56 226 LYS B CA 1
ATOM 4226 C C . LYS B 1 226 ? 20.875 27.031 -1.184 1 76.56 226 LYS B C 1
ATOM 4228 O O . LYS B 1 226 ? 20.016 27.141 -2.057 1 76.56 226 LYS B O 1
ATOM 4233 N N . LYS B 1 227 ? 21.172 27.906 -0.286 1 78.19 227 LYS B N 1
ATOM 4234 C CA . LYS B 1 227 ? 20.312 29.094 -0.136 1 78.19 227 LYS B CA 1
ATOM 4235 C C . LYS B 1 227 ? 18.844 28.703 -0 1 78.19 227 LYS B C 1
ATOM 4237 O O . LYS B 1 227 ? 17.984 29.25 -0.68 1 78.19 227 LYS B O 1
ATOM 4242 N N . TRP B 1 228 ? 18.703 27.688 0.749 1 83.5 228 TRP B N 1
ATOM 4243 C CA . TRP B 1 228 ? 17.359 27.172 0.988 1 83.5 228 TRP B CA 1
ATOM 4244 C C . TRP B 1 228 ? 17.266 26.469 2.342 1 83.5 228 TRP B C 1
ATOM 4246 O O . TRP B 1 228 ? 18.281 26.281 3.016 1 83.5 228 TRP B O 1
ATOM 4256 N N . TRP B 1 229 ? 16.016 26.25 2.709 1 84 229 TRP B N 1
ATOM 4257 C CA . TRP B 1 229 ? 15.766 25.547 3.967 1 84 229 TRP B CA 1
ATOM 4258 C C . TRP B 1 229 ? 15.883 24.047 3.793 1 84 229 TRP B C 1
ATOM 4260 O O . TRP B 1 229 ? 15.391 23.484 2.812 1 84 229 TRP B O 1
ATOM 4270 N N . SER B 1 230 ? 16.562 23.438 4.738 1 83.69 230 SER B N 1
ATOM 4271 C CA . SER B 1 230 ? 16.703 21.984 4.73 1 83.69 230 SER B CA 1
ATOM 4272 C C . SER B 1 230 ? 16 21.359 5.93 1 83.69 230 SER B C 1
ATOM 4274 O O . SER B 1 230 ? 16.062 21.891 7.039 1 83.69 230 SER B O 1
ATOM 4276 N N . LEU B 1 231 ? 15.312 20.219 5.695 1 84.81 231 LEU B N 1
ATOM 4277 C CA . LEU B 1 231 ? 14.633 19.5 6.762 1 84.81 231 LEU B CA 1
ATOM 4278 C C . LEU B 1 231 ? 15.633 18.875 7.734 1 84.81 231 LEU B C 1
ATOM 4280 O O . LEU B 1 231 ? 16.672 18.359 7.316 1 84.81 231 LEU B O 1
ATOM 4284 N N . LEU B 1 232 ? 15.297 19.031 9.008 1 80.62 232 LEU B N 1
ATOM 4285 C CA . LEU B 1 232 ? 16.109 18.391 10.039 1 80.62 232 LEU B CA 1
ATOM 4286 C C . LEU B 1 232 ? 15.492 17.078 10.492 1 80.62 232 LEU B C 1
ATOM 4288 O O . LEU B 1 232 ? 14.273 16.969 10.617 1 80.62 232 LEU B O 1
ATOM 4292 N N . PRO B 1 233 ? 16.344 16.047 10.656 1 73.38 233 PRO B N 1
ATOM 4293 C CA . PRO B 1 233 ? 15.797 14.781 11.164 1 73.38 233 PRO B CA 1
ATOM 4294 C C . PRO B 1 233 ? 15.266 14.906 12.594 1 73.38 233 PRO B C 1
ATOM 4296 O O . PRO B 1 233 ? 15.656 15.812 13.328 1 73.38 233 PRO B O 1
ATOM 4299 N N . PRO B 1 234 ? 14.328 14.055 12.922 1 67.62 234 PRO B N 1
ATOM 4300 C CA . PRO B 1 234 ? 13.719 14.125 14.25 1 67.62 234 PRO B CA 1
ATOM 4301 C C . PRO B 1 234 ? 14.742 13.984 15.375 1 67.62 234 PRO B C 1
ATOM 4303 O O . PRO B 1 234 ? 14.539 14.508 16.469 1 67.62 234 PRO B O 1
ATOM 4306 N N . SER B 1 235 ? 15.695 13.211 15.336 1 60.25 235 SER B N 1
ATOM 4307 C CA . SER B 1 235 ? 16.656 12.953 16.406 1 60.25 235 SER B CA 1
ATOM 4308 C C . SER B 1 235 ? 17.625 14.125 16.562 1 60.25 235 SER B C 1
ATOM 4310 O O . SER B 1 235 ? 18.547 14.07 17.391 1 60.25 235 SER B O 1
ATOM 4312 N N . SER B 1 236 ? 17.453 15.141 15.844 1 51.06 236 SER B N 1
ATOM 4313 C CA . SER B 1 236 ? 18.484 16.172 15.938 1 51.06 236 SER B CA 1
ATOM 4314 C C . SER B 1 236 ? 18.375 16.938 17.25 1 51.06 236 SER B C 1
ATOM 4316 O O . SER B 1 236 ? 17.328 17.531 17.547 1 51.06 236 SER B O 1
ATOM 4318 N N . ASP B 1 237 ? 18.906 16.328 18.234 1 49.81 237 ASP B N 1
ATOM 4319 C CA . ASP B 1 237 ? 19.094 17.078 19.453 1 49.81 237 ASP B CA 1
ATOM 4320 C C . ASP B 1 237 ? 19.766 18.438 19.172 1 49.81 237 ASP B C 1
ATOM 4322 O O . ASP B 1 237 ? 20.844 18.719 19.688 1 49.81 237 ASP B O 1
ATOM 4326 N N . LEU B 1 238 ? 19.594 18.797 18.109 1 50.16 238 LEU 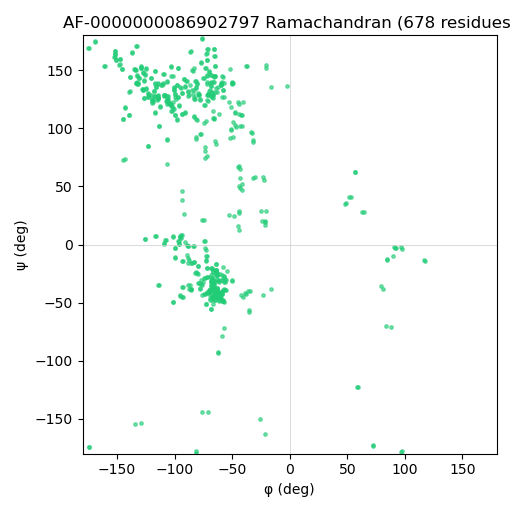B N 1
ATOM 4327 C CA . LEU B 1 238 ? 20.266 20.078 17.938 1 50.16 238 LEU B CA 1
ATOM 4328 C C . LEU B 1 238 ? 19.859 21.062 19.031 1 50.16 238 LEU B C 1
ATOM 4330 O O . LEU B 1 238 ? 18.672 21.281 19.25 1 50.16 238 LEU B O 1
ATOM 4334 N N . ARG B 1 239 ? 20.672 21.062 20.141 1 42.59 239 ARG B N 1
ATOM 4335 C CA . ARG B 1 239 ? 20.656 22.156 21.109 1 42.59 239 ARG B CA 1
ATOM 4336 C C . ARG B 1 239 ? 20.547 23.5 20.406 1 42.59 239 ARG B C 1
ATOM 4338 O O . ARG B 1 239 ? 21.078 23.688 19.312 1 42.59 239 ARG B O 1
ATOM 4345 N N . GLU B 1 240 ? 19.516 24.203 20.781 1 43.38 240 GLU B N 1
ATOM 4346 C CA . GLU B 1 240 ? 19.359 25.609 20.422 1 43.38 240 GLU B CA 1
ATOM 4347 C C . GLU B 1 240 ? 20.719 26.25 20.109 1 43.38 240 GLU B C 1
ATOM 4349 O O . GLU B 1 240 ? 20.812 27.109 19.234 1 43.38 240 GLU B O 1
ATOM 4354 N N . ASP B 1 241 ? 21.766 25.922 21 1 38.75 241 ASP B N 1
ATOM 4355 C CA . ASP B 1 241 ? 22.922 26.766 21.219 1 38.75 241 ASP B CA 1
ATOM 4356 C C . ASP B 1 241 ? 24.078 26.391 20.297 1 38.75 241 ASP B C 1
ATOM 4358 O O . ASP B 1 241 ? 25.219 26.797 20.516 1 38.75 241 ASP B O 1
ATOM 4362 N N . GLN B 1 242 ? 24.062 25.297 19.672 1 40.09 242 GLN B N 1
ATOM 4363 C CA . GLN B 1 242 ? 25.391 25.141 19.109 1 40.09 242 GLN B CA 1
ATOM 4364 C C . GLN B 1 242 ? 25.625 26.078 17.922 1 40.09 242 GLN B C 1
ATOM 4366 O O . GLN B 1 242 ? 25.094 25.859 16.828 1 40.09 242 GLN B O 1
ATOM 4371 N N . THR B 1 243 ? 25.812 27.266 18.156 1 40.03 243 THR B N 1
ATOM 4372 C CA . THR B 1 243 ? 26.5 28.281 17.375 1 40.03 243 THR B CA 1
ATOM 4373 C C . THR B 1 243 ? 27.781 27.719 16.766 1 40.03 243 THR B C 1
ATOM 4375 O O . THR B 1 243 ? 28.797 27.547 17.453 1 40.03 243 THR B O 1
ATOM 4378 N N . GLY B 1 244 ? 27.719 26.547 16.031 1 38.97 244 GLY B N 1
ATOM 4379 C CA . GLY B 1 244 ? 29.078 26.297 15.555 1 38.97 244 GLY B CA 1
ATOM 4380 C C . GLY B 1 244 ? 29.812 27.562 15.172 1 38.97 244 GLY B C 1
ATOM 4381 O O . GLY B 1 244 ? 29.234 28.641 15.133 1 38.97 244 GLY B O 1
ATOM 4382 N N . GLU B 1 245 ? 31.156 27.484 15.266 1 40.44 245 GLU B N 1
ATOM 4383 C CA . GLU B 1 245 ? 32.062 28.609 15.008 1 40.44 245 GLU B CA 1
ATOM 4384 C C . GLU B 1 245 ? 31.516 29.484 13.875 1 40.44 245 GLU B C 1
ATOM 4386 O O . GLU B 1 245 ? 31.875 30.656 13.773 1 40.44 245 GLU B O 1
ATOM 4391 N N . GLY B 1 246 ? 31.266 28.984 12.625 1 40.28 246 GLY B N 1
ATOM 4392 C CA . GLY B 1 246 ? 30.859 29.812 11.5 1 40.28 246 GLY B CA 1
ATOM 4393 C C . GLY B 1 246 ? 29.375 30.094 11.461 1 40.28 246 GLY B C 1
ATOM 4394 O O . GLY B 1 246 ? 28.594 29.391 12.117 1 40.28 246 GLY B O 1
ATOM 4395 N N . GLY B 1 247 ? 28.641 31.203 10.922 1 45.94 247 GLY B N 1
ATOM 4396 C CA . GLY B 1 247 ? 27.422 32 10.914 1 45.94 247 GLY B CA 1
ATOM 4397 C C . GLY B 1 247 ? 26.25 31.328 11.57 1 45.94 247 GLY B C 1
ATOM 4398 O O . GLY B 1 247 ? 26.297 30.125 11.836 1 45.94 247 GLY B O 1
ATOM 4399 N N . GLU B 1 248 ? 25.406 32.062 12.477 1 50.5 248 GLU B N 1
ATOM 4400 C CA . GLU B 1 248 ? 24.188 31.766 13.227 1 50.5 248 GLU B CA 1
ATOM 4401 C C . GLU B 1 248 ? 23.297 30.781 12.477 1 50.5 248 GLU B C 1
ATOM 4403 O O . GLU B 1 248 ? 22.891 31.031 11.344 1 50.5 248 GLU B O 1
ATOM 4408 N N . LEU B 1 249 ? 23.531 29.453 12.711 1 61.38 249 LEU B N 1
ATOM 4409 C CA . LEU B 1 249 ? 22.578 28.484 12.18 1 61.38 249 LEU B CA 1
ATOM 4410 C C . LEU B 1 249 ? 21.141 28.906 12.484 1 61.38 249 LEU B C 1
ATOM 4412 O O . LEU B 1 249 ? 20.766 29.062 13.648 1 61.38 249 LEU B O 1
ATOM 4416 N N . VAL B 1 250 ? 20.469 29.453 11.523 1 77.12 250 VAL B N 1
ATOM 4417 C CA . VAL B 1 250 ? 19.062 29.859 11.664 1 77.12 250 VAL B CA 1
ATOM 4418 C C . VAL B 1 250 ? 18.172 28.625 11.562 1 77.12 250 VAL B C 1
ATOM 4420 O O . VAL B 1 250 ? 18.078 28 10.508 1 77.12 250 VAL B O 1
ATOM 4423 N N . VAL B 1 251 ? 17.812 28.031 12.797 1 82.94 251 VAL B N 1
ATOM 4424 C CA . VAL B 1 251 ? 16.906 26.891 12.875 1 82.94 251 VAL B CA 1
ATOM 4425 C C . VAL B 1 251 ? 15.492 27.359 13.188 1 82.94 251 VAL B C 1
ATOM 4427 O O . VAL B 1 251 ? 15.289 28.219 14.039 1 82.94 251 VAL B O 1
ATOM 4430 N N . VAL B 1 252 ? 14.594 26.906 12.344 1 86.81 252 VAL B N 1
ATOM 4431 C CA . VAL B 1 252 ? 13.172 27.109 12.609 1 86.81 252 VAL B CA 1
ATOM 4432 C C . VAL B 1 252 ? 12.547 25.812 13.109 1 86.81 252 VAL B C 1
ATOM 4434 O O . VAL B 1 252 ? 12.602 24.781 12.43 1 86.81 252 VAL B O 1
ATOM 4437 N N . ARG B 1 253 ? 11.984 25.859 14.312 1 88.75 253 ARG B N 1
ATOM 4438 C CA . ARG B 1 253 ? 11.398 24.656 14.914 1 88.75 253 ARG B CA 1
ATOM 4439 C C . ARG B 1 253 ? 10 24.406 14.359 1 88.75 253 ARG B C 1
ATOM 4441 O O . ARG B 1 253 ? 9.227 25.344 14.148 1 88.75 253 ARG B O 1
ATOM 4448 N N . GLY B 1 254 ? 9.82 23.156 14.141 1 91.19 254 GLY B N 1
ATOM 4449 C CA . GLY B 1 254 ? 8.469 22.766 13.766 1 91.19 254 GLY B CA 1
ATOM 4450 C C . GLY B 1 254 ? 7.504 22.734 14.938 1 91.19 254 GLY B C 1
ATOM 4451 O O . GLY B 1 254 ? 7.867 23.094 16.047 1 91.19 254 GLY B O 1
ATOM 4452 N N . HIS B 1 255 ? 6.191 22.422 14.656 1 92.69 255 HIS B N 1
ATOM 4453 C CA . HIS B 1 255 ? 5.168 22.359 15.688 1 92.69 255 HIS B CA 1
ATOM 4454 C C . HIS B 1 255 ? 4.109 21.312 15.344 1 92.69 255 HIS B C 1
ATOM 4456 O O . HIS B 1 255 ? 3.922 20.984 14.172 1 92.69 255 HIS B O 1
ATOM 4462 N N . LYS B 1 256 ? 3.5 20.844 16.391 1 93.69 256 LYS B N 1
ATOM 4463 C CA . LYS B 1 256 ? 2.375 19.922 16.219 1 93.69 256 LYS B CA 1
ATOM 4464 C C . LYS B 1 256 ? 1.158 20.656 15.656 1 93.69 256 LYS B C 1
ATOM 4466 O O . LYS B 1 256 ? 0.778 21.719 16.156 1 93.69 256 LYS B O 1
ATOM 4471 N N . VAL B 1 257 ? 0.592 20.109 14.602 1 95.19 257 VAL B N 1
ATOM 4472 C CA . VAL B 1 257 ? -0.6 20.75 14.047 1 95.19 257 VAL B CA 1
ATOM 4473 C C . VAL B 1 257 ? -1.811 20.422 14.922 1 95.19 257 VAL B C 1
ATOM 4475 O O . VAL B 1 257 ? -1.822 19.406 15.625 1 95.19 257 VAL B O 1
ATOM 4478 N N . VAL B 1 258 ? -2.797 21.281 14.828 1 95 258 VAL B N 1
ATOM 4479 C CA . VAL B 1 258 ? -3.998 21.141 15.641 1 95 258 VAL B CA 1
ATOM 4480 C C . VAL B 1 258 ? -5.219 20.984 14.742 1 95 258 VAL B C 1
ATOM 4482 O O . VAL B 1 258 ? -5.441 21.797 13.844 1 95 258 VAL B O 1
ATOM 4485 N N . LEU B 1 259 ? -5.898 19.922 14.961 1 95.69 259 LEU B N 1
ATOM 4486 C CA . LEU B 1 259 ? -7.207 19.766 14.344 1 95.69 259 LEU B CA 1
ATOM 4487 C C . LEU B 1 259 ? -8.297 20.375 15.219 1 95.69 259 LEU B C 1
ATOM 4489 O O . LEU B 1 259 ? -8.414 20.047 16.406 1 95.69 259 LEU B O 1
ATOM 4493 N N . HIS B 1 260 ? -9.094 21.203 14.633 1 94.94 260 HIS B N 1
ATOM 4494 C CA . HIS B 1 260 ? -10.148 21.875 15.391 1 94.94 260 HIS B CA 1
ATOM 4495 C C . HIS B 1 260 ? -11.352 20.953 15.57 1 94.94 260 HIS B C 1
ATOM 4497 O O . HIS B 1 260 ? -12.18 21.172 16.453 1 94.94 260 HIS B O 1
ATOM 4503 N N . ALA B 1 261 ? -11.477 20.031 14.68 1 95.12 261 ALA B N 1
ATOM 4504 C CA . ALA B 1 261 ? -12.531 19.031 14.727 1 95.12 261 ALA B CA 1
ATOM 4505 C C . ALA B 1 261 ? -12.047 17.703 14.141 1 95.12 261 ALA B C 1
ATOM 4507 O O . ALA B 1 261 ? -11.031 17.656 13.445 1 95.12 261 ALA B O 1
ATOM 4508 N N . LEU B 1 262 ? -12.75 16.672 14.508 1 96.25 262 LEU B N 1
ATOM 4509 C CA . LEU B 1 262 ? -12.484 15.352 13.945 1 96.25 262 LEU B CA 1
ATOM 4510 C C . LEU B 1 262 ? -13.578 14.945 12.961 1 96.25 262 LEU B C 1
ATOM 4512 O O . LEU B 1 262 ? -14.57 14.336 13.352 1 96.25 262 LEU B O 1
ATOM 4516 N N . PRO B 1 263 ? -13.375 15.297 11.711 1 96.06 263 PRO B N 1
ATOM 4517 C CA . PRO B 1 263 ? -14.391 14.938 10.719 1 96.06 263 PRO B CA 1
ATOM 4518 C C . PRO B 1 263 ? -14.469 13.438 10.461 1 96.06 263 PRO B C 1
ATOM 4520 O O . PRO B 1 263 ? -13.438 12.758 10.445 1 96.06 263 PRO B O 1
ATOM 4523 N N . VAL B 1 264 ? -15.633 12.945 10.328 1 95.56 264 VAL B N 1
ATOM 4524 C CA . VAL B 1 264 ? -15.836 11.531 10.016 1 95.56 264 VAL B CA 1
ATOM 4525 C C . VAL B 1 264 ? -16.906 11.391 8.93 1 95.56 264 VAL B C 1
ATOM 4527 O O . VAL B 1 264 ? -17.703 12.305 8.727 1 95.56 264 VAL B O 1
ATOM 4530 N N . CYS B 1 265 ? -16.734 10.336 8.188 1 93.56 265 CYS B N 1
ATOM 4531 C CA . CYS B 1 265 ? -17.688 10.023 7.129 1 93.56 265 CYS B CA 1
ATOM 4532 C C . CYS B 1 265 ? -18.141 8.562 7.207 1 93.56 265 CYS B C 1
ATOM 4534 O O . CYS B 1 265 ? -17.359 7.699 7.625 1 93.56 265 CYS B O 1
ATOM 4536 N N . VAL B 1 266 ? -19.391 8.336 6.914 1 93.69 266 VAL B N 1
ATOM 4537 C CA . VAL B 1 266 ? -19.875 6.969 6.75 1 93.69 266 VAL B CA 1
ATOM 4538 C C . VAL B 1 266 ? -20.641 6.844 5.43 1 93.69 266 VAL B C 1
ATOM 4540 O O . VAL B 1 266 ? -21.125 7.84 4.887 1 93.69 266 VAL B O 1
ATOM 4543 N N . THR B 1 267 ? -20.625 5.68 4.891 1 92.12 267 THR B N 1
ATOM 4544 C CA . THR B 1 267 ? -21.359 5.391 3.656 1 92.12 267 THR B CA 1
ATOM 4545 C C . THR B 1 267 ? -22.547 4.484 3.93 1 92.12 267 THR B C 1
ATOM 4547 O O . THR B 1 267 ? -22.469 3.58 4.762 1 92.12 267 THR B O 1
ATOM 4550 N N . ALA B 1 268 ? -23.609 4.777 3.318 1 92.69 268 ALA B N 1
ATOM 4551 C CA . ALA B 1 268 ? -24.812 3.957 3.404 1 92.69 268 ALA B CA 1
ATOM 4552 C C . ALA B 1 268 ? -25.234 3.449 2.027 1 92.69 268 ALA B C 1
ATOM 4554 O O . ALA B 1 268 ? -25 4.117 1.016 1 92.69 268 ALA B O 1
ATOM 4555 N N . CYS B 1 269 ? -25.719 2.268 2.01 1 90.31 269 CYS B N 1
ATOM 4556 C CA . CYS B 1 269 ? -26.234 1.653 0.79 1 90.31 269 CYS B CA 1
ATOM 4557 C C . CYS B 1 269 ? -27.688 1.226 0.961 1 90.31 269 CYS B C 1
ATOM 4559 O O . CYS B 1 269 ? -28.047 0.626 1.976 1 90.31 269 CYS B O 1
ATOM 4561 N N . GLN B 1 270 ? -28.469 1.624 0.008 1 86.75 270 GLN B N 1
ATOM 4562 C CA . GLN B 1 270 ? -29.859 1.16 0.022 1 86.75 270 GLN B CA 1
ATOM 4563 C C . GLN B 1 270 ? -29.969 -0.246 -0.56 1 86.75 270 GLN B C 1
ATOM 4565 O O . GLN B 1 270 ? -29.734 -0.45 -1.753 1 86.75 270 GLN B O 1
ATOM 4570 N N . VAL B 1 271 ? -30.219 -1.113 0.39 1 83.31 271 VAL B N 1
ATOM 4571 C CA . VAL B 1 271 ? -30.328 -2.504 -0.037 1 83.31 271 VAL B CA 1
ATOM 4572 C C . VAL B 1 271 ? -31.797 -2.914 -0.093 1 83.31 271 VAL B C 1
ATOM 4574 O O . VAL B 1 271 ? -32.594 -2.523 0.766 1 83.31 271 VAL B O 1
ATOM 4577 N N . LEU B 1 272 ? -32.188 -3.762 -1.03 1 76 272 LEU B N 1
ATOM 4578 C CA . LEU B 1 272 ? -33.531 -4.309 -1.196 1 76 272 LEU B CA 1
ATOM 4579 C C . LEU B 1 272 ? -34.594 -3.203 -1.134 1 76 272 LEU B C 1
ATOM 4581 O O . LEU B 1 272 ? -35.594 -3.342 -0.447 1 76 272 LEU B O 1
ATOM 4585 N N . HIS B 1 273 ? -34.406 -2.023 -1.593 1 70.88 273 HIS B N 1
ATOM 4586 C CA . HIS B 1 273 ? -35.312 -0.906 -1.838 1 70.88 273 HIS B CA 1
ATOM 4587 C C . HIS B 1 273 ? -35.625 -0.159 -0.546 1 70.88 273 HIS B C 1
ATOM 4589 O O . HIS B 1 273 ? -35.75 1.068 -0.547 1 70.88 273 HIS B O 1
ATOM 4595 N N . ASN B 1 274 ? -35.719 -0.913 0.585 1 73.38 274 ASN B N 1
ATOM 4596 C CA . ASN B 1 274 ? -36.25 -0.169 1.725 1 73.38 274 ASN B CA 1
ATOM 4597 C C . ASN B 1 274 ? -35.312 -0.254 2.93 1 73.38 274 ASN B C 1
ATOM 4599 O O . ASN B 1 274 ? -35.688 0.186 4.023 1 73.38 274 ASN B O 1
ATOM 4603 N N . THR B 1 275 ? -34.25 -0.829 2.781 1 82.12 275 THR B N 1
ATOM 4604 C CA . THR B 1 275 ? -33.375 -0.983 3.936 1 82.12 275 THR B CA 1
ATOM 4605 C C . THR B 1 275 ? -32 -0.359 3.664 1 82.12 275 THR B C 1
ATOM 4607 O O . THR B 1 275 ? -31.422 -0.566 2.596 1 82.12 275 THR B O 1
ATOM 4610 N N . TRP B 1 276 ? -31.609 0.493 4.633 1 87.88 276 TRP B N 1
ATOM 4611 C CA . TRP B 1 276 ? -30.266 1.062 4.551 1 87.88 276 TRP B CA 1
ATOM 4612 C C . TRP B 1 276 ? -29.281 0.242 5.367 1 87.88 276 TRP B C 1
ATOM 4614 O O . TRP B 1 276 ? -29.594 -0.191 6.48 1 87.88 276 TRP B O 1
ATOM 4624 N N . VAL B 1 277 ? -28.172 0.009 4.738 1 92 277 VAL B N 1
ATOM 4625 C CA . VAL B 1 277 ? -27.062 -0.587 5.473 1 92 277 VAL B CA 1
ATOM 4626 C C . VAL B 1 277 ? -25.906 0.406 5.559 1 92 277 VAL B C 1
ATOM 4628 O O . VAL B 1 277 ? -25.547 1.036 4.562 1 92 277 VAL B O 1
ATOM 4631 N N . ILE B 1 278 ? -25.453 0.62 6.766 1 94.19 278 ILE B N 1
ATOM 4632 C CA . ILE B 1 278 ? -24.344 1.536 6.992 1 94.19 278 ILE B CA 1
ATOM 4633 C C . ILE B 1 278 ? -23.016 0.778 6.898 1 94.19 278 ILE B C 1
ATOM 4635 O O . ILE B 1 278 ? -22.938 -0.381 7.312 1 94.19 278 ILE B O 1
ATOM 4639 N N . ASP B 1 279 ? -21.984 1.438 6.277 1 94.5 279 ASP B N 1
ATOM 4640 C CA . ASP B 1 279 ? -20.688 0.814 6.086 1 94.5 279 ASP B CA 1
ATOM 4641 C C . ASP B 1 279 ? -20.812 -0.499 5.316 1 94.5 279 ASP B C 1
ATOM 4643 O O . ASP B 1 279 ? -20.422 -1.557 5.816 1 94.5 279 ASP B O 1
ATOM 4647 N N . PRO B 1 280 ? -21.281 -0.386 4.129 1 93.12 280 PRO B N 1
ATOM 4648 C CA . PRO B 1 280 ? -21.531 -1.603 3.35 1 93.12 280 PRO B CA 1
ATOM 4649 C C . PRO B 1 280 ? -20.234 -2.324 2.957 1 93.12 280 PRO B C 1
ATOM 4651 O O . PRO B 1 280 ? -19.219 -1.68 2.719 1 93.12 280 PRO B O 1
ATOM 4654 N N . THR B 1 281 ? -20.328 -3.67 2.916 1 90.75 281 THR B N 1
ATOM 4655 C CA . THR B 1 281 ? -19.25 -4.461 2.334 1 90.75 281 THR B CA 1
ATOM 4656 C C . THR B 1 281 ? -19.219 -4.293 0.818 1 90.75 281 THR B C 1
ATOM 4658 O O . THR B 1 281 ? -20.125 -3.701 0.231 1 90.75 281 THR B O 1
ATOM 4661 N N . GLN B 1 282 ? -18.172 -4.75 0.238 1 86.81 282 GLN B N 1
ATOM 4662 C CA . GLN B 1 282 ? -18.047 -4.68 -1.214 1 86.81 282 GLN B CA 1
ATOM 4663 C C . GLN B 1 282 ? -19.234 -5.344 -1.902 1 86.81 282 GLN B C 1
ATOM 4665 O O . GLN B 1 282 ? -19.734 -4.836 -2.904 1 86.81 282 GLN B O 1
ATOM 4670 N N . GLU B 1 283 ? -19.719 -6.418 -1.415 1 83.62 283 GLU B N 1
ATOM 4671 C CA . GLU B 1 283 ? -20.875 -7.137 -1.965 1 83.62 283 GLU B CA 1
ATOM 4672 C C . GLU B 1 283 ? -22.156 -6.324 -1.814 1 83.62 283 GLU B C 1
ATOM 4674 O O . GLU B 1 283 ? -22.938 -6.227 -2.754 1 83.62 283 GLU B O 1
ATOM 4679 N N . GLU B 1 284 ? -22.328 -5.773 -0.697 1 88.19 284 GLU B N 1
ATOM 4680 C CA . GLU B 1 284 ? -23.531 -5.016 -0.4 1 88.19 284 GLU B CA 1
ATOM 4681 C C . GLU B 1 284 ? -23.625 -3.764 -1.266 1 88.19 284 GLU B C 1
ATOM 4683 O O . GLU B 1 284 ? -24.719 -3.336 -1.635 1 88.19 284 GLU B O 1
ATOM 4688 N N . ARG B 1 285 ? -22.531 -3.211 -1.596 1 86.62 285 ARG B N 1
ATOM 4689 C CA . ARG B 1 285 ? -22.484 -1.98 -2.379 1 86.62 285 ARG B CA 1
ATOM 4690 C C . ARG B 1 285 ? -23.062 -2.195 -3.771 1 86.62 285 ARG B C 1
ATOM 4692 O O . ARG B 1 285 ? -23.5 -1.243 -4.422 1 86.62 285 ARG B O 1
ATOM 4699 N N . GLN B 1 286 ? -23.031 -3.426 -4.133 1 81.31 286 GLN B N 1
ATOM 4700 C CA . GLN B 1 286 ? -23.5 -3.732 -5.484 1 81.31 286 GLN B CA 1
ATOM 4701 C C . GLN B 1 286 ? -25.016 -3.855 -5.531 1 81.31 286 GLN B C 1
ATOM 4703 O O . GLN B 1 286 ? -25.594 -3.977 -6.609 1 81.31 286 GLN B O 1
ATOM 4708 N N . LEU B 1 287 ? -25.672 -3.715 -4.469 1 84.38 287 LEU B N 1
ATOM 4709 C CA . LEU B 1 287 ? -27.094 -4.055 -4.395 1 84.38 287 LEU B CA 1
ATOM 4710 C C . LEU B 1 287 ? -27.953 -2.807 -4.52 1 84.38 287 LEU B C 1
ATOM 4712 O O . LEU B 1 287 ? -29.172 -2.904 -4.707 1 84.38 287 LEU B O 1
ATOM 4716 N N . GLY B 1 288 ? -27.359 -1.609 -4.438 1 83.31 288 GLY B N 1
ATOM 4717 C CA . GLY B 1 288 ? -28.156 -0.397 -4.512 1 83.31 288 GLY B CA 1
ATOM 4718 C C . GLY B 1 288 ? -27.328 0.869 -4.543 1 83.31 288 GLY B C 1
ATOM 4719 O O . GLY B 1 288 ? -26.094 0.808 -4.66 1 83.31 288 GLY B O 1
ATOM 4720 N N . PRO B 1 289 ? -28 1.957 -4.496 1 84.94 289 PRO B N 1
ATOM 4721 C CA . PRO B 1 289 ? -27.281 3.234 -4.531 1 84.94 289 PRO B CA 1
ATOM 4722 C C . PRO B 1 289 ? -26.562 3.539 -3.227 1 84.94 289 PRO B C 1
ATOM 4724 O O . PRO B 1 289 ? -27.016 3.139 -2.152 1 84.94 289 PRO B O 1
ATOM 4727 N N . LEU B 1 290 ? -25.5 4.289 -3.441 1 87.94 290 LEU B N 1
ATOM 4728 C CA . LEU B 1 290 ? -24.656 4.652 -2.305 1 87.94 290 LEU B CA 1
ATOM 4729 C C . LEU B 1 290 ? -24.859 6.117 -1.932 1 87.94 290 LEU B C 1
ATOM 4731 O O . LEU B 1 290 ? -25 6.973 -2.809 1 87.94 290 LEU B O 1
ATOM 4735 N N . VAL B 1 291 ? -24.875 6.355 -0.611 1 88.69 291 VAL B N 1
ATOM 4736 C CA . VAL B 1 291 ? -24.953 7.711 -0.076 1 88.69 291 VAL B CA 1
ATOM 4737 C C . VAL B 1 291 ? -23.828 7.922 0.94 1 88.69 291 VAL B C 1
ATOM 4739 O O . VAL B 1 291 ? -23.547 7.043 1.758 1 88.69 291 VAL B O 1
ATOM 4742 N N . GLY B 1 292 ? -23.188 9.008 0.799 1 89.31 292 GLY B N 1
ATOM 4743 C CA . GLY B 1 292 ? -22.172 9.398 1.773 1 89.31 292 GLY B CA 1
ATOM 4744 C C . GLY B 1 292 ? -22.672 10.43 2.77 1 89.31 292 GLY B C 1
ATOM 4745 O O . GLY B 1 292 ? -23.375 11.375 2.395 1 89.31 292 GLY B O 1
ATOM 4746 N N . LEU B 1 293 ? -22.406 10.188 4.004 1 91.56 293 LEU B N 1
ATOM 4747 C CA . LEU B 1 293 ? -22.719 11.125 5.074 1 91.56 293 LEU B CA 1
ATOM 4748 C C . LEU B 1 293 ? -21.453 11.664 5.73 1 91.56 293 LEU B C 1
ATOM 4750 O O . LEU B 1 293 ? -20.578 10.883 6.129 1 91.56 293 LEU B O 1
ATOM 4754 N N . VAL B 1 294 ? -21.375 12.953 5.766 1 91.38 294 VAL B N 1
ATOM 4755 C CA . VAL B 1 294 ? -20.172 13.578 6.324 1 91.38 294 VAL B CA 1
ATOM 4756 C C . VAL B 1 294 ? -20.547 14.391 7.559 1 91.38 294 VAL B C 1
ATOM 4758 O O . VAL B 1 294 ? -21.5 15.18 7.527 1 91.38 294 VAL B O 1
ATOM 4761 N N . SER B 1 295 ? -19.844 14.117 8.633 1 93.19 295 SER B N 1
ATOM 4762 C CA . SER B 1 295 ? -19.906 14.914 9.844 1 93.19 295 SER B CA 1
ATOM 4763 C C . SER B 1 295 ? -18.594 15.625 10.125 1 93.19 295 SER B C 1
ATOM 4765 O O . SER B 1 295 ? -17.641 15.016 10.609 1 93.19 295 SER B O 1
ATOM 4767 N N . PRO B 1 296 ? -18.562 16.906 9.812 1 90 296 PRO B N 1
ATOM 4768 C CA . PRO B 1 296 ? -17.297 17.625 10 1 90 296 PRO B CA 1
ATOM 4769 C C . PRO B 1 296 ? -16.906 17.766 11.469 1 90 296 PRO B C 1
ATOM 4771 O O . PRO B 1 296 ? -15.711 17.859 11.781 1 90 296 PRO B O 1
ATOM 4774 N N . ALA B 1 297 ? -17.891 17.828 12.328 1 91 297 ALA B N 1
ATOM 4775 C CA . ALA B 1 297 ? -17.625 17.984 13.75 1 91 297 ALA B CA 1
ATOM 4776 C C . ALA B 1 297 ? -18.734 17.375 14.594 1 91 297 ALA B C 1
ATOM 4778 O O . ALA B 1 297 ? -19.828 17.078 14.086 1 91 297 ALA B O 1
ATOM 4779 N N . GLN B 1 298 ? -18.328 17.156 15.812 1 89.06 298 GLN B N 1
ATOM 4780 C CA . GLN B 1 298 ? -19.328 16.656 16.734 1 89.06 298 GLN B CA 1
ATOM 4781 C C . GLN B 1 298 ? -20.531 17.594 16.828 1 89.06 298 GLN B C 1
ATOM 4783 O O . GLN B 1 298 ? -20.359 18.812 17 1 89.06 298 GLN B O 1
ATOM 4788 N N . GLY B 1 299 ? -21.719 17.047 16.625 1 83.75 299 GLY B N 1
ATOM 4789 C CA . GLY B 1 299 ? -22.938 17.828 16.766 1 83.75 299 GLY B CA 1
ATOM 4790 C C . GLY B 1 299 ? -23.297 18.609 15.523 1 83.75 299 GLY B C 1
ATOM 4791 O O . GLY B 1 299 ? -24.375 19.188 15.422 1 83.75 299 GLY B O 1
ATOM 4792 N N . ALA B 1 300 ? -22.391 18.703 14.578 1 84.62 300 ALA B N 1
ATOM 4793 C CA . ALA B 1 300 ? -22.656 19.422 13.336 1 84.62 300 ALA B CA 1
ATOM 4794 C C . ALA B 1 300 ? -23.656 18.672 12.461 1 84.62 300 ALA B C 1
ATOM 4796 O O . ALA B 1 300 ? -23.75 17.438 12.539 1 84.62 300 ALA B O 1
ATOM 4797 N N . PRO B 1 301 ? -24.453 19.469 11.688 1 83.62 301 PRO B N 1
ATOM 4798 C CA . PRO B 1 301 ? -25.359 18.797 10.75 1 83.62 301 PRO B CA 1
ATOM 4799 C C . PRO B 1 301 ? -24.609 17.906 9.758 1 83.62 301 PRO B C 1
ATOM 4801 O O . PRO B 1 301 ? -23.516 18.234 9.328 1 83.62 301 PRO B O 1
ATOM 4804 N N . LEU B 1 302 ? -25.297 16.828 9.469 1 87.56 302 LEU B N 1
ATOM 4805 C CA . LEU B 1 302 ? -24.703 15.883 8.539 1 87.56 302 LEU B CA 1
ATOM 4806 C C . LEU B 1 302 ? -24.875 16.359 7.098 1 87.56 302 LEU B C 1
ATOM 4808 O O . LEU B 1 302 ? -25.938 16.859 6.723 1 87.56 302 LEU B O 1
ATOM 4812 N N . SER B 1 303 ? -23.812 16.359 6.352 1 85.25 303 SER B N 1
ATOM 4813 C CA . SER B 1 303 ? -23.891 16.578 4.914 1 85.25 303 SER B CA 1
ATOM 4814 C C . SER B 1 303 ? -24.094 15.273 4.16 1 85.25 303 SER B C 1
ATOM 4816 O O . SER B 1 303 ? -23.438 14.273 4.461 1 85.25 303 SER B O 1
ATOM 4818 N N . VAL B 1 304 ? -25.062 15.312 3.264 1 84.88 304 VAL B N 1
ATOM 4819 C CA . VAL B 1 304 ? -25.391 14.109 2.5 1 84.88 304 VAL B CA 1
ATOM 4820 C C . VAL B 1 304 ? -24.891 14.266 1.062 1 84.88 304 VAL B C 1
ATOM 4822 O O . VAL B 1 304 ? -25.172 15.281 0.414 1 84.88 304 VAL B O 1
ATOM 4825 N N . HIS B 1 305 ? -24.094 13.305 0.705 1 79.38 305 HIS B N 1
ATOM 4826 C CA . HIS B 1 305 ? -23.594 13.266 -0.669 1 79.38 305 HIS B CA 1
ATOM 4827 C C . HIS B 1 305 ? -24.078 12.008 -1.389 1 79.38 305 HIS B C 1
ATOM 4829 O O . HIS B 1 305 ? -23.734 10.891 -0.982 1 79.38 305 HIS B O 1
ATOM 4835 N N . LYS B 1 306 ? -24.891 12.305 -2.344 1 76.81 306 LYS B N 1
ATOM 4836 C CA . LYS B 1 306 ? -25.297 11.156 -3.15 1 76.81 306 LYS B CA 1
ATOM 4837 C C . LYS B 1 306 ? -24.172 10.711 -4.078 1 76.81 306 LYS B C 1
ATOM 4839 O O . LYS B 1 306 ? -23.656 11.516 -4.863 1 76.81 306 LYS B O 1
ATOM 4844 N N . LEU B 1 307 ? -23.75 9.5 -3.92 1 70.88 307 LEU B N 1
ATOM 4845 C CA . LEU B 1 307 ? -22.656 8.969 -4.734 1 70.88 307 LEU B CA 1
ATOM 4846 C C . LEU B 1 307 ? -23.203 8.266 -5.973 1 70.88 307 LEU B C 1
ATOM 4848 O O . LEU B 1 307 ? -22.578 8.305 -7.039 1 70.88 307 LEU B O 1
ATOM 4852 N N . GLN B 1 308 ? -24.312 7.617 -5.742 1 72.75 308 GLN B N 1
ATOM 4853 C CA . GLN B 1 308 ? -24.938 6.895 -6.844 1 72.75 308 GLN B CA 1
ATOM 4854 C C . GLN B 1 308 ? -26.453 6.938 -6.73 1 72.75 308 GLN B C 1
ATOM 4856 O O . GLN B 1 308 ? -27 7.176 -5.648 1 72.75 308 GLN B O 1
ATOM 4861 N N . GLY B 1 309 ? -27.094 6.879 -7.859 1 67.44 309 GLY B N 1
ATOM 4862 C CA . GLY B 1 309 ? -28.531 6.656 -7.871 1 67.44 309 GLY B CA 1
ATOM 4863 C C . GLY B 1 309 ? -29.328 7.938 -8 1 67.44 309 GLY B C 1
ATOM 4864 O O . GLY B 1 309 ? -28.766 9.016 -8.172 1 67.44 309 GLY B O 1
ATOM 4865 N N . GLY B 1 310 ? -30.672 7.727 -7.965 1 67.31 310 GLY B N 1
ATOM 4866 C CA . GLY B 1 310 ? -31.609 8.828 -8.141 1 67.31 310 GLY B CA 1
ATOM 4867 C C . GLY B 1 310 ? -31.828 9.625 -6.871 1 67.31 310 GLY B C 1
ATOM 4868 O O . GLY B 1 310 ? -31.172 9.398 -5.859 1 67.31 310 GLY B O 1
ATOM 4869 N N . PRO B 1 311 ? -32.656 10.594 -6.98 1 72.75 311 PRO B N 1
ATOM 4870 C CA . PRO B 1 311 ? -32.969 11.453 -5.832 1 72.75 311 PRO B CA 1
ATOM 4871 C C . PRO B 1 311 ? -33.5 10.672 -4.637 1 72.75 311 PRO B C 1
ATOM 4873 O O . PRO B 1 311 ? -34.219 9.664 -4.809 1 72.75 311 PRO B O 1
ATOM 4876 N N . LEU B 1 312 ? -33.031 11.086 -3.539 1 76 312 LEU B N 1
ATOM 4877 C CA . LEU B 1 312 ? -33.469 10.438 -2.303 1 76 312 LEU B CA 1
ATOM 4878 C C . LEU B 1 312 ? -34.688 11.125 -1.719 1 76 312 LEU B C 1
ATOM 4880 O O . LEU B 1 312 ? -34.781 12.352 -1.762 1 76 312 LEU B O 1
ATOM 4884 N N . ASP B 1 313 ? -35.562 10.312 -1.313 1 78.5 313 ASP B N 1
ATOM 4885 C CA . ASP B 1 313 ? -36.75 10.812 -0.603 1 78.5 313 ASP B CA 1
ATOM 4886 C C . ASP B 1 313 ? -36.344 11.43 0.738 1 78.5 313 ASP B C 1
ATOM 4888 O O . ASP B 1 313 ? -35.5 10.898 1.442 1 78.5 313 ASP B O 1
ATOM 4892 N N . ALA B 1 314 ? -37 12.57 1.082 1 81 314 ALA B N 1
ATOM 4893 C CA . ALA B 1 314 ? -36.688 13.312 2.303 1 81 314 ALA B CA 1
ATOM 4894 C C . ALA B 1 314 ? -36.875 12.43 3.537 1 81 314 ALA B C 1
ATOM 4896 O O . ALA B 1 314 ? -36.062 12.492 4.477 1 81 314 ALA B O 1
ATOM 4897 N N . LEU B 1 315 ? -37.906 11.688 3.486 1 80.88 315 LEU B N 1
ATOM 4898 C CA . LEU B 1 315 ? -38.156 10.828 4.633 1 80.88 315 LEU B CA 1
ATOM 4899 C C . LEU B 1 315 ? -37.094 9.758 4.773 1 80.88 315 LEU B C 1
ATOM 4901 O O . LEU B 1 315 ? -36.625 9.469 5.883 1 80.88 315 LEU B O 1
ATOM 4905 N N . LEU B 1 316 ? -36.688 9.273 3.689 1 77.31 316 LEU B N 1
ATOM 4906 C CA . LEU B 1 316 ? -35.656 8.25 3.691 1 77.31 316 LEU B CA 1
ATOM 4907 C C . LEU B 1 316 ? -34.312 8.828 4.164 1 77.31 316 LEU B C 1
ATOM 4909 O O . LEU B 1 316 ? -33.562 8.164 4.883 1 77.31 316 LEU B O 1
ATOM 4913 N N . LEU B 1 317 ? -34.188 10.031 3.846 1 81.62 317 LEU B N 1
ATOM 4914 C CA . LEU B 1 317 ? -32.969 10.703 4.25 1 81.62 317 LEU B CA 1
ATOM 4915 C C . LEU B 1 317 ? -32.938 10.914 5.758 1 81.62 317 LEU B C 1
ATOM 4917 O O . LEU B 1 317 ? -31.891 10.742 6.391 1 81.62 317 LEU B O 1
ATOM 4921 N N . GLN B 1 318 ? -34.031 11.289 6.246 1 85.25 318 GLN B N 1
ATOM 4922 C CA . GLN B 1 318 ? -34.125 11.484 7.691 1 85.25 318 GLN B CA 1
ATOM 4923 C C . GLN B 1 318 ? -33.906 10.172 8.438 1 85.25 318 GLN B C 1
ATOM 4925 O O . GLN B 1 318 ? -33.188 10.148 9.453 1 85.25 318 GLN B O 1
ATOM 4930 N N . GLN B 1 319 ? -34.438 9.188 7.91 1 83.94 319 GLN B N 1
ATOM 4931 C CA . GLN B 1 319 ? -34.25 7.871 8.508 1 83.94 319 GLN B CA 1
ATOM 4932 C C . GLN B 1 319 ? -32.781 7.449 8.469 1 83.94 319 GLN B C 1
ATOM 4934 O O . GLN B 1 319 ? -32.25 6.887 9.438 1 83.94 319 GLN B O 1
ATOM 4939 N N . LEU B 1 320 ? -32.188 7.781 7.355 1 87.44 320 LEU B N 1
ATOM 4940 C CA . LEU B 1 320 ? -30.797 7.445 7.191 1 87.44 320 LEU B CA 1
ATOM 4941 C C . LEU B 1 320 ? -29.938 8.211 8.188 1 87.44 320 LEU B C 1
ATOM 4943 O O . LEU B 1 320 ? -29.016 7.648 8.781 1 87.44 320 LEU B O 1
ATOM 4947 N N . GLN B 1 321 ? -30.25 9.438 8.367 1 88.31 321 GLN B N 1
ATOM 4948 C CA . GLN B 1 321 ? -29.484 10.266 9.289 1 88.31 321 GLN B CA 1
ATOM 4949 C C . GLN B 1 321 ? -29.594 9.75 10.719 1 88.31 321 GLN B C 1
ATOM 4951 O O . GLN B 1 321 ? -28.594 9.742 11.453 1 88.31 321 GLN B O 1
ATOM 4956 N N . LEU B 1 322 ? -30.734 9.289 11.031 1 87 322 LEU B N 1
ATOM 4957 C CA . LEU B 1 322 ? -30.953 8.742 12.367 1 87 322 LEU B CA 1
ATOM 4958 C C . LEU B 1 322 ? -30.188 7.43 12.547 1 87 322 LEU B C 1
ATOM 4960 O O . LEU B 1 322 ? -29.547 7.215 13.586 1 87 322 LEU B O 1
ATOM 4964 N N . ALA B 1 323 ? -30.234 6.703 11.555 1 86.81 323 ALA B N 1
ATOM 4965 C CA . ALA B 1 323 ? -29.562 5.41 11.609 1 86.81 323 ALA B CA 1
ATOM 4966 C C . ALA B 1 323 ? -28.047 5.586 11.664 1 8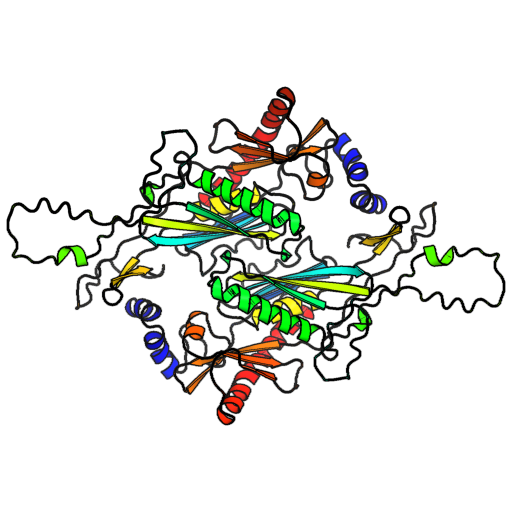6.81 323 ALA B C 1
ATOM 4968 O O . ALA B 1 323 ? -27.344 4.805 12.312 1 86.81 323 ALA B O 1
ATOM 4969 N N . ALA B 1 324 ? -27.578 6.648 11.039 1 91.5 324 ALA B N 1
ATOM 4970 C CA . ALA B 1 324 ? -26.141 6.859 10.883 1 91.5 324 ALA B CA 1
ATOM 4971 C C . ALA B 1 324 ? -25.547 7.551 12.102 1 91.5 324 ALA B C 1
ATOM 4973 O O . ALA B 1 324 ? -24.328 7.559 12.297 1 91.5 324 ALA B O 1
ATOM 4974 N N . ALA B 1 325 ? -26.359 8.133 12.938 1 89.81 325 ALA B N 1
ATOM 4975 C CA . ALA B 1 325 ? -25.906 8.945 14.062 1 89.81 325 ALA B CA 1
ATOM 4976 C C . ALA B 1 325 ? -25 8.141 14.992 1 89.81 325 ALA B C 1
ATOM 4978 O O . ALA B 1 325 ? -23.891 8.578 15.328 1 89.81 325 ALA B O 1
ATOM 4979 N N . SER B 1 326 ? -25.453 6.965 15.336 1 90.44 326 SER B N 1
ATOM 4980 C CA . SER B 1 326 ? -24.672 6.129 16.234 1 90.44 326 SER B CA 1
ATOM 4981 C C . SER B 1 326 ? -23.359 5.695 15.594 1 90.44 326 SER B C 1
ATOM 4983 O O . SER B 1 326 ? -22.312 5.645 16.25 1 90.44 326 SER B O 1
ATOM 4985 N N . ALA B 1 327 ? -23.438 5.418 14.344 1 93.06 327 ALA B N 1
ATOM 4986 C CA . ALA B 1 327 ? -22.25 4.996 13.602 1 93.06 327 ALA B CA 1
ATOM 4987 C C . ALA B 1 327 ? -21.219 6.117 13.531 1 93.06 327 ALA B C 1
ATOM 4989 O O . ALA B 1 327 ? -20.016 5.871 13.664 1 93.06 327 ALA B O 1
ATOM 4990 N N . ILE B 1 328 ? -21.656 7.27 13.352 1 94.06 328 ILE B N 1
ATOM 4991 C CA . ILE B 1 328 ? -20.812 8.445 13.266 1 94.06 328 ILE B CA 1
ATOM 4992 C C . ILE B 1 328 ? -20.109 8.68 14.602 1 94.06 328 ILE B C 1
ATOM 4994 O O . ILE B 1 328 ? -18.906 8.898 14.648 1 94.06 328 ILE B O 1
ATOM 4998 N N . ASP B 1 329 ? -20.859 8.555 15.617 1 93.19 329 ASP B N 1
ATOM 4999 C CA . ASP B 1 329 ? -20.312 8.773 16.953 1 93.19 329 ASP B CA 1
ATOM 5000 C C . ASP B 1 329 ? -19.266 7.707 17.281 1 93.19 329 ASP B C 1
ATOM 5002 O O . ASP B 1 329 ? -18.203 8.023 17.828 1 93.19 329 ASP B O 1
ATOM 5006 N N . GLU B 1 330 ? -19.594 6.555 16.984 1 92.56 330 GLU B N 1
ATOM 5007 C CA . GLU B 1 330 ? -18.672 5.457 17.234 1 92.56 330 GLU B CA 1
ATOM 5008 C C . GLU B 1 330 ? -17.375 5.641 16.438 1 92.56 330 GLU B C 1
ATOM 5010 O O . GLU B 1 330 ? -16.281 5.445 16.969 1 92.56 330 GLU B O 1
ATOM 5015 N N . THR B 1 331 ? -17.516 6.012 15.195 1 93.88 331 THR B N 1
ATOM 5016 C CA . THR B 1 331 ? -16.375 6.23 14.32 1 93.88 331 THR B CA 1
ATOM 5017 C C . THR B 1 331 ? -15.492 7.359 14.852 1 93.88 331 THR B C 1
ATOM 5019 O O . THR B 1 331 ? -14.266 7.238 14.875 1 93.88 331 THR B O 1
ATOM 5022 N N . ARG B 1 332 ? -16.094 8.391 15.297 1 94.94 332 ARG B N 1
ATOM 5023 C CA . ARG B 1 332 ? -15.367 9.539 15.812 1 94.94 332 ARG B CA 1
ATOM 5024 C C . ARG B 1 332 ? -14.625 9.188 17.094 1 94.94 332 ARG B C 1
ATOM 5026 O O . ARG B 1 332 ? -13.492 9.625 17.312 1 94.94 332 ARG B O 1
ATOM 5033 N N . ASN B 1 333 ? -15.273 8.398 17.922 1 92.69 333 ASN B N 1
ATOM 5034 C CA . ASN B 1 333 ? -14.641 7.965 19.156 1 92.69 333 ASN B CA 1
ATOM 5035 C C . ASN B 1 333 ? -13.383 7.133 18.875 1 92.69 333 ASN B C 1
ATOM 5037 O O . ASN B 1 333 ? -12.367 7.301 19.547 1 92.69 333 ASN B O 1
ATOM 5041 N N . GLN B 1 334 ? -13.5 6.309 17.922 1 91.06 334 GLN B N 1
ATOM 5042 C CA . GLN B 1 334 ? -12.344 5.5 17.531 1 91.06 334 GLN B CA 1
ATOM 5043 C C . GLN B 1 334 ? -11.203 6.371 17.016 1 91.06 334 GLN B C 1
ATOM 5045 O O . GLN B 1 334 ? -10.039 6.145 17.359 1 91.06 334 GLN B O 1
ATOM 5050 N N . LEU B 1 335 ? -11.555 7.34 16.234 1 94.5 335 LEU B N 1
ATOM 5051 C CA . LEU B 1 335 ? -10.578 8.266 15.68 1 94.5 335 LEU B CA 1
ATOM 5052 C C . LEU B 1 335 ? -9.922 9.094 16.781 1 94.5 335 LEU B C 1
ATOM 5054 O O . LEU B 1 335 ? -8.703 9.258 16.797 1 94.5 335 LEU B O 1
ATOM 5058 N N . ALA B 1 336 ? -10.734 9.523 17.719 1 93.25 336 ALA B N 1
ATOM 5059 C CA . ALA B 1 336 ? -10.234 10.328 18.828 1 93.25 336 ALA B CA 1
ATOM 5060 C C . ALA B 1 336 ? -9.234 9.547 19.672 1 93.25 336 ALA B C 1
ATOM 5062 O O . ALA B 1 336 ? -8.211 10.086 20.078 1 93.25 336 ALA B O 1
ATOM 5063 N N . LYS B 1 337 ? -9.477 8.352 19.859 1 88.88 337 LYS B N 1
ATOM 5064 C CA . LYS B 1 337 ? -8.586 7.508 20.641 1 88.88 337 LYS B CA 1
ATOM 5065 C C . LYS B 1 337 ? -7.25 7.301 19.938 1 88.88 337 LYS B C 1
ATOM 5067 O O . LYS B 1 337 ? -6.203 7.242 20.594 1 88.88 337 LYS B O 1
ATOM 5072 N N . ALA B 1 338 ? -7.293 7.242 18.672 1 88.06 338 ALA B N 1
ATOM 5073 C CA . ALA B 1 338 ? -6.086 7.008 17.891 1 88.06 338 ALA B CA 1
ATOM 5074 C C . ALA B 1 338 ? -5.207 8.258 17.844 1 88.06 338 ALA B C 1
ATOM 5076 O O . ALA B 1 338 ? -3.988 8.164 17.672 1 88.06 338 ALA B O 1
ATOM 5077 N N . ILE B 1 339 ? -5.824 9.375 17.938 1 87.5 339 ILE B N 1
ATOM 5078 C CA . ILE B 1 339 ? -5.078 10.625 17.797 1 87.5 339 ILE B CA 1
ATOM 5079 C C . ILE B 1 339 ? -4.684 11.148 19.172 1 87.5 339 ILE B C 1
ATOM 5081 O O . ILE B 1 339 ? -3.562 11.617 19.375 1 87.5 339 ILE B O 1
ATOM 5085 N N . LEU B 1 340 ? -5.672 11.078 20.109 1 80.44 340 LEU B N 1
ATOM 5086 C CA . LEU B 1 340 ? -5.484 11.734 21.391 1 80.44 340 LEU B CA 1
ATOM 5087 C C . LEU B 1 340 ? -5.062 10.734 22.469 1 80.44 340 LEU B C 1
ATOM 5089 O O . LEU B 1 340 ? -4.551 11.117 23.516 1 80.44 340 LEU B O 1
ATOM 5093 N N . GLY B 1 341 ? -4.957 9.375 22.172 1 71.38 341 GLY B N 1
ATOM 5094 C CA . GLY B 1 341 ? -4.664 8.375 23.172 1 71.38 341 GLY B CA 1
ATOM 5095 C C . GLY B 1 341 ? -5.848 8.07 24.078 1 71.38 341 GLY B C 1
ATOM 5096 O O . GLY B 1 341 ? -6.645 8.961 24.391 1 71.38 341 GLY B O 1
#

Sequence (682 aa):
MGDCELLRRACPRSFIAPFLQRRVRPDGRRPSEVRSAEIVAGGPYEGARQSEGCPGSAPPRPPLAAAHASSSVRAGADWWFAAVECKLGPPVPLPPRNGSPHGECGSGGRVVVVVDMPRICGCSQDDTVGTSREVSRHLTALLNDPSVFDCGQLQFPGHPAAAVEADPGCGDNHNNSSSSIKFYWHLEVRVVCLQFGGSLFRAPTLAAVAALGALRIPDVEWDPQKKWWSLLPPSSDLREDQTGEGGELVVVRGHKVVLHALPVCVTACQVLHNTWVIDPTQEERQLGPLVGLVSPAQGAPLSVHKLQGGPLDALLLQQLQLAAASAIDETRNQLAKAILGMGDCELLRRACPRSFIAPFLQRRVRPDGRRPSEVRSAEIVAGGPYEGARQSEGCPGSAPPRPPLAAAHASSSVRAGADWWFAAVECKLGPPVPLPPRNGSPHGECGSGGRVVVVVDMPRICGCSQDDTVGTSREVSRHLTALLNDPSVFDCGQLQFPGHPAAAVEADPGCGDNHNNSSSSIKFYWHLEVRVVCLQFGGSLFRAPTLAAVAALGALRIPDVEWDPQKKWWSLLPPSSDLREDQTGEGGELVVVRGHKVVLHALPVCVTACQVLHNTWVIDPTQEERQLGPLVGLVSPAQGAPLSVHKLQGGPLDALLLQQLQLAAASAIDETRNQLAKAILG

pLDDT: mean 78.32, std 19.02, range [34.41, 97.94]

InterPro domains:
  IPR020568 Ribosomal protein uS5 domain 2-type superfamily [SSF54211] (7-284)
  IPR027408 PNPase/RNase PH domain superfamily [G3DSA:3.30.230.70] (3-340)
  IPR036345 Exoribonuclease, PH domain 2 superfamily [SSF55666] (260-339)
  IPR050590 Exosome complex component Rrp42 subfamily [PTHR11097] (12-338)

Organism: NCBI:txid88456

Nearest PDB structures (foldseek):
  9g8n-assembly1_N  TM=8.415E-01  e=2.248E-18  Homo sapiens
  4ba1-assembly1_A  TM=8.477E-01  e=1.112E-15  Saccharolobus solfataricus
  2pnz-assembly1_B  TM=7.976E-01  e=3.656E-16  Pyrococcus abyssi
  8r1o-assembly1_A  TM=8.000E-01  e=8.296E-16  Thermochaetoides thermophila DSM 1495
  3m7n-assembly1_G  TM=8.316E-01  e=3.583E-15  Archaeoglobus fulgidus

Secondary structure (DSSP, 8-state):
-HHHHHHHHH-HHHHHHHHHHTT--TTS--TTPPPPEEEEEEETTTEEEE-S--TT--------TT-SEEEEEEETTEEEEEEEEEEEESPBPPP--SS-------SB--EEEEEE--GGG---HHHHHHHHHHHHHHHHHHHT-TTT--GGGGB-----GGGT-S-TTS-S-----------EEEEEEEEEEEE-SS-SSHHHHHHHHHHHHT-BPPPEEEETTTTEEEEPPTT----TT---SSS---EEP--B---S---EEEEEEEETTTEEEES--HHHHTTS-EEEEEESSTTPPPEEEE-SSSPPPHHHHHHHHHHHHHHHHHHHHHHHHHHH-/-HHHHHHHHH-HHHHHHHHHHTT--TTS--TTPPPPEEEEEEETTTEEEE-S--TT--------TT-SEEEEEEETTEEEEEEEEEEEESPBPPP--SS-------SB--EEEEEE--GGG---HHHHHHHHHHHHHHHHHHHT-TTT--GGGGB-----GGGT-S-TTS-S-----------EEEEEEEEEEEE-SS-SSHHHHHHHHHHHHT-BPPPEEEETTTTEEEEPPTT----TT---SSS---EEP--B---S---EEEEEEEETTTEEEES--HHHHTTS-EEEEEESSTTPPPEEEE-SSSPPPHHHHHHHHHHHHHHHHHHHHHHHHHHH-

Solvent-accessible surface area (backbone atoms only — not comparable to full-atom values): 36819 Å² total; per-residue (Å²): 117,67,66,52,57,52,33,37,72,76,32,47,62,69,41,48,48,62,31,50,74,68,52,27,42,96,86,67,38,43,41,48,41,59,68,69,62,49,33,22,14,5,13,79,78,77,44,60,34,52,28,86,73,68,89,90,57,55,70,62,86,22,57,50,83,80,27,45,5,5,12,28,25,35,36,82,56,23,29,28,35,16,27,29,38,79,37,82,37,67,49,50,80,72,77,81,68,88,77,75,83,62,84,69,77,60,71,35,23,48,50,44,37,45,46,41,59,48,75,54,12,58,54,57,66,82,55,33,59,60,48,25,51,52,47,14,53,50,49,21,53,52,53,54,30,65,72,24,22,53,47,75,77,26,56,43,85,70,70,72,64,73,71,64,70,57,73,87,74,76,80,85,79,70,78,66,72,72,74,70,80,62,37,12,36,32,36,39,36,25,32,37,37,58,26,62,26,43,56,74,54,28,48,53,43,50,10,49,51,33,9,53,49,34,24,41,49,64,31,32,32,58,32,78,88,75,70,39,78,37,82,44,66,76,80,59,71,67,58,93,66,67,58,56,94,68,74,81,69,53,66,43,79,44,51,71,55,70,65,72,32,66,55,43,41,45,38,33,21,37,34,86,87,79,39,65,28,32,55,34,43,54,72,51,49,72,58,36,39,35,34,36,38,35,29,56,31,89,90,46,76,70,44,77,40,78,75,39,73,75,88,75,53,70,68,57,48,52,52,48,51,59,46,42,47,60,37,51,51,51,51,38,50,43,51,45,26,17,52,72,98,115,68,65,52,56,51,31,37,71,76,32,46,63,71,42,47,47,63,31,52,74,69,51,27,42,96,85,68,39,43,41,48,44,59,69,70,62,47,34,23,13,4,13,79,78,79,44,60,34,51,29,86,73,68,90,86,58,51,72,64,82,28,52,50,86,79,28,44,5,5,12,31,27,35,36,82,55,22,31,29,35,15,27,30,40,79,39,80,38,67,51,49,79,69,77,83,68,89,79,73,83,63,86,70,76,58,73,34,24,48,49,42,38,45,45,40,59,49,76,55,13,58,54,59,66,82,57,32,58,62,47,26,51,50,46,16,52,51,50,21,54,52,52,54,30,63,73,24,22,54,46,75,78,26,57,44,85,72,70,74,65,74,71,65,71,57,76,86,74,75,79,85,78,67,79,65,73,70,74,67,80,60,37,11,35,33,34,38,35,24,30,38,35,58,26,61,27,45,53,75,54,28,46,54,42,52,11,48,50,33,9,54,50,33,24,40,50,66,30,30,32,59,33,77,87,76,69,39,78,37,82,45,66,76,81,58,71,67,58,95,69,69,58,57,94,66,76,81,70,54,67,45,79,44,50,70,55,70,65,71,32,64,55,43,41,47,37,33,22,38,33,86,86,77,39,63,26,31,55,33,41,54,71,53,48,73,59,36,40,34,35,36,38,36,28,55,30,90,91,48,75,71,42,78,42,79,74,39,75,75,88,75,53,68,66,58,48,52,51,48,53,61,44,41,47,62,36,51,51,53,51,38,52,44,51,45,27,18,54,71,96

Radius of gyration: 28.53 Å; Cα contacts (8 Å, |Δi|>4): 1416; chains: 2; bounding box: 75×100×62 Å

Foldseek 3Di:
DVVLVVCCVVPVQVSQVVCVVVQAGPVGDGQLAFFDKWKWKAAPAPAIFIFPDDDVDPDYDDDDPQARMKMWMDGPQWIKIKGKDKDKDFFDDDDPPDDDPDDCPDSAAFEFEFEEEDVQQVDDPVCGPVLRVVLRVVLRVLQSPCLWFNQVLFWDPDAQPVVPPDPPPDDDDPPCVVVRRTMGMYMYMYMYINHAFQWSHFRRLLGRLLRLLRGWDFKWWQDPVVSDIDGDDNPCPPDCDCPPPPDNTDIDHIGRGDTNARKGKWKWFDAPPQGIGINDTPSRPVRGWMKMWIDSHVPDDIDIDGPDDDDDDPVSVVVVCVSNVVVRVSSSSSSCSRNVD/DVVLVVCCVVPVQVSQVVCVVVQAGPVGDGQLAFFDKWKWKAAPAPAIFIFPDDDVDPDYDDDDPQARMKMWMDGPQWIKIKGKDKDKDFFDDDDPPDDDPDDCPDRAAFEFEFEEEDVQQVDDPVCGPVLRVVLRVVLRVLQPPCLWFNQVLFWDPDALVVVPPDDPPDDDPPPCVVVRRTMGMYMYMYMYINHAFQWSHFRRLLGRLLRLLNGWDFKWWQDPVVSDIHGDDNPCPPDCDCPPPDDNTDIDHIGRGDTNARKGKWKWFDAPPQGIGINDTPSRPVRGWMKMWIDSHVPDDIDIDGPDDDDDDPVSVVVVCVSNVVVRVSSSSSSCSRNVD